Protein AF-A0A349D4K0-F1 (afdb_monomer)

Nearest PDB structures (foldseek):
  7r7a-assembly1_p  TM=6.534E-01  e=2.545E-08  Saccharomyces cerevisiae BY4741
  7r72-assembly1_p  TM=6.768E-01  e=1.324E-07  Saccharomyces cerevisiae BY4741
  3jrp-assembly1_A  TM=6.680E-01  e=1.138E-05  Saccharomyces cerevisiae
  5y2z-assembly3_F  TM=4.512E-01  e=1.130E-06  Homo sapiens
  8qca-assembly1_D  TM=4.141E-01  e=6.983E-05  Saccharomyces cerevisiae

Solvent-accessible surface area (backbone atoms only — not comparable to full-atom values): 30796 Å² total; per-residue (Å²): 120,60,59,79,44,68,47,72,40,81,90,73,75,42,75,44,82,41,55,61,94,81,59,72,88,12,74,48,69,45,69,28,57,12,75,80,37,69,39,32,33,37,38,40,33,32,38,84,79,15,35,38,40,38,36,34,14,74,57,65,36,77,50,69,82,48,72,43,77,44,83,34,91,74,36,28,79,85,56,60,35,53,40,40,37,59,89,38,75,44,37,36,39,38,25,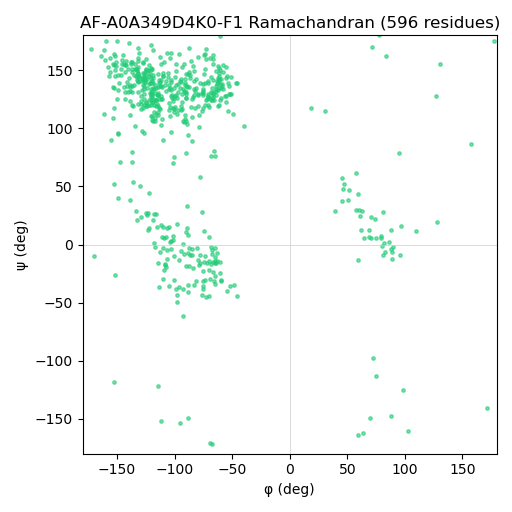10,47,60,38,32,38,32,54,42,87,83,46,89,60,73,42,78,36,63,52,83,58,61,50,39,29,64,38,72,46,77,51,72,54,96,93,39,42,26,43,38,36,34,26,71,62,43,43,31,35,38,74,47,68,55,75,44,49,61,45,64,40,48,51,47,70,101,80,30,47,55,51,49,35,31,56,25,54,32,65,19,70,42,37,76,51,31,38,40,32,4,14,60,69,54,3,26,30,38,33,43,76,95,53,63,67,39,78,73,50,66,43,24,10,9,30,39,43,57,41,79,65,24,72,40,40,30,40,34,31,27,22,56,58,96,40,55,10,35,34,31,43,34,31,64,86,75,73,40,77,43,81,77,46,74,22,21,47,72,42,74,60,37,38,63,41,79,38,72,74,41,88,48,32,36,35,33,28,31,28,47,86,57,93,73,40,38,20,30,39,31,38,36,31,71,83,77,74,45,76,43,81,36,46,69,69,46,57,23,41,54,53,27,64,41,68,25,61,82,42,71,33,29,38,37,39,30,43,44,40,80,86,58,56,39,64,36,69,68,36,28,38,39,18,77,53,64,36,78,52,76,40,74,35,18,62,76,53,82,41,27,64,69,26,42,67,34,26,53,34,58,36,66,88,37,66,28,33,34,36,39,27,15,55,19,74,50,67,77,62,36,29,36,36,16,76,66,59,30,74,49,52,42,82,60,18,56,64,58,70,68,48,25,23,38,29,57,45,63,49,68,37,29,70,57,36,41,37,36,22,13,53,66,27,34,31,35,28,43,84,88,52,57,37,40,83,58,46,89,86,56,66,83,35,36,21,34,23,73,45,74,39,82,68,72,43,28,38,36,36,29,14,61,44,59,23,73,49,78,43,80,52,94,67,81,67,45,50,49,81,50,71,51,73,35,74,46,72,46,70,48,58,60,69,47,58,39,70,43,21,39,36,31,30,55,71,6,40,39,33,39,19,51,95,56,82,16,48,35,39,28,40,47,63,28,38,38,36,26,30,49,25,5,33,40,32,39,19,22,22,38,38,34,28,32,68,81,35,37,28,38,52,44,50,69,65,90,78,89,85,82,90,85,92,76,59,59,34,44,80,44,83,54,56,72,62,43,76,43,49,68,46,77,87,49,98,66,90,83,81,88,82,130

pLDDT: mean 85.85, std 12.2, range [30.78, 98.0]

Mean predicted aligned error: 8.83 Å

Sequence (598 aa):
MPSEVYRLDVNLESSKKITPPKAPKSFNADVAVCPEKPDRVYMIFNKPGSTFYFHVSEDRGETFAMNRSINAFGMGMAGFEIEVSPIQADRIYFGGISLHRMEGLTSKKLEKIQGTQHDDIRDIRIISRAGVDQLICGNDGGVSVNGQSGDGSWTHLVGVGLKGLNISQYYDIDVSDWDPTVFVGGLQDNGTIAWKKGTRPQHLFGGDGGSCNFEPGSSSELIASYNSGASPGALVKIDLLKNKTSSIWNTSYGSSIAPIEQAEYDDNKVLYAYAKQGNPAKYGLYEYDLSTNENRMLGSDGNKEVLAIANAPNNPSTIYYAIYDVTYGPDPEGILRRSDNMGKSWRDISSGLNGSKDNKISHIAISPTNDYDVWVSYQGFRDGQKVYRSTDGGSNWVNASNGLPNFPVNRLMIIPGSPERIFAATDYGIYTRTKESNWTCFSNGLPPTMVTDLEYSRCSNKLYAATFGRGIWESEYPFDVKPSQKIVQYSSNDTLSGNQFWDYNILVRKGAHLIIGGTSKSEIKVMPGQKITVENGGQVTFTNVDVAASCGGSWEIELLSSGFWGKSRSNKSVAVLGNQVKLLNLENKGQFPLLKKL

Secondary structure (DSSP, 8-state):
-----EEEETTTTEEEE---TT--S-SEEEEEEETTEEEEEEEEEEETTTEEEEEEESSTTS---EEEEEE-TTTTSS--EEEE-TT-TTEEEEESSS-EEEETTT-S-EEE---SS-S-EEEEEEEEETTEEEEEEEETTEEEEESSTTSS-EEE-BT-GGGSB---BEEEEEE-SS-TTEEEEEESSS-EEEEETTS--EEEE-SEEEEEEEPTT-SSEEEEEEE-SSSEEEEEEEETTTTEEEEEEEEEES-SS--EEE-TT-TTEEEEEEEE-SSS-EEEEEEEETTTTEEEEEE--SSEEEEEEEE-SS-TT-EEEEEEESSSPPPSTTSEEEESSTTSS-EE--TT---BTTB-EEEEEEETTEEEEEEEEE-S--TT-SEEEESSSSSS-EE--TT--SS-EEEEEE-TT-TTEEEEEETTEEEEEETTSPPEE--SS--S--EEEEEEETTTTEEEEEEBSS-EEEEE--S--PPP--EEEE-S-EEE-SSEEE-SEEEE-TT-EEEEEEEEEEEEEE-TT-EEEE-TT-EEEEEEEEEEEGGG--EEEEES----S----SS--EEEE-SSEEEESEEE-S--S--S--

Foldseek 3Di:
DADWDWDADPVVRDIDTLPAPPAPSANDKAKEAAQVQRQKIWMWGADPQQKIKIWIGSGNSPHTPDIDIDRGVVQHDDAKYKYAANLQRQWIWMAAQFIWIDRHRPDPDIDGLDAPDGGGFHDWDWDDDPNWTKIWTQGPQGIWIAPTNSPRRIDQQDQDFPRGAQFWAFQEKDAALFQNQKIWTWGAQQAIWIDGNRDGIDHLDERTWAYKDAQFNDRFWIWTWACPAQDFIFIWITGRVVSDIGTLGTAAGRDSHWDKDQQLVDSQKIWTKHWDDDVLIWIFIWIAGNVVSDIGTLGTDGSWGWQEKDAFNQQRQWIKTATARPPAKDDQWPGMWIGNGRSPDIDTLSPAADGTNQWHWQYKDAQNVARQFIKIATQHQDPLRGMWTGNGNRNDIDRQAAQPGSWGFRDKDQDAQRSQKIWTFTQQAIWMDGPPDHIDHPCPVPGGFGFNYWDAHPLQCWIWTRTRTRHIDIDHNPDDGAQHAAEDEFPAEDEAEAEEEASEEYEFEAQYEYEYYDPEAYEYEYEAAHEYEFFFNGEYEYENYEYEYRNQHAYEYHWPDDDDDDDDDRTGYYYYYYYNYHYYRYDYPDPDPDDPDD

Structure (mmCIF, N/CA/C/O backbone):
data_AF-A0A349D4K0-F1
#
_entry.id   AF-A0A349D4K0-F1
#
loop_
_atom_site.group_PDB
_atom_site.id
_atom_site.type_symbol
_atom_site.label_atom_id
_atom_site.label_alt_id
_atom_site.label_comp_id
_atom_site.label_asym_id
_atom_site.label_entity_id
_atom_site.label_seq_id
_atom_site.pdbx_PDB_ins_code
_atom_site.Cartn_x
_atom_site.Cartn_y
_atom_site.Cartn_z
_atom_site.occupancy
_atom_site.B_iso_or_equiv
_atom_site.auth_seq_id
_atom_site.auth_comp_id
_atom_site.auth_asym_id
_atom_site.auth_atom_id
_atom_site.pdbx_PDB_model_num
ATOM 1 N N . MET A 1 1 ? -28.292 19.113 19.865 1.00 56.28 1 MET A N 1
ATOM 2 C CA . MET A 1 1 ? -29.070 19.141 21.125 1.00 56.28 1 MET A CA 1
ATOM 3 C C . MET A 1 1 ? -28.304 18.325 22.154 1.00 56.28 1 MET A C 1
ATOM 5 O O . MET A 1 1 ? -27.541 17.469 21.717 1.00 56.28 1 MET A O 1
ATOM 9 N N . PRO A 1 2 ? -28.409 18.608 23.462 1.00 73.44 2 PRO A N 1
ATOM 10 C CA . PRO A 1 2 ? -27.810 17.732 24.463 1.00 73.44 2 PRO A CA 1
ATOM 11 C C . PRO A 1 2 ? -28.431 16.330 24.389 1.00 73.44 2 PRO A C 1
ATOM 13 O O . PRO A 1 2 ? -29.609 16.214 24.051 1.00 73.44 2 PRO A O 1
ATOM 16 N N . SER A 1 3 ? -27.651 15.289 24.683 1.00 79.69 3 SER A N 1
ATOM 17 C CA . SER A 1 3 ? -28.159 13.915 24.738 1.00 79.69 3 SER A CA 1
ATOM 18 C C . SER A 1 3 ? -29.245 13.787 25.801 1.00 79.69 3 SER A C 1
ATOM 20 O O . SER A 1 3 ? -29.111 14.311 26.910 1.00 79.69 3 SER A O 1
ATOM 22 N N . GLU A 1 4 ? -30.301 13.052 25.471 1.00 88.50 4 GLU A N 1
ATOM 23 C CA . GLU A 1 4 ? -31.381 12.727 26.394 1.00 88.50 4 GLU A CA 1
ATOM 24 C C . GLU A 1 4 ? -31.485 11.210 26.523 1.00 88.50 4 GLU A C 1
ATOM 26 O O . GLU A 1 4 ? -31.508 10.491 25.528 1.00 88.50 4 GLU A O 1
ATOM 31 N N . VAL A 1 5 ? -31.530 10.730 27.762 1.00 89.94 5 VAL A N 1
ATOM 32 C CA . VAL A 1 5 ? -31.664 9.309 28.089 1.00 89.94 5 VAL A CA 1
ATOM 33 C C . VAL A 1 5 ? -33.096 9.026 28.525 1.00 89.94 5 VAL A C 1
ATOM 35 O O . VAL A 1 5 ? -33.648 9.746 29.367 1.00 89.94 5 VAL A O 1
ATOM 38 N N . TYR A 1 6 ? -33.676 7.962 27.973 1.00 93.00 6 TYR A N 1
ATOM 39 C CA . TYR A 1 6 ? -35.034 7.511 28.251 1.00 93.00 6 TYR A CA 1
ATOM 40 C C . TYR A 1 6 ? -35.036 6.057 28.715 1.00 93.00 6 TYR A C 1
ATOM 42 O O . TYR A 1 6 ? -34.303 5.226 28.187 1.00 93.00 6 TYR A O 1
ATOM 50 N N . ARG A 1 7 ? -35.911 5.747 29.671 1.00 93.50 7 ARG A N 1
ATOM 51 C CA . ARG A 1 7 ? -36.293 4.382 30.028 1.00 93.50 7 ARG A CA 1
ATOM 52 C C . ARG A 1 7 ? -37.604 4.057 29.334 1.00 93.50 7 ARG A C 1
ATOM 54 O O . ARG A 1 7 ? -38.574 4.796 29.507 1.00 93.50 7 ARG A O 1
ATOM 61 N N . LEU A 1 8 ? -37.636 2.962 28.587 1.00 93.50 8 LEU A N 1
ATOM 62 C CA . LEU A 1 8 ? -38.867 2.415 28.031 1.00 93.50 8 LEU A CA 1
ATOM 63 C C . LEU A 1 8 ? -39.468 1.419 29.025 1.00 93.50 8 LEU A C 1
ATOM 65 O O . LEU A 1 8 ? -38.795 0.484 29.454 1.00 93.50 8 LEU A O 1
ATOM 69 N N . ASP A 1 9 ? -40.730 1.619 29.380 1.00 89.25 9 ASP A N 1
ATOM 70 C CA . ASP A 1 9 ? -41.552 0.576 29.971 1.00 89.25 9 ASP A CA 1
ATOM 71 C C . ASP A 1 9 ? -42.254 -0.166 28.834 1.00 89.25 9 ASP A C 1
ATOM 73 O O . ASP A 1 9 ? -43.162 0.361 28.188 1.00 89.25 9 ASP A O 1
ATOM 77 N N . VAL A 1 10 ? -41.780 -1.379 28.564 1.00 90.56 10 VAL A N 1
ATOM 78 C CA . VAL A 1 10 ? -42.237 -2.189 27.430 1.00 90.56 10 VAL A CA 1
ATOM 79 C C . VAL A 1 10 ? -43.679 -2.665 27.629 1.00 90.56 10 VAL A C 1
ATOM 81 O O . VAL A 1 10 ? -44.407 -2.807 26.656 1.00 90.56 10 VAL A O 1
ATOM 84 N N . ASN A 1 11 ? -44.116 -2.868 28.876 1.00 91.38 11 ASN A N 1
ATOM 85 C CA . ASN A 1 11 ? -45.470 -3.345 29.172 1.00 91.38 11 ASN A CA 1
ATOM 86 C C . ASN A 1 11 ? -46.499 -2.214 29.129 1.00 91.38 11 ASN A C 1
ATOM 88 O O . ASN A 1 11 ? -47.663 -2.449 28.817 1.00 91.38 11 ASN A O 1
ATOM 92 N N . LEU A 1 12 ? -46.078 -0.998 29.479 1.00 89.50 12 LEU A N 1
ATOM 93 C CA . LEU A 1 12 ? -46.926 0.193 29.449 1.00 89.50 12 LEU A CA 1
ATOM 94 C C . LEU A 1 12 ? -46.834 0.964 28.125 1.00 89.50 12 LEU A C 1
ATOM 96 O O . LEU A 1 12 ? -47.452 2.020 28.017 1.00 89.50 12 LEU A O 1
ATOM 100 N N . GLU A 1 13 ? -46.026 0.489 27.170 1.00 90.19 13 GLU A N 1
ATOM 101 C CA . GLU A 1 13 ? -45.724 1.160 25.894 1.00 90.19 13 GLU A CA 1
ATOM 102 C C . GLU A 1 13 ? -45.402 2.655 26.072 1.00 90.19 13 GLU A C 1
ATOM 104 O O . GLU A 1 13 ? -45.791 3.516 25.283 1.00 90.19 13 GLU A O 1
ATOM 109 N N . SER A 1 14 ? -44.695 2.984 27.155 1.00 92.25 14 SER A N 1
ATOM 110 C CA . SER A 1 14 ? -44.445 4.368 27.552 1.00 92.25 14 SER A CA 1
ATOM 111 C C . SER A 1 14 ? -42.972 4.597 27.840 1.00 92.25 14 SER A C 1
ATOM 113 O O . SER A 1 14 ? -42.268 3.730 28.353 1.00 92.25 14 SER A O 1
ATOM 115 N N . SER A 1 15 ? -42.485 5.789 27.509 1.00 93.44 15 SER A N 1
ATOM 116 C CA . SER A 1 15 ? -41.108 6.187 27.787 1.00 93.44 15 SER A CA 1
ATOM 117 C C . SER A 1 15 ? -41.063 7.276 28.843 1.00 93.44 15 SER A C 1
ATOM 119 O O . SER A 1 15 ? -41.848 8.225 28.800 1.00 93.44 15 SER A O 1
ATOM 121 N N . LYS A 1 16 ? -40.078 7.200 29.732 1.00 93.31 16 LYS A N 1
ATOM 122 C CA . LYS A 1 16 ? -39.789 8.238 30.714 1.00 93.31 16 LYS A CA 1
ATOM 123 C C . LYS A 1 16 ? -38.382 8.773 30.516 1.00 93.31 16 LYS A C 1
ATOM 125 O O . LYS A 1 16 ? -37.426 8.003 30.466 1.00 93.31 16 LYS A O 1
ATOM 130 N N . LYS A 1 17 ? -38.246 10.096 30.446 1.00 93.25 17 LYS A N 1
ATOM 131 C CA . LYS A 1 17 ? -36.936 10.751 30.444 1.00 93.25 17 LYS A CA 1
ATOM 132 C C . LYS A 1 17 ? -36.279 10.576 31.812 1.00 93.25 17 LYS A C 1
ATOM 134 O O . LYS A 1 17 ? -36.852 10.979 32.820 1.00 93.25 17 LYS A O 1
ATOM 139 N N . ILE A 1 18 ? -35.075 10.017 31.821 1.00 93.44 18 ILE A N 1
ATOM 140 C CA . ILE A 1 18 ? -34.266 9.747 33.020 1.00 93.44 18 ILE A CA 1
ATOM 141 C C . ILE A 1 18 ? -32.884 10.408 32.927 1.00 93.44 18 ILE A C 1
ATOM 143 O O . ILE A 1 18 ? -31.910 9.948 33.508 1.00 93.44 18 ILE A O 1
ATOM 147 N N . THR A 1 19 ? -32.766 11.486 32.151 1.00 87.69 19 THR A N 1
ATOM 148 C CA . THR A 1 19 ? -31.496 12.216 32.021 1.00 87.69 19 THR A CA 1
ATOM 149 C C . THR A 1 19 ? -31.137 12.881 33.358 1.00 87.69 19 THR A C 1
ATOM 151 O O . THR A 1 19 ? -31.983 13.600 33.900 1.00 87.69 19 THR A O 1
ATOM 154 N N . PRO A 1 20 ? -29.910 12.712 33.890 1.00 86.25 20 PRO A N 1
ATOM 155 C CA . PRO A 1 20 ? -29.529 13.309 35.164 1.00 86.25 20 PRO A CA 1
ATOM 156 C C . PRO A 1 20 ? -29.655 14.844 35.147 1.00 86.25 20 PRO A C 1
ATOM 158 O O . PRO A 1 20 ? -29.180 15.480 34.202 1.00 86.25 20 PRO A O 1
ATOM 161 N N . PRO A 1 21 ? -30.177 15.487 36.212 1.00 76.62 21 PRO A N 1
ATOM 162 C CA . PRO A 1 21 ? -30.381 16.943 36.245 1.00 76.62 21 PRO A CA 1
ATOM 163 C C . PRO A 1 21 ? -29.100 17.777 36.083 1.00 76.62 21 PRO A C 1
ATOM 165 O O . PRO A 1 21 ? -29.157 18.938 35.687 1.00 76.62 21 PRO A O 1
ATOM 168 N N . LYS A 1 22 ? -27.941 17.198 36.425 1.00 72.44 22 LYS A N 1
ATOM 169 C CA . LYS A 1 22 ? -26.612 17.830 36.342 1.00 72.44 22 LYS A CA 1
ATOM 170 C C . LYS A 1 22 ? -25.759 17.289 35.190 1.00 72.44 22 LYS A C 1
ATOM 172 O O . LYS A 1 22 ? -24.550 17.515 35.193 1.00 72.44 22 LYS A O 1
ATOM 177 N N . ALA A 1 23 ? -26.352 16.560 34.244 1.00 73.44 23 ALA A N 1
ATOM 178 C CA . ALA A 1 23 ? -25.612 16.091 33.082 1.00 73.44 23 ALA A CA 1
ATOM 179 C C . ALA A 1 23 ? -25.024 17.301 32.327 1.00 73.44 23 ALA A C 1
ATOM 181 O O . ALA A 1 23 ? -25.705 18.324 32.165 1.00 73.44 23 ALA A O 1
ATOM 182 N N . PRO A 1 24 ? -23.757 17.236 31.884 1.00 73.94 24 PRO A N 1
ATOM 183 C CA . PRO A 1 24 ? -23.203 18.280 31.035 1.00 73.94 24 PRO A CA 1
ATOM 184 C C . PRO A 1 24 ? -24.057 18.415 29.768 1.00 73.94 24 PRO A C 1
ATOM 186 O O . PRO A 1 24 ? -24.674 17.451 29.317 1.00 73.94 24 PRO A O 1
ATOM 189 N N . LYS A 1 25 ? -24.044 19.599 29.142 1.00 72.44 25 LYS A N 1
ATOM 190 C CA . LYS A 1 25 ? -24.532 19.762 27.763 1.00 72.44 25 LYS A CA 1
ATOM 191 C C . LYS A 1 25 ? -23.572 19.026 26.818 1.00 72.44 25 LYS A C 1
ATOM 193 O O . LYS A 1 25 ? -22.691 19.636 26.220 1.00 72.44 25 LYS A O 1
ATOM 198 N N . SER A 1 26 ? -23.701 17.707 26.806 1.00 66.50 26 SER A N 1
ATOM 199 C CA . SER A 1 26 ? -22.931 16.734 26.041 1.00 66.50 26 SER A CA 1
ATOM 200 C C . SER A 1 26 ? -23.707 16.337 24.790 1.00 66.50 26 SER A C 1
ATOM 202 O O . SER A 1 26 ? -24.935 16.315 24.821 1.00 66.50 26 SER A O 1
ATOM 204 N N . PHE A 1 27 ? -22.994 16.008 23.714 1.00 65.31 27 PHE A N 1
ATOM 205 C CA . PHE A 1 27 ? -23.592 15.416 22.516 1.00 65.31 27 PHE A CA 1
ATOM 206 C C . PHE A 1 27 ? -23.677 13.885 22.580 1.00 65.31 27 PHE A C 1
ATOM 208 O O . PHE A 1 27 ? -24.503 13.317 21.870 1.00 65.31 27 PHE A O 1
ATOM 215 N N . ASN A 1 28 ? -22.910 13.240 23.469 1.00 78.50 28 ASN A N 1
ATOM 216 C CA . ASN A 1 28 ? -22.837 11.784 23.597 1.00 78.50 28 ASN A CA 1
ATOM 217 C C . ASN A 1 28 ? -23.122 11.327 25.041 1.00 78.50 28 ASN A C 1
ATOM 219 O O . ASN A 1 28 ? -22.656 11.939 26.013 1.00 78.50 28 ASN A O 1
ATOM 223 N N . ALA A 1 29 ? -23.860 10.231 25.182 1.00 86.62 29 ALA A N 1
ATOM 224 C CA . ALA A 1 29 ? -24.135 9.562 26.446 1.00 86.62 29 ALA A CA 1
ATOM 225 C C . ALA A 1 29 ? -24.153 8.052 26.218 1.00 86.62 29 ALA A C 1
ATOM 227 O O . ALA A 1 29 ? -24.572 7.618 25.147 1.00 86.62 29 ALA A O 1
ATOM 228 N N . ASP A 1 30 ? -23.748 7.293 27.227 1.00 90.25 30 ASP A N 1
ATOM 229 C CA . ASP A 1 30 ? -23.833 5.834 27.224 1.00 90.25 30 ASP A CA 1
ATOM 230 C C . ASP A 1 30 ? -24.303 5.321 28.595 1.00 90.25 30 ASP A C 1
ATOM 232 O O . ASP A 1 30 ? -24.205 6.035 29.605 1.00 90.25 30 ASP A O 1
ATOM 236 N N . VAL A 1 31 ? -24.899 4.130 28.620 1.00 93.12 31 VAL A N 1
ATOM 237 C CA . VAL A 1 31 ? -25.662 3.590 29.750 1.00 93.12 31 VAL A CA 1
ATOM 238 C C . VAL A 1 31 ? -25.339 2.115 29.948 1.00 93.12 31 VAL A C 1
ATOM 240 O O . VAL A 1 31 ? -25.460 1.329 29.020 1.00 93.12 31 VAL A O 1
ATOM 243 N N . ALA A 1 32 ? -25.056 1.722 31.189 1.00 94.81 32 ALA A N 1
ATOM 244 C CA . ALA A 1 32 ? -24.816 0.328 31.546 1.00 94.81 32 ALA A CA 1
ATOM 245 C C . ALA A 1 32 ? -25.612 -0.094 32.787 1.00 94.81 32 ALA A C 1
ATOM 247 O O . ALA A 1 32 ? -25.849 0.697 33.709 1.00 94.81 32 ALA A O 1
ATOM 248 N N . VAL A 1 33 ? -26.010 -1.366 32.817 1.00 94.06 33 VAL A N 1
ATOM 249 C CA . VAL A 1 33 ? -26.797 -1.982 33.894 1.00 94.06 33 VAL A CA 1
ATOM 250 C C . VAL A 1 33 ? -26.217 -3.342 34.271 1.00 94.06 33 VAL A C 1
ATOM 252 O O . VAL A 1 33 ? -25.720 -4.074 33.422 1.00 94.06 33 VAL A O 1
ATOM 255 N N . CYS A 1 34 ? -26.307 -3.697 35.552 1.00 91.19 34 CYS A N 1
ATOM 256 C CA . CYS A 1 34 ? -25.891 -5.007 36.051 1.00 91.19 34 CYS A CA 1
ATOM 257 C C . CYS A 1 34 ? -27.121 -5.910 36.246 1.00 91.19 34 CYS A C 1
ATOM 259 O O . CYS A 1 34 ? -28.017 -5.522 36.999 1.00 91.19 34 CYS A O 1
ATOM 261 N N . PRO A 1 35 ? -27.180 -7.125 35.668 1.00 90.12 35 PRO A N 1
ATOM 262 C CA . PRO A 1 35 ? -28.278 -8.062 35.899 1.00 90.12 35 PRO A CA 1
ATOM 263 C C . PRO A 1 35 ? -28.461 -8.482 37.365 1.00 90.12 35 PRO A C 1
ATOM 265 O O . PRO A 1 35 ? -29.594 -8.713 37.778 1.00 90.12 35 PRO A O 1
ATOM 268 N N . GLU A 1 36 ? -27.396 -8.546 38.173 1.00 89.94 36 GLU A N 1
ATOM 269 C CA . GLU A 1 36 ? -27.515 -8.830 39.616 1.00 89.94 36 GLU A CA 1
ATOM 270 C C . GLU A 1 36 ? -28.157 -7.686 40.411 1.00 89.94 36 GLU A C 1
ATOM 272 O O . GLU A 1 36 ? -28.698 -7.906 41.496 1.00 89.94 36 GLU A O 1
ATOM 277 N N . LYS A 1 37 ? -28.117 -6.460 39.879 1.00 93.94 37 LYS A N 1
ATOM 278 C CA . LYS A 1 37 ? -28.733 -5.283 40.493 1.00 93.94 37 LYS A CA 1
ATOM 279 C C . LYS A 1 37 ? -29.446 -4.438 39.430 1.00 93.94 37 LYS A C 1
ATOM 281 O O . LYS A 1 37 ? -28.987 -3.340 39.116 1.00 93.94 37 LYS A O 1
ATOM 286 N N . PRO A 1 38 ? -30.582 -4.919 38.891 1.00 92.62 38 PRO A N 1
ATOM 287 C CA . PRO A 1 38 ? -31.218 -4.349 37.699 1.00 92.62 38 PRO A CA 1
ATOM 288 C C . PRO A 1 38 ? -31.809 -2.951 37.923 1.00 92.62 38 PRO A C 1
ATOM 290 O O . PRO A 1 38 ? -32.080 -2.229 36.967 1.00 92.62 38 PRO A O 1
ATOM 293 N N . ASP A 1 39 ? -32.003 -2.554 39.183 1.00 94.12 39 ASP A N 1
ATOM 294 C CA . ASP A 1 39 ? -32.454 -1.206 39.532 1.00 94.12 39 ASP A CA 1
ATOM 295 C C . ASP A 1 39 ? -31.318 -0.178 39.467 1.00 94.12 39 ASP A C 1
ATOM 297 O O . ASP A 1 39 ? -31.573 1.025 39.380 1.00 94.12 39 ASP A O 1
ATOM 301 N N . ARG A 1 40 ? -30.061 -0.634 39.475 1.00 94.00 40 ARG A N 1
ATOM 302 C CA . ARG A 1 40 ? -28.904 0.239 39.365 1.00 94.00 40 ARG A CA 1
ATOM 303 C C . ARG A 1 40 ? -28.597 0.545 37.905 1.00 94.00 40 ARG A C 1
ATOM 305 O O . ARG A 1 40 ? -28.375 -0.357 37.102 1.00 94.00 40 ARG A O 1
ATOM 312 N N . VAL A 1 41 ? -28.499 1.832 37.595 1.00 94.19 41 VAL A N 1
ATOM 313 C CA . VAL A 1 41 ? -28.177 2.327 36.253 1.00 94.19 41 VAL A CA 1
ATOM 314 C C . VAL A 1 41 ? -26.967 3.240 36.338 1.00 94.19 41 VAL A C 1
ATOM 316 O O . VAL A 1 41 ? -27.000 4.247 37.051 1.00 94.19 41 VAL A O 1
ATOM 319 N N . TYR A 1 42 ? -25.916 2.908 35.594 1.00 93.69 42 TYR A N 1
ATOM 320 C CA . TYR A 1 42 ? -24.786 3.799 35.369 1.00 93.69 42 TYR A CA 1
ATOM 321 C C . TYR A 1 42 ? -24.976 4.557 34.068 1.00 93.69 42 TYR A C 1
ATOM 323 O O . TYR A 1 42 ? -25.432 4.004 33.072 1.00 93.69 42 TYR A O 1
ATOM 331 N N . MET A 1 43 ? -24.600 5.829 34.078 1.00 91.88 43 MET A N 1
ATOM 332 C CA . MET A 1 43 ? -24.554 6.655 32.881 1.00 91.88 43 MET A CA 1
ATOM 333 C C . MET A 1 43 ? -23.235 7.396 32.828 1.00 91.88 43 MET A C 1
ATOM 335 O O . MET A 1 43 ? -22.753 7.889 33.851 1.00 91.88 43 MET A O 1
ATOM 339 N N . ILE A 1 44 ? -22.690 7.523 31.631 1.00 88.62 44 ILE A N 1
ATOM 340 C CA . ILE A 1 44 ? -21.490 8.299 31.360 1.00 88.62 44 ILE A CA 1
ATOM 341 C C . ILE A 1 44 ? -21.805 9.330 30.276 1.00 88.62 44 ILE A C 1
ATOM 343 O O . ILE A 1 44 ? -22.449 9.043 29.270 1.00 88.62 44 ILE A O 1
ATOM 347 N N . PHE A 1 45 ? -21.364 10.562 30.502 1.00 86.56 45 PHE A N 1
ATOM 348 C CA . PHE A 1 45 ? -21.471 11.659 29.545 1.00 86.56 45 PHE A CA 1
ATOM 349 C C . PHE A 1 45 ? -20.085 12.221 29.274 1.00 86.56 45 PHE A C 1
ATOM 351 O O . PHE A 1 45 ? -19.245 12.265 30.176 1.00 86.56 45 PHE A O 1
ATOM 358 N N . ASN A 1 46 ? -19.862 12.733 28.068 1.00 80.25 46 ASN A N 1
ATOM 359 C CA . ASN A 1 46 ? -18.596 13.360 27.714 1.00 80.25 46 ASN A CA 1
ATOM 360 C C . ASN A 1 46 ? -18.789 14.747 27.098 1.00 80.25 46 ASN A C 1
ATOM 362 O O . ASN A 1 46 ? -19.502 14.919 26.117 1.00 80.25 46 ASN A O 1
ATOM 366 N N . LYS A 1 47 ? -18.099 15.753 27.634 1.00 71.19 47 LYS A N 1
ATOM 367 C CA . LYS A 1 47 ? -18.012 17.056 26.966 1.00 71.19 47 LYS A CA 1
ATOM 368 C C . LYS A 1 47 ? -16.783 17.076 26.041 1.00 71.19 47 LYS A C 1
ATOM 370 O O . LYS A 1 47 ? -15.725 16.635 26.496 1.00 71.19 47 LYS A O 1
ATOM 375 N N . PRO A 1 48 ? -16.855 17.704 24.846 1.00 57.34 48 PRO A N 1
ATOM 376 C CA . PRO A 1 48 ? -15.666 18.014 24.051 1.00 57.34 48 PRO A CA 1
ATOM 377 C C . PRO A 1 48 ? -14.619 18.695 24.945 1.00 57.34 48 PRO A C 1
ATOM 379 O O . PRO A 1 48 ? -14.876 19.774 25.485 1.00 57.34 48 PRO A O 1
ATOM 382 N N . GLY A 1 49 ? -13.497 18.015 25.195 1.00 59.94 49 GLY A N 1
ATOM 383 C CA . GLY A 1 49 ? -12.534 18.406 26.234 1.00 59.94 49 GLY A CA 1
ATOM 384 C C . GLY A 1 49 ? -12.140 17.312 27.232 1.00 59.94 49 GLY A C 1
ATOM 385 O O . GLY A 1 49 ? -11.610 17.642 28.291 1.00 59.94 49 GLY A O 1
ATOM 386 N N . SER A 1 50 ? -12.351 16.029 26.908 1.00 69.94 50 SER A N 1
ATOM 387 C CA . SER A 1 50 ? -11.650 14.912 27.571 1.00 69.94 50 SER A CA 1
ATOM 388 C C . SER A 1 50 ? -12.067 14.641 29.023 1.00 69.94 50 SER A C 1
ATOM 390 O O . SER A 1 50 ? -11.298 14.081 29.790 1.00 69.94 50 SER A O 1
ATOM 392 N N . THR A 1 51 ? -13.273 15.034 29.444 1.00 79.88 51 THR A N 1
ATOM 393 C CA . THR A 1 51 ? -13.779 14.725 30.796 1.00 79.88 51 THR A CA 1
ATOM 394 C C . THR A 1 51 ? -15.040 13.880 30.719 1.00 79.88 51 THR A C 1
ATOM 396 O O . THR A 1 51 ? -16.026 14.287 30.098 1.00 79.88 51 THR A O 1
ATOM 399 N N . PHE A 1 52 ? -15.015 12.738 31.404 1.00 83.69 52 PHE A N 1
ATOM 400 C CA . PHE A 1 52 ? -16.177 11.886 31.609 1.00 83.69 52 PHE A CA 1
ATOM 401 C C . PHE A 1 52 ? -16.912 12.251 32.889 1.00 83.69 52 PHE A C 1
ATOM 403 O O . PHE A 1 52 ? -16.297 12.472 33.933 1.00 83.69 52 PHE A O 1
ATOM 410 N N . TYR A 1 53 ? -18.235 12.278 32.805 1.00 87.06 53 TYR A N 1
ATOM 411 C CA . TYR A 1 53 ? -19.143 12.545 33.908 1.00 87.06 53 TYR A CA 1
ATOM 412 C C . TYR A 1 53 ? -19.988 11.302 34.140 1.00 87.06 53 TYR A C 1
ATOM 414 O O . TYR A 1 53 ? -20.874 10.990 33.349 1.00 87.06 53 TYR A O 1
ATOM 422 N N . PHE A 1 54 ? -19.687 10.595 35.220 1.00 89.81 54 PHE A N 1
ATOM 423 C CA . PHE A 1 54 ? -20.395 9.396 35.630 1.00 89.81 54 PHE A CA 1
ATOM 424 C C . PHE A 1 54 ? -21.532 9.757 36.568 1.00 89.81 54 PHE A C 1
ATOM 426 O O . PHE A 1 54 ? -21.358 10.577 37.472 1.00 89.81 54 PHE A O 1
ATOM 433 N N . HIS A 1 55 ? -22.665 9.097 36.387 1.00 91.50 55 HIS A N 1
ATOM 434 C CA . HIS A 1 55 ? -23.834 9.169 37.245 1.00 91.50 55 HIS A CA 1
ATOM 435 C C . HIS A 1 55 ? -24.292 7.752 37.580 1.00 91.50 55 HIS A C 1
ATOM 437 O O . HIS A 1 55 ? -24.211 6.863 36.736 1.00 91.50 55 HIS A O 1
ATOM 443 N N . VAL A 1 56 ? -24.782 7.549 38.801 1.00 93.00 56 VAL A N 1
ATOM 444 C CA . VAL A 1 56 ? -25.419 6.290 39.204 1.00 93.00 56 VAL A CA 1
ATOM 445 C C . VAL A 1 56 ? -26.782 6.572 39.816 1.00 93.00 56 VAL A C 1
ATOM 447 O O . VAL A 1 56 ? -26.935 7.474 40.647 1.00 93.00 56 VAL A O 1
ATOM 450 N N . SER A 1 57 ? -27.767 5.806 39.377 1.00 93.75 57 SER A N 1
ATOM 451 C CA . SER A 1 57 ? -29.087 5.693 39.982 1.00 93.75 57 SER A CA 1
ATOM 452 C C . SER A 1 57 ? -29.215 4.312 40.614 1.00 93.75 57 SER A C 1
ATOM 454 O O . SER A 1 57 ? -28.634 3.357 40.108 1.00 93.75 57 SER A O 1
ATOM 456 N N . GLU A 1 58 ? -29.958 4.217 41.713 1.00 93.81 58 GLU A N 1
ATOM 457 C CA . GLU A 1 58 ? -30.276 2.958 42.406 1.00 93.81 58 GLU A CA 1
ATOM 458 C C . GLU A 1 58 ? -31.769 2.597 42.279 1.00 93.81 58 GLU A C 1
ATOM 460 O O . GLU A 1 58 ? -32.248 1.675 42.930 1.00 93.81 58 GLU A O 1
ATOM 465 N N . ASP A 1 59 ? -32.514 3.356 41.474 1.00 94.00 59 ASP A N 1
ATOM 466 C CA . ASP A 1 59 ? -33.971 3.311 41.356 1.00 94.00 59 ASP A CA 1
ATOM 467 C C . ASP A 1 59 ? -34.425 3.436 39.890 1.00 94.00 59 ASP A C 1
ATOM 469 O O . ASP A 1 59 ? -35.431 4.065 39.574 1.00 94.00 59 ASP A O 1
ATOM 473 N N . ARG A 1 60 ? -33.682 2.816 38.965 1.00 92.75 60 ARG A N 1
ATOM 474 C CA . ARG A 1 60 ? -33.974 2.761 37.518 1.00 92.75 60 ARG A CA 1
ATOM 475 C C . ARG A 1 60 ? -33.983 4.126 36.819 1.00 92.75 60 ARG A C 1
ATOM 477 O O . ARG A 1 60 ? -34.697 4.309 35.831 1.00 92.75 60 ARG A O 1
ATOM 484 N N . GLY A 1 61 ? -33.212 5.087 37.312 1.00 92.94 61 GLY A N 1
ATOM 485 C CA . GLY A 1 61 ? -33.090 6.437 36.758 1.00 92.94 61 GLY A CA 1
ATOM 486 C C . GLY A 1 61 ? -34.119 7.441 37.285 1.00 92.94 61 GLY A C 1
ATOM 487 O O . GLY A 1 61 ? -34.247 8.518 36.706 1.00 92.94 61 GLY A O 1
ATOM 488 N N . GLU A 1 62 ? -34.858 7.113 38.350 1.00 92.19 62 GLU A N 1
ATOM 489 C CA . GLU A 1 62 ? -35.789 8.050 38.994 1.00 92.19 62 GLU A CA 1
ATOM 490 C C . GLU A 1 62 ? -35.026 9.158 39.733 1.00 92.19 62 GLU A C 1
ATOM 492 O O . GLU A 1 62 ? -35.327 10.346 39.585 1.00 92.19 62 GLU A O 1
ATOM 497 N N . THR A 1 63 ? -33.980 8.780 40.467 1.00 92.00 63 THR A N 1
ATOM 498 C CA . THR A 1 63 ? -33.039 9.686 41.118 1.00 92.00 63 THR A CA 1
ATOM 499 C C . THR A 1 63 ? -31.595 9.249 40.880 1.00 92.00 63 THR A C 1
ATOM 501 O O . THR A 1 63 ? -31.280 8.073 40.709 1.00 92.00 63 THR A O 1
ATOM 504 N N . PHE A 1 64 ? -30.677 10.217 40.864 1.00 88.75 64 PHE A N 1
ATOM 505 C CA . PHE A 1 64 ? -29.246 9.951 40.719 1.00 88.75 64 PHE A CA 1
ATOM 506 C C . PHE A 1 64 ? -28.541 10.268 42.029 1.00 88.75 64 PHE A C 1
ATOM 508 O O . PHE A 1 64 ? -28.389 11.434 42.399 1.00 88.75 64 PHE A O 1
ATOM 515 N N . ALA A 1 65 ? -28.121 9.210 42.721 1.00 78.50 65 ALA A N 1
ATOM 516 C CA . ALA A 1 65 ? -27.564 9.273 44.065 1.00 78.50 65 ALA A CA 1
ATOM 517 C C . ALA A 1 65 ? -26.143 9.855 44.088 1.00 78.50 65 ALA A C 1
ATOM 519 O O . ALA A 1 65 ? -25.750 10.500 45.059 1.00 78.50 65 ALA A O 1
ATOM 520 N N . MET A 1 66 ? -25.361 9.651 43.021 1.00 76.88 66 MET A N 1
ATOM 521 C CA . MET A 1 66 ? -23.969 10.095 42.971 1.00 76.88 66 MET A CA 1
ATOM 522 C C . MET A 1 66 ? -23.543 10.515 41.564 1.00 76.88 66 MET A C 1
ATOM 524 O O . MET A 1 66 ? -24.056 10.016 40.561 1.00 76.88 66 MET A O 1
ATOM 528 N N . ASN A 1 67 ? -22.583 11.441 41.505 1.00 83.12 67 ASN A N 1
ATOM 529 C CA . ASN A 1 67 ? -21.856 11.788 40.293 1.00 83.12 67 ASN A CA 1
ATOM 530 C C . ASN A 1 67 ? -20.349 11.880 40.565 1.00 83.12 67 ASN A C 1
ATOM 532 O O . ASN A 1 67 ? -19.933 12.197 41.680 1.00 83.12 67 ASN A O 1
ATOM 536 N N . ARG A 1 68 ? -19.542 11.606 39.541 1.00 87.19 68 ARG A N 1
ATOM 537 C CA . ARG A 1 68 ? -18.083 11.749 39.570 1.00 87.19 68 ARG A CA 1
ATOM 538 C C . ARG A 1 68 ? -17.596 12.225 38.212 1.00 87.19 68 ARG A C 1
ATOM 540 O O . ARG A 1 68 ? -18.005 11.678 37.194 1.00 87.19 68 ARG A O 1
ATOM 547 N N . SER A 1 69 ? -16.687 13.192 38.195 1.00 85.88 69 SER A N 1
ATOM 548 C CA . SER A 1 69 ? -15.934 13.530 36.991 1.00 85.88 69 SER A CA 1
ATOM 549 C C . SER A 1 69 ? -14.571 12.841 36.995 1.00 85.88 69 SER A C 1
ATOM 551 O O . SER A 1 69 ? -13.890 12.775 38.021 1.00 85.88 69 SER A O 1
ATOM 553 N N . ILE A 1 70 ? -14.174 12.318 35.840 1.00 81.94 70 ILE A N 1
ATOM 554 C CA . ILE A 1 70 ? -12.856 11.729 35.608 1.00 81.94 70 ILE A CA 1
ATOM 555 C C . ILE A 1 70 ? -12.266 12.418 34.382 1.00 81.94 70 ILE A C 1
ATOM 557 O O . ILE A 1 70 ? -12.857 12.387 33.302 1.00 81.94 70 ILE A O 1
ATOM 561 N N . ASN A 1 71 ? -11.115 13.071 34.564 1.00 76.88 71 ASN A N 1
ATOM 562 C CA . ASN A 1 71 ? -10.349 13.595 33.440 1.00 76.88 71 ASN A CA 1
ATOM 563 C C . ASN A 1 71 ? -9.645 12.428 32.753 1.00 76.88 71 ASN A C 1
ATOM 565 O O . ASN A 1 71 ? -9.025 11.578 33.389 1.00 76.88 71 ASN A O 1
ATOM 569 N N . ALA A 1 72 ? -9.802 12.396 31.453 1.00 62.91 72 ALA A N 1
ATOM 570 C CA . ALA A 1 72 ? -9.662 11.243 30.620 1.00 62.91 72 ALA A CA 1
ATOM 571 C C . ALA A 1 72 ? -8.886 11.725 29.392 1.00 62.91 72 ALA A C 1
ATOM 573 O O . ALA A 1 72 ? -9.481 12.100 28.391 1.00 62.91 72 ALA A O 1
ATOM 574 N N . PHE A 1 73 ? -7.560 11.844 29.531 1.00 56.53 73 PHE A N 1
ATOM 575 C CA . PHE A 1 73 ? -6.626 12.469 28.583 1.00 56.53 73 PHE A CA 1
ATOM 576 C C . PHE A 1 73 ? -6.947 12.150 27.107 1.00 56.53 73 PHE A C 1
ATOM 578 O O . PHE A 1 73 ? -6.643 11.069 26.622 1.00 56.53 73 PHE A O 1
ATOM 585 N N . GLY A 1 74 ? -7.573 13.093 26.393 1.00 54.81 74 GLY A N 1
ATOM 586 C CA . GLY A 1 74 ? -7.934 12.966 24.970 1.00 54.81 74 GLY A CA 1
ATOM 587 C C . GLY A 1 74 ? -9.221 12.179 24.662 1.00 54.81 74 GLY A C 1
ATOM 588 O O . GLY A 1 74 ? -9.711 12.228 23.539 1.00 54.81 74 GLY A O 1
ATOM 589 N N . MET A 1 75 ? -9.829 11.515 25.649 1.00 53.41 75 MET A N 1
ATOM 590 C CA . MET A 1 75 ? -10.882 10.491 25.503 1.00 53.41 75 MET A CA 1
ATOM 591 C C . MET A 1 75 ? -12.278 11.033 25.127 1.00 53.41 75 MET A C 1
ATOM 593 O O . MET A 1 75 ? -13.264 10.314 25.242 1.00 53.41 75 MET A O 1
ATOM 597 N N . GLY A 1 76 ? -12.412 12.305 24.736 1.00 49.94 76 GLY A N 1
ATOM 598 C CA . GLY A 1 76 ? -13.725 12.948 24.578 1.00 49.94 76 GLY A CA 1
ATOM 599 C C . GLY A 1 76 ? -14.195 13.271 23.166 1.00 49.94 76 GLY A C 1
ATOM 600 O O . GLY A 1 76 ? -15.293 13.796 23.008 1.00 49.94 76 GLY A O 1
ATOM 601 N N . MET A 1 77 ? -13.380 13.020 22.142 1.00 53.03 77 MET A N 1
ATOM 602 C CA . MET A 1 77 ? -13.681 13.521 20.794 1.00 53.03 77 MET A CA 1
ATOM 603 C C . MET A 1 77 ? -14.139 12.451 19.798 1.00 53.03 77 MET A C 1
ATOM 605 O O . MET A 1 77 ? -14.784 12.817 18.822 1.00 53.03 77 MET A O 1
ATOM 609 N N . ALA A 1 78 ? -13.866 11.164 20.044 1.00 55.84 78 ALA A N 1
ATOM 610 C CA . ALA A 1 78 ? -14.017 10.127 19.019 1.00 55.84 78 ALA A CA 1
ATOM 611 C C . ALA A 1 78 ? -15.106 9.069 19.298 1.00 55.84 78 ALA A C 1
ATOM 613 O O . ALA A 1 78 ? -15.494 8.373 18.368 1.00 55.84 78 ALA A O 1
ATOM 614 N N . GLY A 1 79 ? -15.613 8.939 20.528 1.00 74.38 79 GLY A N 1
ATOM 615 C CA . GLY A 1 79 ? -16.505 7.845 20.954 1.00 74.38 79 GLY A CA 1
ATOM 616 C C . GLY A 1 79 ? -16.012 7.216 22.262 1.00 74.38 79 GLY A C 1
ATOM 617 O O . GLY A 1 79 ? -14.840 7.370 22.604 1.00 74.38 79 GLY A O 1
ATOM 618 N N . PHE A 1 80 ? -16.904 6.592 23.029 1.00 83.38 80 PHE A N 1
ATOM 619 C CA . PHE A 1 80 ? -16.590 5.930 24.299 1.00 83.38 80 PHE A CA 1
ATOM 620 C C . PHE A 1 80 ? -17.636 4.861 24.605 1.00 83.38 80 PHE A C 1
ATOM 622 O O . PHE A 1 80 ? -18.749 4.957 24.097 1.00 83.38 80 PHE A O 1
ATOM 629 N N . GLU A 1 81 ? -17.280 3.926 25.480 1.00 89.56 81 GLU A N 1
ATOM 630 C CA . GLU A 1 81 ? -18.147 2.834 25.933 1.00 89.56 81 GLU A CA 1
ATOM 631 C C . GLU A 1 81 ? -18.083 2.715 27.461 1.00 89.56 81 GLU A C 1
ATOM 633 O O . GLU A 1 81 ? -17.011 2.892 28.059 1.00 89.56 81 GLU A O 1
ATOM 638 N N . ILE A 1 82 ? -19.206 2.379 28.094 1.00 92.38 82 ILE A N 1
ATOM 639 C CA . ILE A 1 82 ? -19.270 1.872 29.467 1.00 92.38 82 ILE A CA 1
ATOM 640 C C . ILE A 1 82 ? -19.941 0.500 29.494 1.00 92.38 82 ILE A C 1
ATOM 642 O O . ILE A 1 82 ? -20.990 0.292 28.909 1.00 92.38 82 ILE A O 1
ATOM 646 N N . GLU A 1 83 ? -19.387 -0.413 30.280 1.00 95.50 83 GLU A N 1
ATOM 647 C CA . GLU A 1 83 ? -20.036 -1.673 30.619 1.00 95.50 83 GLU A CA 1
ATOM 648 C C . GLU A 1 83 ? -19.857 -1.986 32.101 1.00 95.50 83 GLU A C 1
ATOM 650 O O . GLU A 1 83 ? -18.879 -1.592 32.741 1.00 95.50 83 GLU A O 1
ATOM 655 N N . VAL A 1 84 ? -20.809 -2.711 32.676 1.00 95.62 84 VAL A N 1
ATOM 656 C CA . VAL A 1 84 ? -20.791 -3.092 34.095 1.00 95.62 84 VAL A CA 1
ATOM 657 C C . VAL A 1 84 ? -20.720 -4.604 34.182 1.00 95.62 84 VAL A C 1
ATOM 659 O O . VAL A 1 84 ? -21.412 -5.303 33.444 1.00 95.62 84 VAL A O 1
ATOM 662 N N . SER A 1 85 ? -19.889 -5.123 35.088 1.00 95.00 85 SER A N 1
ATOM 663 C CA . SER A 1 85 ? -19.800 -6.565 35.310 1.00 95.00 85 SER A CA 1
ATOM 664 C C . SER A 1 85 ? -21.190 -7.137 35.580 1.00 95.00 85 SER A C 1
ATOM 666 O O . SER A 1 85 ? -21.896 -6.637 36.464 1.00 95.00 85 SER A O 1
ATOM 668 N N . PRO A 1 86 ? -21.601 -8.208 34.884 1.00 94.06 86 PRO A N 1
ATOM 669 C CA . PRO A 1 86 ? -22.914 -8.774 35.101 1.00 94.06 86 PRO A CA 1
ATOM 670 C C . PRO A 1 86 ? -23.018 -9.547 36.422 1.00 94.06 86 PRO A C 1
ATOM 672 O O . PRO A 1 86 ? -24.129 -9.899 36.805 1.00 94.06 86 PRO A O 1
ATOM 675 N N . ILE A 1 87 ? -21.888 -9.792 37.100 1.00 92.50 87 ILE A N 1
ATOM 676 C CA . ILE A 1 87 ? -21.791 -10.535 38.367 1.00 92.50 87 ILE A CA 1
ATOM 677 C C . ILE A 1 87 ? -21.242 -9.699 39.539 1.00 92.50 87 ILE A C 1
ATOM 679 O O . ILE A 1 87 ? -20.974 -10.233 40.612 1.00 92.50 87 ILE A O 1
ATOM 683 N N . GLN A 1 88 ? -20.948 -8.411 39.316 1.00 92.69 88 GLN A N 1
ATOM 684 C CA . GLN A 1 88 ? -20.465 -7.483 40.344 1.00 92.69 88 GLN A CA 1
ATOM 685 C C . GLN A 1 88 ? -20.946 -6.066 40.028 1.00 92.69 88 GLN A C 1
ATOM 687 O O . GLN A 1 88 ? -20.298 -5.325 39.295 1.00 92.69 88 GLN A O 1
ATOM 692 N N . ALA A 1 89 ? -22.067 -5.653 40.620 1.00 92.38 89 ALA A N 1
ATOM 693 C CA . ALA A 1 89 ? -22.730 -4.391 40.279 1.00 92.38 89 ALA A CA 1
ATOM 694 C C . ALA A 1 89 ? -21.918 -3.112 40.557 1.00 92.38 89 ALA A C 1
ATOM 696 O O . ALA A 1 89 ? -22.329 -2.043 40.110 1.00 92.38 89 ALA A O 1
ATOM 697 N N . ASP A 1 90 ? -20.829 -3.181 41.330 1.00 91.88 90 ASP A N 1
ATOM 698 C CA . ASP A 1 90 ? -19.906 -2.057 41.522 1.00 91.88 90 ASP A CA 1
ATOM 699 C C . ASP A 1 90 ? -18.767 -2.052 40.492 1.00 91.88 90 ASP A C 1
ATOM 701 O O . ASP A 1 90 ? -18.167 -1.006 40.268 1.00 91.88 90 ASP A O 1
ATOM 705 N N . ARG A 1 91 ? -18.480 -3.158 39.802 1.00 93.12 91 ARG A N 1
ATOM 706 C CA . ARG A 1 91 ? -17.367 -3.208 38.857 1.00 93.12 91 ARG A CA 1
ATOM 707 C C . ARG A 1 91 ? -17.759 -2.627 37.507 1.00 93.12 91 ARG A C 1
ATOM 709 O O . ARG A 1 91 ? -18.607 -3.168 36.802 1.00 93.12 91 ARG A O 1
ATOM 716 N N . ILE A 1 92 ? -17.079 -1.554 37.126 1.00 93.50 92 ILE A N 1
ATOM 717 C CA . ILE A 1 92 ? -17.366 -0.765 35.931 1.00 93.50 92 ILE A CA 1
ATOM 718 C C . ILE A 1 92 ? -16.132 -0.767 35.035 1.00 93.50 92 ILE A C 1
ATOM 720 O O . ILE A 1 92 ? -15.028 -0.435 35.478 1.00 93.50 92 ILE A O 1
ATOM 724 N N . TYR A 1 93 ? -16.341 -1.099 33.771 1.00 93.44 93 TYR A N 1
ATOM 725 C CA . TYR A 1 93 ? -15.371 -1.013 32.693 1.00 93.44 93 TYR A CA 1
ATOM 726 C C . TYR A 1 93 ? -15.763 0.136 31.778 1.00 93.44 93 TYR A C 1
ATOM 728 O O . TYR A 1 93 ? -16.937 0.320 31.478 1.00 93.44 93 TYR A O 1
ATOM 736 N N . PHE A 1 94 ? -14.799 0.934 31.344 1.00 91.19 94 PHE A N 1
ATOM 737 C CA . PHE A 1 94 ? -15.086 1.991 30.384 1.00 91.19 94 PHE A CA 1
ATOM 738 C C . PHE A 1 94 ? -13.869 2.315 29.535 1.00 91.19 94 PHE A C 1
ATOM 740 O O . PHE A 1 94 ? -12.722 2.175 29.974 1.00 91.19 94 PHE A O 1
ATOM 747 N N . GLY A 1 95 ? -14.131 2.746 28.309 1.00 86.56 95 GLY A N 1
ATOM 748 C CA . GLY A 1 95 ? -13.119 2.954 27.290 1.00 86.56 95 GLY A CA 1
ATOM 749 C C . GLY A 1 95 ? -13.408 4.168 26.420 1.00 86.56 95 GLY A C 1
ATOM 750 O O . GLY A 1 95 ? -14.538 4.614 26.282 1.00 86.56 95 GLY A O 1
ATOM 751 N N . GLY A 1 96 ? -12.332 4.705 25.869 1.00 83.31 96 GLY A N 1
ATOM 752 C CA . GLY A 1 96 ? -12.266 5.652 24.758 1.00 83.31 96 GLY A CA 1
ATOM 753 C C . GLY A 1 96 ? -10.904 5.359 24.142 1.00 83.31 96 GLY A C 1
ATOM 754 O O . GLY A 1 96 ? -10.616 4.197 23.905 1.00 83.31 96 GLY A O 1
ATOM 755 N N . ILE A 1 97 ? -9.973 6.313 24.112 1.00 81.38 97 ILE A N 1
ATOM 756 C CA . ILE A 1 97 ? -8.570 6.006 23.750 1.00 81.38 97 ILE A CA 1
ATOM 757 C C . ILE A 1 97 ? -7.963 4.883 24.624 1.00 81.38 97 ILE A C 1
ATOM 759 O O . ILE A 1 97 ? -7.259 4.022 24.124 1.00 81.38 97 ILE A O 1
ATOM 763 N N . SER A 1 98 ? -8.228 4.844 25.936 1.00 85.12 98 SER A N 1
ATOM 764 C CA . SER A 1 98 ? -7.674 3.813 26.836 1.00 85.12 98 SER A CA 1
ATOM 765 C C . SER A 1 98 ? -8.756 3.109 27.656 1.00 85.12 98 SER A C 1
ATOM 767 O O . SER A 1 98 ? -9.680 3.760 28.152 1.00 85.12 98 SER A O 1
ATOM 769 N N . LEU A 1 99 ? -8.590 1.799 27.875 1.00 89.50 99 LEU A N 1
ATOM 770 C CA . LEU A 1 99 ? -9.476 0.973 28.698 1.00 89.50 99 LEU A CA 1
ATOM 771 C C . LEU A 1 99 ? -9.168 1.071 30.200 1.00 89.50 99 LEU A C 1
ATOM 773 O O . LEU A 1 99 ? -8.023 0.900 30.641 1.00 89.50 99 LEU A O 1
ATOM 777 N N . HIS A 1 100 ? -10.216 1.273 30.997 1.00 89.88 100 HIS A N 1
ATOM 778 C CA . HIS A 1 100 ? -10.133 1.426 32.444 1.00 89.88 100 HIS A CA 1
ATOM 779 C C . HIS A 1 100 ? -11.149 0.564 33.198 1.00 89.88 100 HIS A C 1
ATOM 781 O O . HIS A 1 100 ? -12.195 0.190 32.668 1.00 89.88 100 HIS A O 1
ATOM 787 N N . ARG A 1 101 ? -10.837 0.300 34.472 1.00 92.25 101 ARG A N 1
ATOM 788 C CA . ARG A 1 101 ? -11.705 -0.352 35.457 1.00 92.25 101 ARG A CA 1
ATOM 789 C C . ARG A 1 101 ? -11.822 0.495 36.725 1.00 92.25 101 ARG A C 1
ATOM 791 O O . ARG A 1 101 ? -10.836 1.082 37.182 1.00 92.25 101 ARG A O 1
ATOM 798 N N . MET A 1 102 ? -13.008 0.513 37.328 1.00 90.88 102 MET A N 1
ATOM 799 C CA . MET A 1 102 ? -13.242 1.048 38.673 1.00 90.88 102 MET A CA 1
ATOM 800 C C . MET A 1 102 ? -14.271 0.218 39.452 1.00 90.88 102 MET A C 1
ATOM 802 O O . MET A 1 102 ? -15.101 -0.457 38.857 1.00 90.88 102 MET A O 1
ATOM 806 N N . GLU A 1 103 ? -14.224 0.309 40.783 1.00 91.31 103 GLU A N 1
ATOM 807 C CA . GLU A 1 103 ? -15.147 -0.369 41.708 1.00 91.31 103 GLU A CA 1
ATOM 808 C C . GLU A 1 103 ? -16.057 0.675 42.379 1.00 91.31 103 GLU A C 1
ATOM 810 O O . GLU A 1 103 ? -15.717 1.280 43.397 1.00 91.31 103 GLU A O 1
ATOM 815 N N . GLY A 1 104 ? -17.194 0.960 41.755 1.00 87.19 104 GLY A N 1
ATOM 816 C CA . GLY A 1 104 ? -18.157 1.973 42.152 1.00 87.19 104 GLY A CA 1
ATOM 817 C C . GLY A 1 104 ? -17.649 3.396 41.910 1.00 87.19 104 GLY A C 1
ATOM 818 O O . GLY A 1 104 ? -16.474 3.651 41.634 1.00 87.19 104 GLY A O 1
ATOM 819 N N . LEU A 1 105 ? -18.541 4.381 42.046 1.00 87.06 105 LEU A N 1
ATOM 820 C CA . LEU A 1 105 ? -18.167 5.788 41.841 1.00 87.06 105 LEU A CA 1
ATOM 821 C C . LEU A 1 105 ? -17.404 6.391 43.034 1.00 87.06 105 LEU A C 1
ATOM 823 O O . LEU A 1 105 ? -16.760 7.425 42.877 1.00 87.06 105 LEU A O 1
ATOM 827 N N . THR A 1 106 ? -17.436 5.764 44.213 1.00 80.81 106 THR A N 1
ATOM 828 C CA . THR A 1 106 ? -16.739 6.232 45.429 1.00 80.81 106 THR A CA 1
ATOM 829 C C . THR A 1 106 ? -15.278 5.800 45.500 1.00 80.81 106 THR A C 1
ATOM 831 O O . THR A 1 106 ? -14.497 6.422 46.226 1.00 80.81 106 THR A O 1
ATOM 834 N N . SER A 1 107 ? -14.880 4.762 44.757 1.00 78.19 107 SER A N 1
ATOM 835 C CA . SER A 1 107 ? -13.510 4.258 44.805 1.00 78.19 107 SER A CA 1
ATOM 836 C C . SER A 1 107 ? -12.518 5.297 44.300 1.00 78.19 107 SER A C 1
ATOM 838 O O . SER A 1 107 ? -12.618 5.812 43.188 1.00 78.19 107 SER A O 1
ATOM 840 N N . LYS A 1 108 ? -11.478 5.568 45.091 1.00 70.94 108 LYS A N 1
ATOM 841 C CA . LYS A 1 108 ? -10.356 6.403 44.642 1.00 70.94 108 LYS A CA 1
ATOM 842 C C . LYS A 1 108 ? -9.465 5.690 43.621 1.00 70.94 108 LYS A C 1
ATOM 844 O O . LYS A 1 108 ? -8.688 6.357 42.945 1.00 70.94 108 LYS A O 1
ATOM 849 N N . LYS A 1 109 ? -9.577 4.364 43.498 1.00 80.38 109 LYS A N 1
ATOM 850 C CA . LYS A 1 109 ? -8.740 3.547 42.624 1.00 80.38 109 LYS A CA 1
ATOM 851 C C . LYS A 1 109 ? -9.383 3.450 41.239 1.00 80.38 109 LYS A C 1
ATOM 853 O O . LYS A 1 109 ? -10.374 2.749 41.057 1.00 80.38 109 LYS A O 1
ATOM 858 N N . LEU A 1 110 ? -8.821 4.200 40.297 1.00 87.06 110 LEU A N 1
ATOM 859 C CA . LEU A 1 110 ? -9.062 4.058 38.865 1.00 87.06 110 LEU A CA 1
ATOM 860 C C . LEU A 1 110 ? -7.874 3.297 38.277 1.00 87.06 110 LEU A C 1
ATOM 862 O O . LEU A 1 110 ? -6.735 3.733 38.441 1.00 87.06 110 LEU A O 1
ATOM 866 N N . GLU A 1 111 ? -8.129 2.175 37.619 1.00 89.56 111 GLU A N 1
ATOM 867 C CA . GLU A 1 111 ? -7.077 1.323 37.069 1.00 89.56 111 GLU A CA 1
ATOM 868 C C . GLU A 1 111 ? -7.115 1.359 35.544 1.00 89.56 111 GLU A C 1
ATOM 870 O O . GLU A 1 111 ? -8.145 1.064 34.942 1.00 89.56 111 GLU A O 1
ATOM 875 N N . LYS A 1 112 ? -5.989 1.704 34.910 1.00 89.25 112 LYS A N 1
ATOM 876 C CA . LYS A 1 112 ? -5.800 1.480 33.473 1.00 89.25 112 LYS A CA 1
ATOM 877 C C . LYS A 1 112 ? -5.503 -0.007 33.276 1.00 89.25 112 LYS A C 1
ATOM 879 O O . LYS A 1 112 ? -4.479 -0.485 33.755 1.00 89.25 112 LYS A O 1
ATOM 884 N N . ILE A 1 113 ? -6.406 -0.714 32.599 1.00 90.50 113 ILE A N 1
ATOM 885 C CA . ILE A 1 113 ? -6.308 -2.163 32.327 1.00 90.50 113 ILE A CA 1
ATOM 886 C C . ILE A 1 113 ? -5.972 -2.460 30.855 1.00 90.50 113 ILE A C 1
ATOM 888 O O . ILE A 1 113 ? -5.988 -3.612 30.411 1.00 90.50 113 ILE A O 1
ATOM 892 N N . GLN A 1 114 ? -5.684 -1.407 30.086 1.00 88.38 114 GLN A N 1
ATOM 893 C CA . GLN A 1 114 ? -5.123 -1.508 28.746 1.00 88.38 114 GLN A CA 1
ATOM 894 C C . GLN A 1 114 ? -3.812 -2.308 28.790 1.00 88.38 114 GLN A C 1
ATOM 896 O O . GLN A 1 114 ? -2.927 -1.991 29.586 1.00 88.38 114 GLN A O 1
ATOM 901 N N . GLY A 1 115 ? -3.695 -3.334 27.952 1.00 87.75 115 GLY A N 1
ATOM 902 C CA . GLY A 1 115 ? -2.487 -4.133 27.790 1.00 87.75 115 GLY A CA 1
ATOM 903 C C . GLY A 1 115 ? -1.903 -3.951 26.394 1.00 87.75 115 GLY A C 1
ATOM 904 O O . GLY A 1 115 ? -1.551 -2.843 26.009 1.00 87.75 115 GLY A O 1
ATOM 905 N N . THR A 1 116 ? -1.772 -5.051 25.650 1.00 84.56 116 THR A N 1
ATOM 906 C CA . THR A 1 116 ? -1.175 -5.060 24.303 1.00 84.56 116 THR A CA 1
ATOM 907 C C . THR A 1 116 ? -2.175 -4.807 23.180 1.00 84.56 116 THR A C 1
ATOM 909 O O . THR A 1 116 ? -1.763 -4.741 22.025 1.00 84.56 116 THR A O 1
ATOM 912 N N . GLN A 1 117 ? -3.473 -4.754 23.477 1.00 86.94 117 GLN A N 1
ATOM 913 C CA . GLN A 1 117 ? -4.511 -4.420 22.509 1.00 86.94 117 GLN A CA 1
ATOM 914 C C . GLN A 1 117 ? -4.400 -2.969 22.046 1.00 86.94 117 GLN A C 1
ATOM 916 O O . GLN A 1 117 ? -3.865 -2.127 22.770 1.00 86.94 117 GLN A O 1
ATOM 921 N N . HIS A 1 118 ? -4.914 -2.697 20.848 1.00 87.38 118 HIS A N 1
ATOM 922 C CA . HIS A 1 118 ? -4.966 -1.345 20.309 1.00 87.38 118 HIS A CA 1
ATOM 923 C C . HIS A 1 118 ? -5.751 -0.415 21.249 1.00 87.38 118 HIS A C 1
ATOM 925 O O . HIS A 1 118 ? -6.673 -0.848 21.956 1.00 87.38 118 HIS A O 1
ATOM 931 N N . ASP A 1 119 ? -5.354 0.853 21.262 1.00 86.44 119 ASP A N 1
ATOM 932 C CA . ASP A 1 119 ? -6.084 1.938 21.916 1.00 86.44 119 ASP A CA 1
ATOM 933 C C . ASP A 1 119 ? -7.423 2.194 21.171 1.00 86.44 119 ASP A C 1
ATOM 935 O O . ASP A 1 119 ? -7.829 1.406 20.320 1.00 86.44 119 ASP A O 1
ATOM 939 N N . ASP A 1 120 ? -8.167 3.244 21.502 1.00 85.75 120 ASP A N 1
ATOM 940 C CA . ASP A 1 120 ? -9.456 3.574 20.860 1.00 85.75 120 ASP A CA 1
ATOM 941 C C . ASP A 1 120 ? -10.508 2.459 20.948 1.00 85.75 120 ASP A C 1
ATOM 943 O O . ASP A 1 120 ? -11.011 1.916 19.969 1.00 85.75 120 ASP A O 1
ATOM 947 N N . ILE A 1 121 ? -10.876 2.134 22.182 1.00 88.88 121 ILE A N 1
ATOM 948 C CA . ILE A 1 121 ? -11.981 1.249 22.528 1.00 88.88 121 ILE A CA 1
ATOM 949 C C . ILE A 1 121 ? -13.306 1.841 22.038 1.00 88.88 121 ILE A C 1
ATOM 951 O O . ILE A 1 121 ? -13.725 2.920 22.469 1.00 88.88 121 ILE A O 1
ATOM 955 N N . ARG A 1 122 ? -13.973 1.092 21.160 1.00 88.38 122 ARG A N 1
ATOM 956 C CA . ARG A 1 122 ? -15.265 1.433 20.546 1.00 88.38 122 ARG A CA 1
ATOM 957 C C . ARG A 1 122 ? -16.417 0.581 21.042 1.00 88.38 122 ARG A C 1
ATOM 959 O O . ARG A 1 122 ? -17.559 0.983 20.884 1.00 88.38 122 ARG A O 1
ATOM 966 N N . ASP A 1 123 ? -16.106 -0.596 21.571 1.00 92.25 123 ASP A N 1
ATOM 967 C CA . ASP A 1 123 ? -17.097 -1.520 22.103 1.00 92.25 123 ASP A CA 1
ATOM 968 C C . ASP A 1 123 ? -16.466 -2.375 23.206 1.00 92.25 123 ASP A C 1
ATOM 970 O O . ASP A 1 123 ? -15.286 -2.743 23.135 1.00 92.25 123 ASP A O 1
ATOM 974 N N . ILE A 1 124 ? -17.251 -2.710 24.222 1.00 93.69 124 ILE A N 1
ATOM 975 C CA . ILE A 1 124 ? -16.877 -3.595 25.318 1.00 93.69 124 ILE A CA 1
ATOM 976 C C . ILE A 1 124 ? -18.020 -4.589 25.475 1.00 93.69 124 ILE A C 1
ATOM 978 O O . ILE A 1 124 ? -19.181 -4.223 25.561 1.00 93.69 124 ILE A O 1
ATOM 982 N N . ARG A 1 125 ? -17.701 -5.877 25.549 1.00 94.00 125 ARG A N 1
ATOM 983 C CA . ARG A 1 125 ? -18.650 -6.913 25.958 1.00 94.00 125 ARG A CA 1
ATOM 984 C C . ARG A 1 125 ? -18.050 -7.740 27.068 1.00 94.00 125 ARG A C 1
ATOM 986 O O . ARG A 1 125 ? -16.860 -8.062 27.047 1.00 94.00 125 ARG A O 1
ATOM 993 N N . ILE A 1 126 ? -18.892 -8.098 28.028 1.00 94.38 126 ILE A N 1
ATOM 994 C CA . ILE A 1 126 ? -18.484 -8.847 29.210 1.00 94.38 126 ILE A CA 1
ATOM 995 C C . ILE A 1 126 ? -19.173 -10.203 29.198 1.00 94.38 126 ILE A C 1
ATOM 997 O O . ILE A 1 126 ? -20.397 -10.301 29.142 1.00 94.38 126 ILE A O 1
ATOM 1001 N N . ILE A 1 127 ? -18.371 -11.261 29.276 1.00 92.25 127 ILE A N 1
ATOM 1002 C CA . ILE A 1 127 ? -18.854 -12.624 29.478 1.00 92.25 127 ILE A CA 1
ATOM 1003 C C . ILE A 1 127 ? -18.324 -13.101 30.819 1.00 92.25 127 ILE A C 1
ATOM 1005 O O . ILE A 1 127 ? -17.127 -13.335 30.966 1.00 92.25 127 ILE A O 1
ATOM 1009 N N . SER A 1 128 ? -19.210 -13.295 31.789 1.00 91.56 128 SER A N 1
ATOM 1010 C CA . SER A 1 128 ? -18.796 -13.751 33.116 1.00 91.56 128 SER A CA 1
ATOM 1011 C C . SER A 1 128 ? -18.998 -15.249 33.277 1.00 91.56 128 SER A C 1
ATOM 1013 O O . SER A 1 128 ? -20.071 -15.787 32.997 1.00 91.56 128 SER A O 1
ATOM 1015 N N . ARG A 1 129 ? -17.949 -15.949 33.718 1.00 84.88 129 ARG A N 1
ATOM 1016 C CA . ARG A 1 129 ? -17.964 -17.396 33.978 1.00 84.88 129 ARG A CA 1
ATOM 1017 C C . ARG A 1 129 ? -17.145 -17.701 35.222 1.00 84.88 129 ARG A C 1
ATOM 1019 O O . ARG A 1 129 ? -16.054 -17.171 35.389 1.00 84.88 129 ARG A O 1
ATOM 1026 N N . ALA A 1 130 ? -17.673 -18.571 36.085 1.00 85.75 130 ALA A N 1
ATOM 1027 C CA . ALA A 1 130 ? -16.996 -19.015 37.308 1.00 85.75 130 ALA A CA 1
ATOM 1028 C C . ALA A 1 130 ? -16.464 -17.859 38.189 1.00 85.75 130 ALA A C 1
ATOM 1030 O O . ALA A 1 130 ? -15.377 -17.949 38.751 1.00 85.75 130 ALA A O 1
ATOM 1031 N N . GLY A 1 131 ? -17.226 -16.763 38.294 1.00 85.94 131 GLY A N 1
ATOM 1032 C CA . GLY A 1 131 ? -16.865 -15.604 39.118 1.00 85.94 131 GLY A CA 1
ATOM 1033 C C . GLY A 1 131 ? -15.837 -14.650 38.495 1.00 85.94 131 GLY A C 1
ATOM 1034 O O . GLY A 1 131 ? -15.380 -13.734 39.175 1.00 85.94 131 GLY A O 1
ATOM 1035 N N . VAL A 1 132 ? -15.475 -14.847 37.224 1.00 88.56 132 VAL A N 1
ATOM 1036 C CA . VAL A 1 132 ? -14.504 -14.019 36.498 1.00 88.56 132 VAL A CA 1
ATOM 1037 C C . VAL A 1 132 ? -15.179 -13.372 35.297 1.00 88.56 132 VAL A C 1
ATOM 1039 O O . VAL A 1 132 ? -15.884 -14.043 34.544 1.00 88.56 132 VAL A O 1
ATOM 1042 N N . ASP A 1 133 ? -14.925 -12.082 35.099 1.00 93.25 133 ASP A N 1
ATOM 1043 C CA . ASP A 1 133 ? -15.319 -11.353 33.894 1.00 93.25 133 ASP A CA 1
ATOM 1044 C C . ASP A 1 133 ? -14.293 -11.582 32.789 1.00 93.25 133 ASP A C 1
ATOM 1046 O O . ASP A 1 133 ? -13.102 -11.365 33.006 1.00 93.25 133 ASP A O 1
ATOM 1050 N N . GLN A 1 134 ? -14.735 -11.984 31.605 1.00 92.38 134 GLN A N 1
ATOM 1051 C CA . GLN A 1 134 ? -13.937 -11.965 30.387 1.00 92.38 134 GLN A CA 1
ATOM 1052 C C . GLN A 1 134 ? -14.358 -10.767 29.539 1.00 92.38 134 GLN A C 1
ATOM 1054 O O . GLN A 1 134 ? -15.538 -10.627 29.221 1.00 92.38 134 GLN A O 1
ATOM 1059 N N . LEU A 1 135 ? -13.397 -9.924 29.162 1.00 93.94 135 LEU A N 1
ATOM 1060 C CA . LEU A 1 135 ? -13.651 -8.755 28.320 1.00 93.94 135 LEU A CA 1
ATOM 1061 C C . LEU A 1 135 ? -13.383 -9.082 26.853 1.00 93.94 135 LEU A C 1
ATOM 1063 O O . LEU A 1 135 ? -12.344 -9.655 26.525 1.00 93.94 135 LEU A O 1
ATOM 1067 N N . ILE A 1 136 ? -14.297 -8.668 25.984 1.00 93.81 136 ILE A N 1
ATOM 1068 C CA . ILE A 1 136 ? -14.125 -8.617 24.534 1.00 93.81 136 ILE A CA 1
ATOM 1069 C C . ILE A 1 136 ? -14.214 -7.146 24.148 1.00 93.81 136 ILE A C 1
ATOM 1071 O O . ILE A 1 136 ? -15.230 -6.509 24.403 1.00 93.81 136 ILE A O 1
ATOM 1075 N N . CYS A 1 137 ? -13.156 -6.604 23.561 1.00 93.06 137 CYS A N 1
ATOM 1076 C CA . CYS A 1 137 ? -13.077 -5.195 23.208 1.00 93.06 137 CYS A CA 1
ATOM 1077 C C . CYS A 1 137 ? -12.948 -5.031 21.697 1.00 93.06 137 CYS A C 1
ATOM 1079 O O . CYS A 1 137 ? -12.020 -5.581 21.097 1.00 93.06 137 CYS A O 1
ATOM 1081 N N . GLY A 1 138 ? -13.862 -4.256 21.117 1.00 92.25 138 GLY A N 1
ATOM 1082 C CA . GLY A 1 138 ? -13.722 -3.685 19.783 1.00 92.25 138 GLY A CA 1
ATOM 1083 C C . GLY A 1 138 ? -12.899 -2.401 19.856 1.00 92.25 138 GLY A C 1
ATOM 1084 O O . GLY A 1 138 ? -13.115 -1.576 20.744 1.00 92.25 138 GLY A O 1
ATOM 1085 N N . ASN A 1 139 ? -11.939 -2.250 18.956 1.00 89.38 139 ASN A N 1
ATOM 1086 C CA . ASN A 1 139 ? -11.053 -1.095 18.837 1.00 89.38 139 ASN A CA 1
ATOM 1087 C C . ASN A 1 139 ? -10.633 -0.892 17.378 1.00 89.38 139 ASN A C 1
ATOM 1089 O O . ASN A 1 139 ? -10.949 -1.718 16.520 1.00 89.38 139 ASN A O 1
ATOM 1093 N N . ASP A 1 140 ? -9.896 0.182 17.104 1.00 86.44 140 ASP A N 1
ATOM 1094 C CA . ASP A 1 140 ? -9.435 0.505 15.746 1.00 86.44 140 ASP A CA 1
ATOM 1095 C C . ASP A 1 140 ? -8.418 -0.548 15.216 1.00 86.44 140 ASP A C 1
ATOM 1097 O O . ASP A 1 140 ? -8.234 -0.708 14.011 1.00 86.44 140 ASP A O 1
ATOM 1101 N N . GLY A 1 141 ? -7.859 -1.395 16.096 1.00 85.19 141 GLY A N 1
ATOM 1102 C CA . GLY A 1 141 ? -7.103 -2.610 15.742 1.00 85.19 141 GLY A CA 1
ATOM 1103 C C . GLY A 1 141 ? -7.927 -3.899 15.614 1.00 85.19 141 GLY A C 1
ATOM 1104 O O . GLY A 1 141 ? -7.369 -4.997 15.517 1.00 85.19 141 GLY A O 1
ATOM 1105 N N . GLY A 1 142 ? -9.258 -3.801 15.616 1.00 89.44 142 GLY A N 1
ATOM 1106 C CA . GLY A 1 142 ? -10.196 -4.911 15.481 1.00 89.44 142 GLY A CA 1
ATOM 1107 C C . GLY A 1 142 ? -10.746 -5.406 16.817 1.00 89.44 142 GLY A C 1
ATOM 1108 O O . GLY A 1 142 ? -11.363 -4.654 17.563 1.00 89.44 142 GLY A O 1
ATOM 1109 N N . VAL A 1 143 ? -10.604 -6.705 17.104 1.00 90.94 143 VAL A N 1
ATOM 1110 C CA . VAL A 1 143 ? -11.179 -7.324 18.314 1.00 90.94 143 VAL A CA 1
ATOM 1111 C C . VAL A 1 143 ? -10.086 -7.956 19.159 1.00 90.94 143 VAL A C 1
ATOM 1113 O O . VAL A 1 143 ? -9.285 -8.748 18.660 1.00 90.94 143 VAL A O 1
ATOM 1116 N N . SER A 1 144 ? -10.084 -7.645 20.452 1.00 90.25 144 SER A N 1
ATOM 1117 C CA . SER A 1 144 ? -9.186 -8.236 21.442 1.00 90.25 144 SER A CA 1
ATOM 1118 C C . SER A 1 144 ? -9.959 -8.832 22.612 1.00 90.25 144 SER A C 1
ATOM 1120 O O . SER A 1 144 ? -10.957 -8.275 23.057 1.00 90.25 144 SER A O 1
ATOM 1122 N N . VAL A 1 145 ? -9.489 -9.967 23.124 1.00 91.19 145 VAL A N 1
ATOM 1123 C CA . VAL A 1 145 ? -10.113 -10.698 24.233 1.00 91.19 145 VAL A CA 1
ATOM 1124 C C . VAL A 1 145 ? -9.140 -10.793 25.396 1.00 91.19 145 VAL A C 1
ATOM 1126 O O . VAL A 1 145 ? -7.982 -11.169 25.209 1.00 91.19 145 VAL A O 1
ATOM 1129 N N . ASN A 1 146 ? -9.606 -10.474 26.598 1.00 91.00 146 ASN A N 1
ATOM 1130 C CA . ASN A 1 146 ? -8.821 -10.614 27.816 1.00 91.00 146 ASN A CA 1
ATOM 1131 C C . ASN A 1 146 ? -8.949 -12.026 28.420 1.00 91.00 146 ASN A C 1
ATOM 1133 O O . ASN A 1 146 ? -9.987 -12.672 28.292 1.00 91.00 146 ASN A O 1
ATOM 1137 N N . GLY A 1 147 ? -7.905 -12.522 29.085 1.00 76.25 147 GLY A N 1
ATOM 1138 C CA . GLY A 1 147 ? -7.931 -13.817 29.767 1.00 76.25 147 GLY A CA 1
ATOM 1139 C C . GLY A 1 147 ? -8.703 -13.799 31.089 1.00 76.25 147 GLY A C 1
ATOM 1140 O O . GLY A 1 147 ? -9.474 -14.726 31.337 1.00 76.25 147 GLY A O 1
ATOM 1141 N N . GLN A 1 148 ? -8.528 -12.765 31.927 1.00 77.19 148 GLN A N 1
ATOM 1142 C CA . GLN A 1 148 ? -9.213 -12.620 33.222 1.00 77.19 148 GLN A CA 1
ATOM 1143 C C . GLN A 1 148 ? -9.381 -11.156 33.661 1.00 77.19 148 GLN A C 1
ATOM 1145 O O . GLN A 1 148 ? -8.404 -10.483 33.952 1.00 77.19 148 GLN A O 1
ATOM 1150 N N . SER A 1 149 ? -10.618 -10.679 33.805 1.00 78.38 149 SER A N 1
ATOM 1151 C CA . SER A 1 149 ? -11.062 -9.444 34.492 1.00 78.38 149 SER A CA 1
ATOM 1152 C C . SER A 1 149 ? -10.192 -8.180 34.335 1.00 78.38 149 SER A C 1
ATOM 1154 O O . SER A 1 149 ? -10.207 -7.314 35.216 1.00 78.38 149 SER A O 1
ATOM 1156 N N . GLY A 1 150 ? -9.477 -8.034 33.219 1.00 70.50 150 GLY A N 1
ATOM 1157 C CA . GLY A 1 150 ? -8.552 -6.929 32.961 1.00 7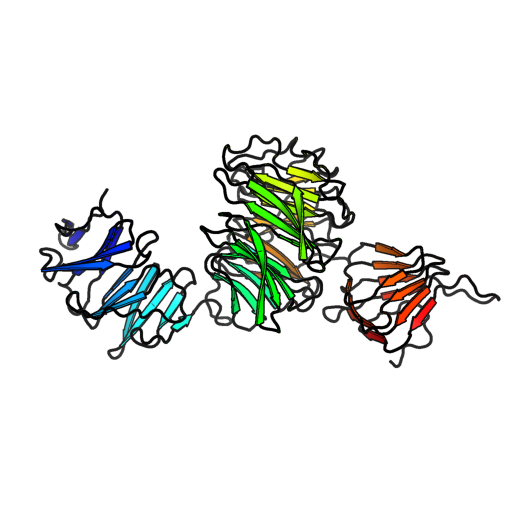0.50 150 GLY A CA 1
ATOM 1158 C C . GLY A 1 150 ? -7.164 -7.087 33.597 1.00 70.50 150 GLY A C 1
ATOM 1159 O O . GLY A 1 150 ? -6.526 -6.088 33.902 1.00 70.50 150 GLY A O 1
ATOM 1160 N N . ASP A 1 151 ? -6.684 -8.312 33.804 1.00 78.38 151 ASP A N 1
ATOM 1161 C CA . ASP A 1 151 ? -5.348 -8.641 34.333 1.00 78.38 151 ASP A CA 1
ATOM 1162 C C . ASP A 1 151 ? -4.178 -8.305 33.384 1.00 78.38 151 ASP A C 1
ATOM 1164 O O . ASP A 1 151 ? -3.016 -8.514 33.729 1.00 78.38 151 ASP A O 1
ATOM 1168 N N . GLY A 1 152 ? -4.472 -7.798 32.183 1.00 78.31 152 GLY A N 1
ATOM 1169 C CA . GLY A 1 152 ? -3.484 -7.458 31.159 1.00 78.31 152 GLY A CA 1
ATOM 1170 C C . GLY A 1 152 ? -3.148 -8.597 30.191 1.00 78.31 152 GLY A C 1
ATOM 1171 O O . GLY A 1 152 ? -2.397 -8.373 29.241 1.00 78.31 152 GLY A O 1
ATOM 1172 N N . SER A 1 153 ? -3.720 -9.795 30.358 1.00 85.31 153 SER A N 1
ATOM 1173 C CA . SER A 1 153 ? -3.563 -10.890 29.395 1.00 85.31 153 SER A CA 1
ATOM 1174 C C . SER A 1 153 ? -4.491 -10.677 28.193 1.00 85.31 153 SER A C 1
ATOM 1176 O O . SER A 1 153 ? -5.691 -10.908 28.284 1.00 85.31 153 SER A O 1
ATOM 1178 N N . TRP A 1 154 ? -3.972 -10.196 27.062 1.00 88.25 154 TRP A N 1
ATOM 1179 C CA . TRP A 1 154 ? -4.790 -9.884 25.881 1.00 88.25 154 TRP A CA 1
ATOM 1180 C C . TRP A 1 154 ? -4.414 -10.733 24.671 1.00 88.25 154 TRP A C 1
ATOM 1182 O O . TRP A 1 154 ? -3.243 -10.877 24.320 1.00 88.25 154 TRP A O 1
ATOM 1192 N N . THR A 1 155 ? -5.439 -11.271 24.015 1.00 86.94 155 THR A N 1
ATOM 1193 C CA . THR A 1 155 ? -5.343 -11.988 22.744 1.00 86.94 155 THR A CA 1
ATOM 1194 C C . THR A 1 155 ? -6.049 -11.182 21.666 1.00 86.94 155 THR A C 1
ATOM 1196 O O . THR A 1 155 ? -7.258 -10.980 21.724 1.00 86.94 155 THR A O 1
ATOM 1199 N N . HIS A 1 156 ? -5.294 -10.746 20.665 1.00 85.31 156 HIS A N 1
ATOM 1200 C CA . HIS A 1 156 ? -5.833 -10.107 19.466 1.00 85.31 156 HIS A CA 1
ATOM 1201 C C . HIS A 1 156 ? -6.457 -11.172 18.574 1.00 85.31 156 HIS A C 1
ATOM 1203 O O . HIS A 1 156 ? -5.863 -12.232 18.418 1.00 85.31 156 HIS A O 1
ATOM 1209 N N . LEU A 1 157 ? -7.616 -10.913 17.978 1.00 85.88 157 LEU A N 1
ATOM 1210 C CA . LEU A 1 157 ? -8.258 -11.855 17.053 1.00 85.88 157 LEU A CA 1
ATOM 1211 C C . LEU A 1 157 ? -7.954 -11.549 15.582 1.00 85.88 157 LEU A C 1
ATOM 1213 O O . LEU A 1 157 ? -8.187 -12.402 14.723 1.00 85.88 157 LEU A O 1
ATOM 1217 N N . VAL A 1 158 ? -7.412 -10.366 15.281 1.00 79.56 158 VAL A N 1
ATOM 1218 C CA . VAL A 1 158 ? -6.976 -9.995 13.929 1.00 79.56 158 VAL A CA 1
ATOM 1219 C C . VAL A 1 158 ? -5.666 -10.703 13.579 1.00 79.56 158 VAL A C 1
ATOM 1221 O O . VAL A 1 158 ? -4.729 -10.734 14.378 1.00 79.56 158 VAL A O 1
ATOM 1224 N N . GLY A 1 159 ? -5.605 -11.306 12.388 1.00 66.00 159 GLY A N 1
ATOM 1225 C CA . GLY A 1 159 ? -4.384 -11.930 11.856 1.00 66.00 159 GLY A CA 1
ATOM 1226 C C . GLY A 1 159 ? -3.903 -13.202 12.579 1.00 66.00 159 GLY A C 1
ATOM 1227 O O . GLY A 1 159 ? -2.774 -13.643 12.357 1.00 66.00 159 GLY A O 1
ATOM 1228 N N . VAL A 1 160 ? -4.719 -13.815 13.449 1.00 57.34 160 VAL A N 1
ATOM 1229 C CA . VAL A 1 160 ? -4.353 -15.058 14.159 1.00 57.34 160 VAL A CA 1
ATOM 1230 C C . VAL A 1 160 ? -4.651 -16.299 13.314 1.00 57.34 160 VAL A C 1
ATOM 1232 O O . VAL A 1 160 ? -5.719 -16.906 13.400 1.00 57.34 160 VAL A O 1
ATOM 1235 N N . GLY A 1 161 ? -3.665 -16.710 12.511 1.00 57.06 161 GLY A N 1
ATOM 1236 C CA . GLY A 1 161 ? -3.725 -17.921 11.685 1.00 57.06 161 GLY A CA 1
ATOM 1237 C C . GLY A 1 161 ? -4.880 -17.918 10.674 1.00 57.06 161 GLY A C 1
ATOM 1238 O O . GLY A 1 161 ? -5.508 -16.897 10.419 1.00 57.06 161 GLY A O 1
ATOM 1239 N N . LEU A 1 162 ? -5.211 -19.087 10.114 1.00 50.78 162 LEU A N 1
ATOM 1240 C CA . LEU A 1 162 ? -6.291 -19.237 9.118 1.00 50.78 162 LEU A CA 1
ATOM 1241 C C . LEU A 1 162 ? -7.711 -18.993 9.673 1.00 50.78 162 LEU A C 1
ATOM 1243 O O . LEU A 1 162 ? -8.678 -19.071 8.921 1.00 50.78 162 LEU A O 1
ATOM 1247 N N . LYS A 1 163 ? -7.854 -18.762 10.984 1.00 59.97 163 LYS A N 1
ATOM 1248 C CA . LYS A 1 163 ? -9.147 -18.597 11.675 1.00 59.97 163 LYS A CA 1
ATOM 1249 C C . LYS A 1 163 ? -9.334 -17.208 12.294 1.00 59.97 163 LYS A C 1
ATOM 1251 O O . LYS A 1 163 ? -10.376 -16.964 12.898 1.00 59.97 163 LYS A O 1
ATOM 1256 N N . GLY A 1 164 ? -8.332 -16.337 12.191 1.00 73.69 164 GLY A N 1
ATOM 1257 C CA . GLY A 1 164 ? -8.403 -14.965 12.679 1.00 73.69 164 GLY A CA 1
ATOM 1258 C C . GLY A 1 164 ? -9.285 -14.087 11.795 1.00 73.69 164 GLY A C 1
ATOM 1259 O O . GLY A 1 164 ? -9.598 -14.430 10.654 1.00 73.69 164 GLY A O 1
ATOM 1260 N N . LEU A 1 165 ? -9.675 -12.931 12.324 1.00 85.62 165 LEU A N 1
ATOM 1261 C CA . LEU A 1 165 ? -10.393 -11.916 11.563 1.00 85.62 165 LEU A CA 1
ATOM 1262 C C . LEU A 1 165 ? -9.427 -11.245 10.576 1.00 85.62 165 LEU A C 1
ATOM 1264 O O . LEU A 1 165 ? -8.397 -10.707 10.979 1.00 85.62 165 LEU A O 1
ATOM 1268 N N . ASN A 1 166 ? -9.767 -11.258 9.288 1.00 86.12 166 ASN A N 1
ATOM 1269 C CA . ASN A 1 166 ? -9.049 -10.525 8.242 1.00 86.12 166 ASN A CA 1
ATOM 1270 C C . ASN A 1 166 ? -9.826 -9.249 7.923 1.00 86.12 166 ASN A C 1
ATOM 1272 O O . ASN A 1 166 ? -10.555 -9.193 6.939 1.00 86.12 166 ASN A O 1
ATOM 1276 N N . ILE A 1 167 ? -9.729 -8.267 8.818 1.00 89.12 167 ILE A N 1
ATOM 1277 C CA . ILE A 1 167 ? -10.508 -7.016 8.773 1.00 89.12 167 ILE A CA 1
ATOM 1278 C C . ILE A 1 167 ? -9.626 -5.765 8.747 1.00 89.12 167 ILE A C 1
ATOM 1280 O O . ILE A 1 167 ? -10.109 -4.660 8.956 1.00 89.12 167 ILE A O 1
ATOM 1284 N N . SER A 1 168 ? -8.328 -5.938 8.502 1.00 89.81 168 SER A N 1
ATOM 1285 C CA . SER A 1 168 ? -7.380 -4.834 8.385 1.00 89.81 168 SER A CA 1
ATOM 1286 C C . SER A 1 168 ? -7.744 -3.903 7.227 1.00 89.81 168 SER A C 1
ATOM 1288 O O . SER A 1 168 ? -8.202 -4.355 6.171 1.00 89.81 168 SER A O 1
ATOM 1290 N N . GLN A 1 169 ? -7.533 -2.609 7.451 1.00 92.81 169 GLN A N 1
ATOM 1291 C CA . GLN A 1 169 ? -7.792 -1.527 6.510 1.00 92.81 169 GLN A CA 1
ATOM 1292 C C . GLN A 1 169 ? -6.470 -1.058 5.908 1.00 92.81 169 GLN A C 1
ATOM 1294 O O . GLN A 1 169 ? -5.742 -0.292 6.533 1.00 92.81 169 GLN A O 1
ATOM 1299 N N . TYR A 1 170 ? -6.144 -1.571 4.724 1.00 93.56 170 TYR A N 1
ATOM 1300 C CA . TYR A 1 170 ? -4.896 -1.253 4.037 1.00 93.56 170 TYR A CA 1
ATOM 1301 C C . TYR A 1 170 ? -5.060 -0.036 3.136 1.00 93.56 170 TYR A C 1
ATOM 1303 O O . TYR A 1 170 ? -6.027 0.049 2.380 1.00 93.56 170 TYR A O 1
ATOM 1311 N N . TYR A 1 171 ? -4.084 0.859 3.173 1.00 92.62 171 TYR A N 1
ATOM 1312 C CA . TYR A 1 171 ? -3.942 1.942 2.209 1.00 92.62 171 TYR A CA 1
ATOM 1313 C C . TYR A 1 171 ? -3.117 1.521 0.993 1.00 92.62 171 TYR A C 1
ATOM 1315 O O . TYR A 1 171 ? -3.486 1.865 -0.124 1.00 92.62 171 TYR A O 1
ATOM 1323 N N . ASP A 1 172 ? -2.044 0.767 1.226 1.00 93.19 172 ASP A N 1
ATOM 1324 C CA . ASP A 1 172 ? -1.026 0.396 0.238 1.00 93.19 172 ASP A CA 1
ATOM 1325 C C . ASP A 1 172 ? -0.339 -0.901 0.704 1.00 93.19 172 ASP A C 1
ATOM 1327 O O . ASP A 1 172 ? -0.267 -1.160 1.919 1.00 93.19 172 ASP A O 1
ATOM 1331 N N . ILE A 1 173 ? 0.104 -1.742 -0.233 1.00 95.38 173 ILE A N 1
ATOM 1332 C CA . ILE A 1 173 ? 0.837 -2.984 0.054 1.00 95.38 173 ILE A CA 1
ATOM 1333 C C . ILE A 1 173 ? 2.013 -3.146 -0.900 1.00 95.38 173 ILE A C 1
ATOM 1335 O O . ILE A 1 173 ? 1.972 -2.676 -2.023 1.00 95.38 173 ILE A O 1
ATOM 1339 N N . ASP A 1 174 ? 3.009 -3.923 -0.486 1.00 94.94 174 ASP A N 1
ATOM 1340 C CA . ASP A 1 174 ? 4.010 -4.442 -1.415 1.00 94.94 174 ASP A CA 1
ATOM 1341 C C . ASP A 1 174 ? 4.378 -5.895 -1.089 1.00 94.94 174 ASP A C 1
ATOM 1343 O O . ASP A 1 174 ? 4.283 -6.360 0.058 1.00 94.94 174 ASP A O 1
ATOM 1347 N N . VAL A 1 175 ? 4.772 -6.635 -2.122 1.00 93.69 175 VAL A N 1
ATOM 1348 C CA . VAL A 1 175 ? 5.169 -8.040 -2.073 1.00 93.69 175 VAL A CA 1
ATOM 1349 C C . VAL A 1 175 ? 6.598 -8.153 -2.565 1.00 93.69 175 VAL A C 1
ATOM 1351 O O . VAL A 1 175 ? 6.914 -7.751 -3.677 1.00 93.69 175 VAL A O 1
ATOM 1354 N N . SER A 1 176 ? 7.467 -8.781 -1.775 1.00 90.44 176 SER A N 1
ATOM 1355 C CA . SER A 1 176 ? 8.864 -8.924 -2.176 1.00 90.44 176 SER A CA 1
ATOM 1356 C C . SER A 1 176 ? 9.000 -9.696 -3.494 1.00 90.44 176 SER A C 1
ATOM 1358 O O . SER A 1 176 ? 8.580 -10.852 -3.619 1.00 90.44 176 SER A O 1
ATOM 1360 N N . ASP A 1 177 ? 9.704 -9.079 -4.441 1.00 80.81 177 ASP A N 1
ATOM 1361 C CA . ASP A 1 177 ? 10.117 -9.686 -5.710 1.00 80.81 177 ASP A CA 1
ATOM 1362 C C . ASP A 1 177 ? 11.106 -10.850 -5.540 1.00 80.81 177 ASP A C 1
ATOM 1364 O O . ASP A 1 177 ? 11.339 -11.630 -6.466 1.00 80.81 177 ASP A O 1
ATOM 1368 N N . TRP A 1 178 ? 11.716 -10.979 -4.360 1.00 83.69 178 TRP A N 1
ATOM 1369 C CA . TRP A 1 178 ? 12.675 -12.037 -4.056 1.00 83.69 178 TRP A CA 1
ATOM 1370 C C . TRP A 1 178 ? 12.045 -13.214 -3.305 1.00 83.69 178 TRP A C 1
ATOM 1372 O O . TRP A 1 178 ? 12.325 -14.373 -3.621 1.00 83.69 178 TRP A O 1
ATOM 1382 N N . ASP A 1 179 ? 11.196 -12.928 -2.316 1.00 86.69 179 ASP A N 1
ATOM 1383 C CA . ASP A 1 179 ? 10.437 -13.927 -1.564 1.00 86.69 179 ASP A CA 1
ATOM 1384 C C . ASP A 1 179 ? 8.948 -13.538 -1.573 1.00 86.69 179 ASP A C 1
ATOM 1386 O O . ASP A 1 179 ? 8.521 -12.771 -0.709 1.00 86.69 179 ASP A O 1
ATOM 1390 N N . PRO A 1 180 ? 8.116 -14.108 -2.470 1.00 87.25 180 PRO A N 1
ATOM 1391 C CA . PRO A 1 180 ? 6.705 -13.731 -2.615 1.00 87.25 180 PRO A CA 1
ATOM 1392 C C . PRO A 1 180 ? 5.832 -14.178 -1.433 1.00 87.25 180 PRO A C 1
ATOM 1394 O O . PRO A 1 180 ? 4.604 -14.112 -1.487 1.00 87.25 180 PRO A O 1
ATOM 1397 N N . THR A 1 181 ? 6.451 -14.717 -0.380 1.00 89.38 181 THR A N 1
ATOM 1398 C CA . THR A 1 181 ? 5.797 -14.986 0.896 1.00 89.38 181 THR A CA 1
ATOM 1399 C C . THR A 1 181 ? 5.988 -13.855 1.901 1.00 89.38 181 THR A C 1
ATOM 1401 O O . THR A 1 181 ? 5.390 -13.934 2.972 1.00 89.38 181 THR A O 1
ATOM 1404 N N . VAL A 1 182 ? 6.790 -12.834 1.594 1.00 92.38 182 VAL A N 1
ATOM 1405 C CA . VAL A 1 182 ? 7.062 -11.682 2.457 1.00 92.38 182 VAL A CA 1
ATOM 1406 C C . VAL A 1 182 ? 6.361 -10.450 1.905 1.00 92.38 182 VAL A C 1
ATOM 1408 O O . VAL A 1 182 ? 6.453 -10.147 0.718 1.00 92.38 182 VAL A O 1
ATOM 1411 N N . PHE A 1 183 ? 5.677 -9.744 2.794 1.00 94.06 183 PHE A N 1
ATOM 1412 C CA . PHE A 1 183 ? 4.830 -8.619 2.452 1.00 94.06 183 PHE A CA 1
ATOM 1413 C C . PHE A 1 183 ? 5.006 -7.475 3.449 1.00 94.06 183 PHE A C 1
ATOM 1415 O O . PHE A 1 183 ? 5.352 -7.699 4.617 1.00 94.06 183 PHE A O 1
ATOM 1422 N N . VAL A 1 184 ? 4.678 -6.273 2.995 1.00 95.62 184 VAL A N 1
ATOM 1423 C CA . VAL A 1 184 ? 4.546 -5.063 3.805 1.00 95.62 184 VAL A CA 1
ATOM 1424 C C . VAL A 1 184 ? 3.226 -4.370 3.463 1.00 95.62 184 VAL A C 1
ATOM 1426 O O . VAL A 1 184 ? 2.682 -4.563 2.378 1.00 95.62 184 VAL A O 1
ATOM 1429 N N . GLY A 1 185 ? 2.662 -3.624 4.408 1.00 94.25 185 GLY A N 1
ATOM 1430 C CA . GLY A 1 185 ? 1.489 -2.798 4.148 1.00 94.25 185 GLY A CA 1
ATOM 1431 C C . GLY A 1 185 ? 1.354 -1.646 5.131 1.00 94.25 185 GLY A C 1
ATOM 1432 O O . GLY A 1 185 ? 1.682 -1.793 6.313 1.00 94.25 185 GLY A O 1
ATOM 1433 N N . GLY A 1 186 ? 0.850 -0.516 4.643 1.00 93.38 186 GLY A N 1
ATOM 1434 C CA . GLY A 1 186 ? 0.433 0.628 5.452 1.00 93.38 186 GLY A CA 1
ATOM 1435 C C . GLY A 1 186 ? -1.055 0.568 5.774 1.00 93.38 186 GLY A C 1
ATOM 1436 O O . GLY A 1 186 ? -1.877 0.338 4.884 1.00 93.38 186 GLY A O 1
ATOM 1437 N N . LEU A 1 187 ? -1.410 0.715 7.052 1.00 91.56 187 LEU A N 1
ATOM 1438 C CA . LEU A 1 187 ? -2.783 0.581 7.532 1.00 91.56 187 LEU A CA 1
ATOM 1439 C C . LEU A 1 187 ? -3.282 1.859 8.199 1.00 91.56 187 LEU A C 1
ATOM 1441 O O . LEU A 1 187 ? -2.509 2.575 8.839 1.00 91.56 187 LEU A O 1
ATOM 1445 N N . GLN A 1 188 ? -4.599 2.067 8.142 1.00 88.69 188 GLN A N 1
ATOM 1446 C CA . GLN A 1 188 ? -5.261 3.034 9.013 1.00 88.69 188 GLN A CA 1
ATOM 1447 C C . GLN A 1 188 ? -5.172 2.569 10.473 1.00 88.69 188 GLN A C 1
ATOM 1449 O O . GLN A 1 188 ? -5.436 1.398 10.768 1.00 88.69 188 GLN A O 1
ATOM 1454 N N . ASP A 1 189 ? -4.765 3.480 11.355 1.00 85.69 189 ASP A N 1
ATOM 1455 C CA . ASP A 1 189 ? -4.617 3.376 12.812 1.00 85.69 189 ASP A CA 1
ATOM 1456 C C . ASP A 1 189 ? -3.638 2.284 13.304 1.00 85.69 189 ASP A C 1
ATOM 1458 O O . ASP A 1 189 ? -3.173 2.307 14.439 1.00 85.69 189 ASP A O 1
ATOM 1462 N N . ASN A 1 190 ? -3.225 1.360 12.435 1.00 87.69 190 ASN A N 1
ATOM 1463 C CA . ASN A 1 190 ? -2.453 0.163 12.767 1.00 87.69 190 ASN A CA 1
ATOM 1464 C C . ASN A 1 190 ? -1.015 0.173 12.221 1.00 87.69 190 ASN A C 1
ATOM 1466 O O . ASN A 1 190 ? -0.356 -0.867 12.176 1.00 87.69 190 ASN A O 1
ATOM 1470 N N . GLY A 1 191 ? -0.526 1.343 11.827 1.00 89.75 191 GLY A N 1
ATOM 1471 C CA . GLY A 1 191 ? 0.835 1.613 11.389 1.00 89.75 191 GLY A CA 1
ATOM 1472 C C . GLY A 1 191 ? 1.225 0.874 10.118 1.00 89.75 191 GLY A C 1
ATOM 1473 O O . GLY A 1 191 ? 0.392 0.384 9.354 1.00 89.75 191 GLY A O 1
ATOM 1474 N N . THR A 1 192 ? 2.528 0.792 9.887 1.00 91.81 192 THR A N 1
ATOM 1475 C CA . THR A 1 192 ? 3.087 -0.088 8.862 1.00 91.81 192 THR A CA 1
ATOM 1476 C C . THR A 1 192 ? 3.377 -1.445 9.484 1.00 91.81 192 THR A C 1
ATOM 1478 O O . THR A 1 192 ? 4.025 -1.537 10.534 1.00 91.81 192 THR A O 1
ATOM 1481 N N . ILE A 1 193 ? 2.934 -2.507 8.819 1.00 91.75 193 ILE A N 1
ATOM 1482 C CA . ILE A 1 193 ? 3.172 -3.886 9.241 1.00 91.75 193 ILE A CA 1
ATOM 1483 C C . ILE A 1 193 ? 3.950 -4.650 8.174 1.00 91.75 193 ILE A C 1
ATOM 1485 O O . ILE A 1 193 ? 3.787 -4.400 6.984 1.00 91.75 193 ILE A O 1
ATOM 1489 N N . ALA A 1 194 ? 4.735 -5.639 8.591 1.00 93.06 194 ALA A N 1
ATOM 1490 C CA . ALA A 1 194 ? 5.277 -6.654 7.692 1.00 93.06 194 ALA A CA 1
ATOM 1491 C C . ALA A 1 194 ? 4.915 -8.054 8.174 1.00 93.06 194 ALA A C 1
ATOM 1493 O O . ALA A 1 194 ? 4.730 -8.303 9.370 1.00 93.06 194 ALA A O 1
ATOM 1494 N N . TRP A 1 195 ? 4.803 -8.993 7.241 1.00 89.00 195 TRP A N 1
ATOM 1495 C CA . TRP A 1 195 ? 4.528 -10.380 7.584 1.00 89.00 195 TRP A CA 1
ATOM 1496 C C . TRP A 1 195 ? 5.115 -11.345 6.568 1.00 89.00 195 TRP A C 1
ATOM 1498 O O . TRP A 1 195 ? 5.283 -11.036 5.391 1.00 89.00 195 TRP A O 1
ATOM 1508 N N . LYS A 1 196 ? 5.389 -12.558 7.051 1.00 89.56 196 LYS A N 1
ATOM 1509 C CA . LYS A 1 196 ? 5.650 -13.716 6.210 1.00 89.56 196 LYS A CA 1
ATOM 1510 C C . LYS A 1 196 ? 4.404 -14.596 6.188 1.00 89.56 196 LYS A C 1
ATOM 1512 O O . LYS A 1 196 ? 3.740 -14.777 7.210 1.00 89.56 196 LYS A O 1
ATOM 1517 N N . LYS A 1 197 ? 4.050 -15.162 5.038 1.00 86.12 197 LYS A N 1
ATOM 1518 C CA . LYS A 1 197 ? 2.882 -16.041 4.903 1.00 86.12 197 LYS A CA 1
ATOM 1519 C C . LYS A 1 197 ? 2.976 -17.190 5.912 1.00 86.12 197 LYS A C 1
ATOM 1521 O O . LYS A 1 197 ? 3.989 -17.878 5.997 1.00 86.12 197 LYS A O 1
ATOM 1526 N N . GLY A 1 198 ? 1.910 -17.383 6.687 1.00 81.56 198 GLY A N 1
ATOM 1527 C CA . GLY A 1 198 ? 1.858 -18.377 7.764 1.00 81.56 198 GLY A CA 1
ATOM 1528 C C . GLY A 1 198 ? 2.368 -17.890 9.126 1.00 81.56 198 GLY A C 1
ATOM 1529 O O . GLY A 1 198 ? 2.244 -18.629 10.100 1.00 81.56 198 GLY A O 1
ATOM 1530 N N . THR A 1 199 ? 2.883 -16.662 9.231 1.00 83.31 199 THR A N 1
ATOM 1531 C CA . THR A 1 199 ? 3.234 -16.027 10.510 1.00 83.31 199 THR A CA 1
ATOM 1532 C C . THR A 1 199 ? 2.237 -14.929 10.872 1.00 83.31 199 THR A C 1
ATOM 1534 O O . THR A 1 199 ? 1.460 -14.468 10.038 1.00 83.31 199 THR A O 1
ATOM 1537 N N . ARG A 1 200 ? 2.259 -14.489 12.134 1.00 79.38 200 ARG A N 1
ATOM 1538 C CA . ARG A 1 200 ? 1.505 -13.306 12.563 1.00 79.38 200 ARG A CA 1
ATOM 1539 C C . ARG A 1 200 ? 2.161 -12.040 11.983 1.00 79.38 200 ARG A C 1
ATOM 1541 O O . ARG A 1 200 ? 3.394 -11.971 12.020 1.00 79.38 200 ARG A O 1
ATOM 1548 N N . PRO A 1 201 ? 1.385 -11.055 11.498 1.00 86.06 201 PRO A N 1
ATOM 1549 C CA . PRO A 1 201 ? 1.930 -9.759 11.119 1.00 86.06 201 PRO A CA 1
ATOM 1550 C C . PRO A 1 201 ? 2.580 -9.026 12.289 1.00 86.06 201 PRO A C 1
ATOM 1552 O O . PRO A 1 201 ? 2.126 -9.128 13.432 1.00 86.06 201 PRO A O 1
ATOM 1555 N N . GLN A 1 202 ? 3.652 -8.303 11.990 1.00 86.25 202 GLN A N 1
ATOM 1556 C CA . GLN A 1 202 ? 4.418 -7.520 12.949 1.00 86.25 202 GLN A CA 1
ATOM 1557 C C . GLN A 1 202 ? 4.213 -6.039 12.672 1.00 86.25 202 GLN A C 1
ATOM 1559 O O . GLN A 1 202 ? 4.452 -5.585 11.556 1.00 86.25 202 GLN A O 1
ATOM 1564 N N . HIS A 1 203 ? 3.791 -5.302 13.698 1.00 88.12 203 HIS A N 1
ATOM 1565 C CA . HIS A 1 203 ? 3.809 -3.842 13.682 1.00 88.12 203 HIS A CA 1
ATOM 1566 C C . HIS A 1 203 ? 5.257 -3.365 13.689 1.00 88.12 203 HIS A C 1
ATOM 1568 O O . HIS A 1 203 ? 6.042 -3.797 14.534 1.00 88.12 203 HIS A O 1
ATOM 1574 N N . LEU A 1 204 ? 5.611 -2.525 12.721 1.00 89.56 204 LEU A N 1
ATOM 1575 C CA . LEU A 1 204 ? 6.965 -2.011 12.571 1.00 89.56 204 LEU A CA 1
ATOM 1576 C C . LEU A 1 204 ? 7.088 -0.618 13.191 1.00 89.56 204 LEU A C 1
ATOM 1578 O O . LEU A 1 204 ? 8.028 -0.363 13.943 1.00 89.56 204 LEU A O 1
ATOM 1582 N N . PHE A 1 205 ? 6.171 0.293 12.850 1.00 86.94 205 PHE A N 1
ATOM 1583 C CA . PHE A 1 205 ? 6.155 1.677 13.332 1.00 86.94 205 PHE A CA 1
ATOM 1584 C C . PHE A 1 205 ? 4.866 2.409 12.904 1.00 86.94 205 PHE A C 1
ATOM 1586 O O . PHE A 1 205 ? 4.133 1.946 12.033 1.00 86.94 205 PHE A O 1
ATOM 1593 N N . GLY A 1 206 ? 4.637 3.593 13.483 1.00 82.00 206 GLY A N 1
ATOM 1594 C CA . GLY A 1 206 ? 3.583 4.527 13.064 1.00 82.00 206 GLY A CA 1
ATOM 1595 C C . GLY A 1 206 ? 2.194 4.241 13.648 1.00 82.00 206 GLY A C 1
ATOM 1596 O O . GLY A 1 206 ? 1.937 3.152 14.159 1.00 82.00 206 GLY A O 1
ATOM 1597 N N . GLY A 1 207 ? 1.329 5.261 13.589 1.00 82.69 207 GLY A N 1
ATOM 1598 C CA . GLY A 1 207 ? -0.110 5.159 13.865 1.00 82.69 207 GLY A CA 1
ATOM 1599 C C . GLY A 1 207 ? -0.876 4.899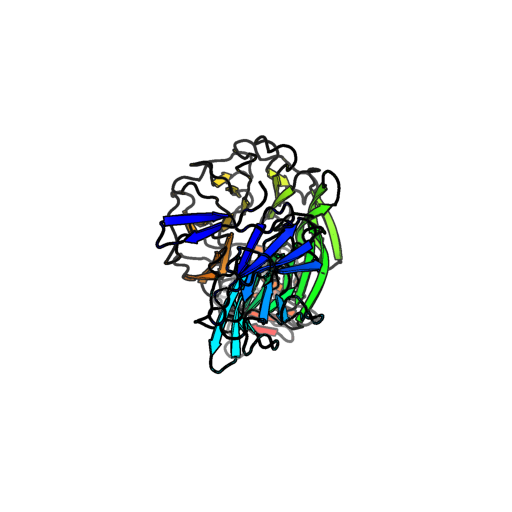 12.571 1.00 82.69 207 GLY A C 1
ATOM 1600 O O . GLY A 1 207 ? -1.403 3.820 12.396 1.00 82.69 207 GLY A O 1
ATOM 1601 N N . ASP A 1 208 ? -0.811 5.813 11.604 1.00 86.75 208 ASP A N 1
ATOM 1602 C CA . ASP A 1 208 ? -1.277 5.558 10.234 1.00 86.75 208 ASP A CA 1
ATOM 1603 C C . ASP A 1 208 ? -0.083 5.194 9.347 1.00 86.75 208 ASP A C 1
ATOM 1605 O O . ASP A 1 208 ? 0.773 6.045 9.092 1.00 86.75 208 ASP A O 1
ATOM 1609 N N . GLY A 1 209 ? 0.000 3.949 8.878 1.00 89.44 209 GLY A N 1
ATOM 1610 C CA . GLY A 1 209 ? 1.004 3.543 7.891 1.00 89.44 209 GLY A CA 1
ATOM 1611 C C . GLY A 1 209 ? 0.618 4.042 6.502 1.00 89.44 209 GLY A C 1
ATOM 1612 O O . GLY A 1 209 ? -0.508 3.837 6.082 1.00 89.44 209 GLY A O 1
ATOM 1613 N N . GLY A 1 210 ? 1.529 4.693 5.788 1.00 88.25 210 GLY A N 1
ATOM 1614 C CA . GLY A 1 210 ? 1.305 5.171 4.423 1.00 88.25 210 GLY A CA 1
ATOM 1615 C C . GLY A 1 210 ? 1.823 4.190 3.371 1.00 88.25 210 GLY A C 1
ATOM 1616 O O . GLY A 1 210 ? 1.933 2.994 3.626 1.00 88.25 210 GLY A O 1
ATOM 1617 N N . SER A 1 211 ? 2.170 4.724 2.202 1.00 90.50 211 SER A N 1
ATOM 1618 C CA . SER A 1 211 ? 2.762 3.977 1.087 1.00 90.50 211 SER A CA 1
ATOM 1619 C C . SER A 1 211 ? 4.023 3.210 1.507 1.00 90.50 211 SER A C 1
ATOM 1621 O O . SER A 1 211 ? 4.793 3.711 2.335 1.00 90.50 211 SER A O 1
ATOM 1623 N N . CYS A 1 212 ? 4.265 2.029 0.941 1.00 91.94 212 CYS A N 1
ATOM 1624 C CA . CYS A 1 212 ? 5.423 1.198 1.276 1.00 91.94 212 CYS A CA 1
ATOM 1625 C C . CYS A 1 212 ? 5.920 0.366 0.091 1.00 91.94 212 CYS A C 1
ATOM 1627 O O . CYS A 1 212 ? 5.126 -0.238 -0.611 1.00 91.94 212 CYS A O 1
ATOM 1629 N N . ASN A 1 213 ? 7.242 0.270 -0.072 1.00 91.38 213 ASN A N 1
ATOM 1630 C CA . ASN A 1 213 ? 7.881 -0.442 -1.178 1.00 91.38 213 ASN A CA 1
ATOM 1631 C C . ASN A 1 213 ? 9.154 -1.144 -0.693 1.00 91.38 213 ASN A C 1
ATOM 1633 O O . ASN A 1 213 ? 10.003 -0.525 -0.045 1.00 91.38 213 ASN A O 1
ATOM 1637 N N . PHE A 1 214 ? 9.316 -2.422 -1.014 1.00 91.50 214 PHE A N 1
ATOM 1638 C CA . PHE A 1 214 ? 10.587 -3.122 -0.917 1.00 91.50 214 PHE A CA 1
ATOM 1639 C C . PHE A 1 214 ? 11.610 -2.485 -1.853 1.00 91.50 214 PHE A C 1
ATOM 1641 O O . PHE A 1 214 ? 11.304 -2.075 -2.971 1.00 91.50 214 PHE A O 1
ATOM 1648 N N . GLU A 1 215 ? 12.861 -2.438 -1.399 1.00 88.62 215 GLU A N 1
ATOM 1649 C CA . GLU A 1 215 ? 13.964 -2.127 -2.301 1.00 88.62 215 GLU A CA 1
ATOM 1650 C C . GLU A 1 215 ? 14.049 -3.232 -3.377 1.00 88.62 215 GLU A C 1
ATOM 1652 O O . GLU A 1 215 ? 13.875 -4.416 -3.045 1.00 88.62 215 GLU A O 1
ATOM 1657 N N . PRO A 1 216 ? 14.326 -2.895 -4.650 1.00 82.81 216 PRO A N 1
ATOM 1658 C CA . PRO A 1 216 ? 14.364 -3.873 -5.734 1.00 82.81 216 PRO A CA 1
ATOM 1659 C C . PRO A 1 216 ? 15.256 -5.085 -5.427 1.00 82.81 216 PRO A C 1
ATOM 1661 O O . PRO A 1 216 ? 16.402 -4.975 -4.988 1.00 82.81 216 PRO A O 1
ATOM 1664 N N . GLY A 1 217 ? 14.708 -6.289 -5.617 1.00 79.56 217 GLY A N 1
ATOM 1665 C CA . GLY A 1 217 ? 15.392 -7.547 -5.302 1.00 79.56 217 GLY A CA 1
ATOM 1666 C C . GLY A 1 217 ? 15.580 -7.837 -3.804 1.00 79.56 217 GLY A C 1
ATOM 1667 O O . GLY A 1 217 ? 16.231 -8.829 -3.452 1.00 79.56 217 GLY A O 1
ATOM 1668 N N . SER A 1 218 ? 15.024 -7.022 -2.908 1.00 86.44 218 SER A N 1
ATOM 1669 C CA . SER A 1 218 ? 15.077 -7.236 -1.465 1.00 86.44 218 SER A CA 1
ATOM 1670 C C . SER A 1 218 ? 13.859 -8.000 -0.945 1.00 86.44 218 SER A C 1
ATOM 1672 O O . SER A 1 218 ? 12.767 -7.962 -1.506 1.00 86.44 218 SER A O 1
ATOM 1674 N N . SER A 1 219 ? 14.051 -8.714 0.164 1.00 88.19 219 SER A N 1
ATOM 1675 C CA . SER A 1 219 ? 12.973 -9.317 0.966 1.00 88.19 219 SER A CA 1
ATOM 1676 C C . SER A 1 219 ? 13.001 -8.833 2.414 1.00 88.19 219 SER A C 1
ATOM 1678 O O . SER A 1 219 ? 12.427 -9.467 3.300 1.00 88.19 219 SER A O 1
ATOM 1680 N N . SER A 1 220 ? 13.757 -7.770 2.686 1.00 91.19 220 SER A N 1
ATOM 1681 C CA . SER A 1 220 ? 13.992 -7.283 4.045 1.00 91.19 220 SER A CA 1
ATOM 1682 C C . SER A 1 220 ? 14.261 -5.794 4.142 1.00 91.19 220 SER A C 1
ATOM 1684 O O . SER A 1 220 ? 14.027 -5.231 5.203 1.00 91.19 220 SER A O 1
ATOM 1686 N N . GLU A 1 221 ? 14.774 -5.173 3.088 1.00 92.31 221 GLU A N 1
ATOM 1687 C CA . GLU A 1 221 ? 15.016 -3.735 3.034 1.00 92.31 221 GLU A CA 1
ATOM 1688 C C . GLU A 1 221 ? 13.869 -3.087 2.270 1.00 92.31 221 GLU A C 1
ATOM 1690 O O . GLU A 1 221 ? 13.500 -3.554 1.192 1.00 92.31 221 GLU A O 1
ATOM 1695 N N . LEU A 1 222 ? 13.258 -2.073 2.872 1.00 92.94 222 LEU A N 1
ATOM 1696 C CA . LEU A 1 222 ? 12.097 -1.394 2.315 1.00 92.94 222 LEU A CA 1
ATOM 1697 C C . LEU A 1 222 ? 12.034 0.053 2.790 1.00 92.94 222 LEU A C 1
ATOM 1699 O O . LEU A 1 222 ? 12.649 0.436 3.795 1.00 92.94 222 LEU A O 1
ATOM 1703 N N . ILE A 1 223 ? 11.250 0.842 2.072 1.00 92.69 223 ILE A N 1
ATOM 1704 C CA . ILE A 1 223 ? 10.966 2.236 2.367 1.00 92.69 223 ILE A CA 1
ATOM 1705 C C . ILE A 1 223 ? 9.470 2.387 2.553 1.00 92.69 223 ILE A C 1
ATOM 1707 O O . ILE A 1 223 ? 8.674 1.773 1.853 1.00 92.69 223 ILE A O 1
ATOM 1711 N N . ALA A 1 224 ? 9.082 3.189 3.533 1.00 92.06 224 ALA A N 1
ATOM 1712 C CA . ALA A 1 224 ? 7.682 3.447 3.808 1.00 92.06 224 ALA A CA 1
ATOM 1713 C C . ALA A 1 224 ? 7.472 4.889 4.255 1.00 92.06 224 ALA A C 1
ATOM 1715 O O . ALA A 1 224 ? 8.379 5.534 4.794 1.00 92.06 224 ALA A O 1
ATOM 1716 N N . SER A 1 225 ? 6.261 5.389 4.052 1.00 88.94 225 SER A N 1
ATOM 1717 C CA . SER A 1 225 ? 5.780 6.613 4.672 1.00 88.94 225 SER A CA 1
ATOM 1718 C C . SER A 1 225 ? 4.811 6.288 5.807 1.00 88.94 225 SER A C 1
ATOM 1720 O O . SER A 1 225 ? 4.277 5.187 5.912 1.00 88.94 225 SER A O 1
ATOM 1722 N N . TYR A 1 226 ? 4.596 7.242 6.703 1.00 84.69 226 TYR A N 1
ATOM 1723 C CA . TYR A 1 226 ? 3.513 7.180 7.682 1.00 84.69 226 TYR A CA 1
ATOM 1724 C C . TYR A 1 226 ? 2.991 8.580 7.951 1.00 84.69 226 TYR A C 1
ATOM 1726 O O . TYR A 1 226 ? 3.714 9.555 7.734 1.00 84.69 226 TYR A O 1
ATOM 1734 N N . ASN A 1 227 ? 1.766 8.678 8.452 1.00 79.00 227 ASN A N 1
ATOM 1735 C CA . ASN A 1 227 ? 1.169 9.928 8.896 1.00 79.00 227 ASN A CA 1
ATOM 1736 C C . ASN A 1 227 ? 1.178 10.006 10.433 1.00 79.00 227 ASN A C 1
ATOM 1738 O O . ASN A 1 227 ? 0.961 9.017 11.135 1.00 79.00 227 ASN A O 1
ATOM 1742 N N . SER A 1 228 ? 1.442 11.198 10.970 1.00 71.38 228 SER A N 1
ATOM 1743 C CA . SER A 1 228 ? 1.422 11.481 12.413 1.00 71.38 228 SER A CA 1
ATOM 1744 C C . SER A 1 228 ? 0.250 12.385 12.831 1.00 71.38 228 SER A C 1
ATOM 1746 O O . SER A 1 228 ? 0.236 12.948 13.930 1.00 71.38 228 SER A O 1
ATOM 1748 N N . GLY A 1 229 ? -0.752 12.538 11.958 1.00 69.50 229 GLY A N 1
ATOM 1749 C CA . GLY A 1 229 ? -1.969 13.308 12.198 1.00 69.50 229 GLY A CA 1
ATOM 1750 C C . GLY A 1 229 ? -1.704 14.813 12.200 1.00 69.50 229 GLY A C 1
ATOM 1751 O O . GLY A 1 229 ? -1.655 15.455 11.153 1.00 69.50 229 GLY A O 1
ATOM 1752 N N . ALA A 1 230 ? -1.548 15.399 13.391 1.00 64.44 230 ALA A N 1
ATOM 1753 C CA . ALA A 1 230 ? -1.345 16.843 13.573 1.00 64.44 230 ALA A CA 1
ATOM 1754 C C . ALA A 1 230 ? 0.108 17.311 13.338 1.00 64.44 230 ALA A C 1
ATOM 1756 O O . ALA A 1 230 ? 0.400 18.502 13.449 1.00 64.44 230 ALA A O 1
ATOM 1757 N N . SER A 1 231 ? 1.022 16.383 13.059 1.00 70.12 231 SER A N 1
ATOM 1758 C CA . SER A 1 231 ? 2.444 16.604 12.771 1.00 70.12 231 SER A CA 1
ATOM 1759 C C . SER A 1 231 ? 2.761 16.100 11.348 1.00 70.12 231 SER A C 1
ATOM 1761 O O . SER A 1 231 ? 1.907 15.456 10.735 1.00 70.12 231 SER A O 1
ATOM 1763 N N . PRO A 1 232 ? 3.932 16.415 10.756 1.00 71.75 232 PRO A N 1
ATOM 1764 C CA . PRO A 1 232 ? 4.278 15.858 9.459 1.00 71.75 232 PRO A CA 1
ATOM 1765 C C . PRO A 1 232 ? 4.531 14.362 9.621 1.00 71.75 232 PRO A C 1
ATOM 1767 O O . PRO A 1 232 ? 5.090 13.916 10.630 1.00 71.75 232 PRO A O 1
ATOM 1770 N N . GLY A 1 233 ? 4.146 13.590 8.615 1.00 82.31 233 GLY A N 1
ATOM 1771 C CA . GLY A 1 233 ? 4.623 12.225 8.481 1.00 82.31 233 GLY A CA 1
ATOM 1772 C C . GLY A 1 233 ? 6.146 12.140 8.326 1.00 82.31 233 GLY A C 1
ATOM 1773 O O . GLY A 1 233 ? 6.848 13.158 8.263 1.00 82.31 233 GLY A O 1
ATOM 1774 N N . ALA A 1 234 ? 6.671 10.923 8.208 1.00 87.19 234 ALA A N 1
ATOM 1775 C CA . ALA A 1 234 ? 8.063 10.724 7.813 1.00 87.19 234 ALA A CA 1
ATOM 1776 C C . ALA A 1 234 ? 8.210 9.641 6.746 1.00 87.19 234 ALA A C 1
ATOM 1778 O O . ALA A 1 234 ? 7.380 8.741 6.639 1.00 87.19 234 ALA A O 1
ATOM 1779 N N . LEU A 1 235 ? 9.298 9.752 5.990 1.00 89.50 235 LEU A N 1
ATOM 1780 C CA . LEU A 1 235 ? 9.853 8.711 5.148 1.00 89.50 235 LEU A CA 1
ATOM 1781 C C . LEU A 1 235 ? 10.840 7.929 6.010 1.00 89.50 235 LEU A C 1
ATOM 1783 O O . LEU A 1 235 ? 11.704 8.520 6.673 1.00 89.50 235 LEU A O 1
ATOM 1787 N N . VAL A 1 236 ? 10.712 6.610 6.018 1.00 91.44 236 VAL A N 1
ATOM 1788 C CA . VAL A 1 236 ? 11.554 5.729 6.822 1.00 91.44 236 VAL A CA 1
ATOM 1789 C C . VAL A 1 236 ? 12.183 4.648 5.959 1.00 91.44 236 VAL A C 1
ATOM 1791 O O . VAL A 1 236 ? 11.564 4.151 5.023 1.00 91.44 236 VAL A O 1
ATOM 1794 N N . LYS A 1 237 ? 13.401 4.254 6.326 1.00 93.12 237 LYS A N 1
ATOM 1795 C CA . LYS A 1 237 ? 14.040 3.025 5.857 1.00 93.12 237 LYS A CA 1
ATOM 1796 C C . LYS A 1 237 ? 13.878 1.942 6.915 1.00 93.12 237 LYS A C 1
ATOM 1798 O O . LYS A 1 237 ? 14.077 2.211 8.107 1.00 93.12 237 LYS A O 1
ATOM 1803 N N . ILE A 1 238 ? 13.551 0.729 6.488 1.00 93.81 238 ILE A N 1
ATOM 1804 C CA . ILE A 1 238 ? 13.361 -0.419 7.372 1.00 93.81 238 ILE A CA 1
ATOM 1805 C C . ILE A 1 238 ? 14.216 -1.584 6.901 1.00 93.81 238 ILE A C 1
ATOM 1807 O O . ILE A 1 238 ? 14.282 -1.880 5.714 1.00 93.81 238 ILE A O 1
ATOM 1811 N N . ASP A 1 239 ? 14.838 -2.254 7.864 1.00 94.31 239 ASP A N 1
ATOM 1812 C CA . ASP A 1 239 ? 15.507 -3.536 7.698 1.00 94.31 239 ASP A CA 1
ATOM 1813 C C . ASP A 1 239 ? 14.823 -4.567 8.607 1.00 94.31 239 ASP A C 1
ATOM 1815 O O . ASP A 1 239 ? 14.984 -4.547 9.834 1.00 94.31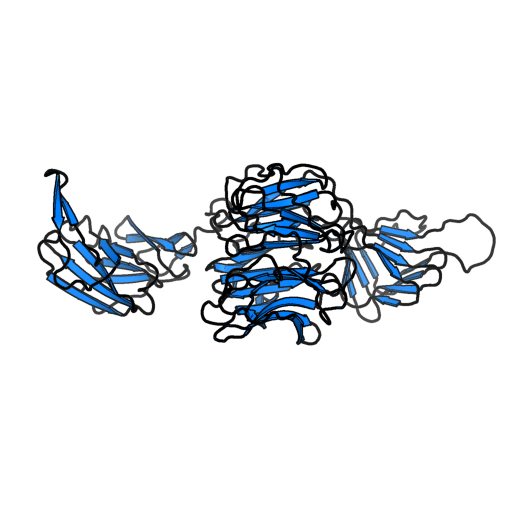 239 ASP A O 1
ATOM 1819 N N . LEU A 1 240 ? 14.045 -5.463 7.996 1.00 93.00 240 LEU A N 1
ATOM 1820 C CA . LEU A 1 240 ? 13.283 -6.509 8.680 1.00 93.00 240 LEU A CA 1
ATOM 1821 C C . LEU A 1 240 ? 14.190 -7.538 9.368 1.00 93.00 240 LEU A C 1
ATOM 1823 O O . LEU A 1 240 ? 13.825 -8.074 10.412 1.00 93.00 240 LEU A O 1
ATOM 1827 N N . LEU A 1 241 ? 15.383 -7.810 8.827 1.00 91.88 241 LEU A N 1
ATOM 1828 C CA . LEU A 1 241 ? 16.314 -8.785 9.408 1.00 91.88 241 LEU A CA 1
ATOM 1829 C C . LEU A 1 241 ? 17.001 -8.226 10.652 1.00 91.88 241 LEU A C 1
ATOM 1831 O O . LEU A 1 241 ? 17.247 -8.958 11.611 1.00 91.88 241 LEU A O 1
ATOM 1835 N N . LYS A 1 242 ? 17.302 -6.925 10.643 1.00 93.12 242 LYS A N 1
ATOM 1836 C CA . LYS A 1 242 ? 17.891 -6.215 11.785 1.00 93.12 242 LYS A CA 1
ATOM 1837 C C . LYS A 1 242 ? 16.843 -5.667 12.754 1.00 93.12 242 LYS A C 1
ATOM 1839 O O . LYS A 1 242 ? 17.234 -5.096 13.771 1.00 93.12 242 LYS A O 1
ATOM 1844 N N . ASN A 1 243 ? 15.550 -5.822 12.448 1.00 90.12 243 ASN A N 1
ATOM 1845 C CA . ASN A 1 243 ? 14.434 -5.204 13.166 1.00 90.12 243 ASN A CA 1
ATOM 1846 C C . ASN A 1 243 ? 14.688 -3.709 13.433 1.00 90.12 243 ASN A C 1
ATOM 1848 O O . ASN A 1 243 ? 14.613 -3.230 14.568 1.00 90.12 243 ASN A O 1
ATOM 1852 N N . LYS A 1 244 ? 15.108 -2.988 12.389 1.00 93.81 244 LYS A N 1
ATOM 1853 C CA . LYS A 1 244 ? 15.554 -1.599 12.494 1.00 93.81 244 LYS A CA 1
ATOM 1854 C C . LYS A 1 244 ? 14.721 -0.708 11.588 1.00 93.81 244 LYS A C 1
ATOM 1856 O O . LYS A 1 244 ? 14.736 -0.887 10.378 1.00 93.81 244 LYS A O 1
ATOM 1861 N N . THR A 1 245 ? 14.121 0.317 12.180 1.00 93.12 245 THR A N 1
ATOM 1862 C CA . THR A 1 245 ? 13.452 1.414 11.471 1.00 93.12 245 THR A CA 1
ATOM 1863 C C . THR A 1 245 ? 14.245 2.697 11.683 1.00 93.12 245 THR A C 1
ATOM 1865 O O . THR A 1 245 ? 14.724 2.972 12.786 1.00 93.12 245 THR A O 1
ATOM 1868 N N . SER A 1 246 ? 14.452 3.485 10.633 1.00 92.19 246 SER A N 1
ATOM 1869 C CA . SER A 1 246 ? 15.180 4.754 10.700 1.00 92.19 246 SER A CA 1
ATOM 1870 C C . SER A 1 246 ? 14.454 5.816 9.889 1.00 92.19 246 SER A C 1
ATOM 1872 O O . SER A 1 246 ? 14.266 5.652 8.688 1.00 92.19 246 SER A O 1
ATOM 1874 N N . SER A 1 247 ? 14.052 6.904 10.549 1.00 90.44 247 SER A N 1
ATOM 1875 C CA . SER A 1 247 ? 13.534 8.084 9.854 1.00 90.44 247 SER A CA 1
ATOM 1876 C C . SER A 1 247 ? 14.657 8.725 9.052 1.00 90.44 247 SER A C 1
ATOM 1878 O O . SER A 1 247 ? 15.729 8.988 9.602 1.00 90.44 247 SER A O 1
ATOM 1880 N N . ILE A 1 248 ? 14.411 8.943 7.763 1.00 89.50 248 ILE A N 1
ATOM 1881 C CA . ILE A 1 248 ? 15.385 9.532 6.839 1.00 89.50 248 ILE A CA 1
ATOM 1882 C C . ILE A 1 248 ? 14.973 10.938 6.407 1.00 89.50 248 ILE A C 1
ATOM 1884 O O . ILE A 1 248 ? 15.840 11.778 6.169 1.00 89.50 248 ILE A O 1
ATOM 1888 N N . TRP A 1 249 ? 13.666 11.226 6.362 1.00 87.25 249 TRP A N 1
ATOM 1889 C CA . TRP A 1 249 ? 13.158 12.557 6.041 1.00 87.25 249 TRP A CA 1
ATOM 1890 C C . TRP A 1 249 ? 11.698 12.763 6.479 1.00 87.25 249 TRP A C 1
ATOM 1892 O O . TRP A 1 249 ? 11.004 11.806 6.797 1.00 87.25 249 TRP A O 1
ATOM 1902 N N . ASN A 1 250 ? 11.204 14.004 6.468 1.00 83.19 250 ASN A N 1
ATOM 1903 C CA . ASN A 1 250 ? 9.795 14.322 6.744 1.00 83.19 250 ASN A CA 1
ATOM 1904 C C . ASN A 1 250 ? 8.936 14.236 5.469 1.00 83.19 250 ASN A C 1
ATOM 1906 O O . ASN A 1 250 ? 9.390 14.627 4.395 1.00 83.19 250 ASN A O 1
ATOM 1910 N N . THR A 1 251 ? 7.678 13.816 5.583 1.00 78.94 251 THR A N 1
ATOM 1911 C CA . THR A 1 251 ? 6.700 13.774 4.475 1.00 78.94 251 THR A CA 1
ATOM 1912 C C . THR A 1 251 ? 5.580 14.799 4.704 1.00 78.94 251 THR A C 1
ATOM 1914 O O . THR A 1 251 ? 5.815 15.864 5.283 1.00 78.94 251 THR A O 1
ATOM 1917 N N . SER A 1 252 ? 4.379 14.552 4.179 1.00 70.00 252 SER A N 1
ATOM 1918 C CA . SER A 1 252 ? 3.258 15.491 4.198 1.00 70.00 252 SER A CA 1
ATOM 1919 C C . SER A 1 252 ? 2.639 15.698 5.585 1.00 70.00 252 SER A C 1
ATOM 1921 O O . SER A 1 252 ? 2.460 14.771 6.368 1.00 70.00 252 SER A O 1
ATOM 1923 N N . TYR A 1 253 ? 2.273 16.948 5.866 1.00 67.94 253 TYR A N 1
ATOM 1924 C CA . TYR A 1 253 ? 1.361 17.355 6.935 1.00 67.94 253 TYR A CA 1
ATOM 1925 C C . TYR A 1 253 ? -0.089 17.041 6.567 1.00 67.94 253 TYR A C 1
ATOM 1927 O O . TYR A 1 253 ? -0.553 17.496 5.524 1.00 67.94 253 TYR A O 1
ATOM 1935 N N . GLY A 1 254 ? -0.817 16.352 7.451 1.00 57.25 254 GLY A N 1
ATOM 1936 C CA . GLY A 1 254 ? -2.279 16.220 7.376 1.00 57.25 254 GLY A CA 1
ATOM 1937 C C . GLY A 1 254 ? -2.828 15.462 6.160 1.00 57.25 254 GLY A C 1
ATOM 1938 O O . GLY A 1 254 ? -4.043 15.400 6.000 1.00 57.25 254 GLY A O 1
ATOM 1939 N N . SER A 1 255 ? -1.959 14.890 5.325 1.00 59.00 255 SER A N 1
ATOM 1940 C CA . SER A 1 255 ? -2.328 13.956 4.263 1.00 59.00 255 SER A CA 1
ATOM 1941 C C . SER A 1 255 ? -2.293 12.546 4.834 1.00 59.00 255 SER A C 1
ATOM 1943 O O . SER A 1 255 ? -1.282 12.154 5.420 1.00 59.00 255 SER A O 1
ATOM 1945 N N . SER A 1 256 ? -3.388 11.797 4.692 1.00 56.16 256 SER A N 1
ATOM 1946 C CA . SER A 1 256 ? -3.501 10.442 5.242 1.00 56.16 256 SER A CA 1
ATOM 1947 C C . SER A 1 256 ? -2.532 9.452 4.593 1.00 56.16 256 SER A C 1
ATOM 1949 O O . SER A 1 256 ? -2.136 8.496 5.249 1.00 56.16 256 SER A O 1
ATOM 1951 N N . ILE A 1 257 ? -2.118 9.681 3.339 1.00 69.06 257 ILE A N 1
ATOM 1952 C CA . ILE A 1 257 ? -1.241 8.778 2.581 1.00 69.06 257 ILE A CA 1
ATOM 1953 C C . ILE A 1 257 ? -0.383 9.618 1.622 1.00 69.06 257 ILE A C 1
ATOM 1955 O O . ILE A 1 257 ? -0.820 9.977 0.531 1.00 69.06 257 ILE A O 1
ATOM 1959 N N . ALA A 1 258 ? 0.841 9.970 2.021 1.00 73.75 258 ALA A N 1
ATOM 1960 C CA . ALA A 1 258 ? 1.766 10.637 1.106 1.00 73.75 258 ALA A CA 1
ATOM 1961 C C . ALA A 1 258 ? 2.287 9.612 0.075 1.00 73.75 258 ALA A C 1
ATOM 1963 O O . ALA A 1 258 ? 2.910 8.625 0.498 1.00 73.75 258 ALA A O 1
ATOM 1964 N N . PRO A 1 259 ? 2.070 9.814 -1.243 1.00 79.94 259 PRO A N 1
ATOM 1965 C CA . PRO A 1 259 ? 2.582 8.891 -2.248 1.00 79.94 259 PRO A CA 1
ATOM 1966 C C . PRO A 1 259 ? 4.111 8.869 -2.211 1.00 79.94 259 PRO A C 1
ATOM 1968 O O . PRO A 1 259 ? 4.760 9.919 -2.086 1.00 79.94 259 PRO A O 1
ATOM 1971 N N . ILE A 1 260 ? 4.661 7.664 -2.321 1.00 86.69 260 ILE A N 1
ATOM 1972 C CA . ILE A 1 260 ? 6.075 7.411 -2.588 1.00 86.69 260 ILE A CA 1
ATOM 1973 C C . ILE A 1 260 ? 6.155 6.556 -3.851 1.00 86.69 260 ILE A C 1
ATOM 1975 O O . ILE A 1 260 ? 5.233 5.800 -4.132 1.00 86.69 260 ILE A O 1
ATOM 1979 N N . GLU A 1 261 ? 7.236 6.701 -4.599 1.00 83.88 261 GLU A N 1
ATOM 1980 C CA . GLU A 1 261 ? 7.515 5.915 -5.793 1.00 83.88 261 GLU A CA 1
ATOM 1981 C C . GLU A 1 261 ? 9.023 5.646 -5.831 1.00 83.88 261 GLU A C 1
ATOM 1983 O O . GLU A 1 261 ? 9.835 6.577 -5.752 1.00 83.88 261 GLU A O 1
ATOM 1988 N N . GLN A 1 262 ? 9.410 4.374 -5.919 1.00 78.81 262 GLN A N 1
ATOM 1989 C CA . GLN A 1 262 ? 10.804 3.997 -6.135 1.00 78.81 262 GLN A CA 1
ATOM 1990 C C . GLN A 1 262 ? 11.198 4.361 -7.571 1.00 78.81 262 GLN A C 1
ATOM 1992 O O . GLN A 1 262 ? 10.506 4.012 -8.524 1.00 78.81 262 GLN A O 1
ATOM 1997 N N . ALA A 1 263 ? 12.315 5.065 -7.755 1.00 74.38 263 ALA A N 1
ATOM 1998 C CA . ALA A 1 263 ? 12.717 5.485 -9.089 1.00 74.38 263 ALA A CA 1
ATOM 1999 C C . ALA A 1 263 ? 13.182 4.296 -9.950 1.00 74.38 263 ALA A C 1
ATOM 2001 O O . ALA A 1 263 ? 14.149 3.617 -9.624 1.00 74.38 263 ALA A O 1
ATOM 2002 N N . GLU A 1 264 ? 12.582 4.140 -11.130 1.00 73.69 264 GLU A N 1
ATOM 2003 C CA . GLU A 1 264 ? 12.861 3.072 -12.118 1.00 73.69 264 GLU A CA 1
ATOM 2004 C C . GLU A 1 264 ? 14.256 3.161 -12.770 1.00 73.69 264 GLU A C 1
ATOM 2006 O O . GLU A 1 264 ? 14.656 2.310 -13.573 1.00 73.69 264 GLU A O 1
ATOM 2011 N N . TYR A 1 265 ? 14.976 4.253 -12.511 1.00 73.31 265 TYR A N 1
ATOM 2012 C CA . TYR A 1 265 ? 16.277 4.544 -13.108 1.00 73.31 265 TYR A CA 1
ATOM 2013 C C . TYR A 1 265 ? 17.455 4.420 -12.148 1.00 73.31 265 TYR A C 1
ATOM 2015 O O . TYR A 1 265 ? 18.594 4.395 -12.615 1.00 73.31 265 TYR A O 1
ATOM 2023 N N . ASP A 1 266 ? 17.200 4.401 -10.842 1.00 77.69 266 ASP A N 1
ATOM 2024 C CA . ASP A 1 266 ? 18.222 4.291 -9.806 1.00 77.69 266 ASP A CA 1
ATOM 2025 C C . ASP A 1 266 ? 17.560 3.840 -8.503 1.00 77.69 266 ASP A C 1
ATOM 2027 O O . ASP A 1 266 ? 16.812 4.596 -7.881 1.00 77.69 266 ASP A O 1
ATOM 2031 N N . ASP A 1 267 ? 17.883 2.624 -8.068 1.00 79.12 267 ASP A N 1
ATOM 2032 C CA . ASP A 1 267 ? 17.353 2.012 -6.846 1.00 79.12 267 ASP A CA 1
ATOM 2033 C C . ASP A 1 267 ? 17.693 2.829 -5.580 1.00 79.12 267 ASP A C 1
ATOM 2035 O O . ASP A 1 267 ? 17.067 2.662 -4.535 1.00 79.12 267 ASP A O 1
ATOM 2039 N N . ASN A 1 268 ? 18.643 3.771 -5.654 1.00 83.44 268 ASN A N 1
ATOM 2040 C CA . ASN A 1 268 ? 18.950 4.683 -4.551 1.00 83.44 268 ASN A CA 1
ATOM 2041 C C . ASN A 1 268 ? 18.049 5.924 -4.507 1.00 83.44 268 ASN A C 1
ATOM 2043 O O . ASN A 1 268 ? 18.214 6.749 -3.608 1.00 83.44 268 ASN A O 1
ATOM 2047 N N . LYS A 1 269 ? 17.144 6.116 -5.470 1.00 88.62 269 LYS A N 1
ATOM 2048 C CA . LYS A 1 269 ? 16.339 7.335 -5.597 1.00 88.62 269 LYS A CA 1
ATOM 2049 C C . LYS A 1 269 ? 14.877 7.047 -5.294 1.00 88.62 269 LYS A C 1
ATOM 2051 O O . LYS A 1 269 ? 14.265 6.177 -5.900 1.00 88.62 269 LYS A O 1
ATOM 2056 N N . VAL A 1 270 ? 14.297 7.832 -4.393 1.00 90.88 270 VAL A N 1
ATOM 2057 C CA . VAL A 1 270 ? 12.878 7.731 -4.030 1.00 90.88 270 VAL A CA 1
ATOM 2058 C C . VAL A 1 270 ? 12.186 9.045 -4.309 1.00 90.88 270 VAL A C 1
ATOM 2060 O O . VAL A 1 270 ? 12.588 10.087 -3.787 1.00 90.88 270 VAL A O 1
ATOM 2063 N N . LEU A 1 271 ? 11.127 8.997 -5.107 1.00 92.50 271 LEU A N 1
ATOM 2064 C CA . LEU A 1 271 ? 10.236 10.124 -5.314 1.00 92.50 271 LEU A CA 1
ATOM 2065 C C . LEU A 1 271 ? 9.157 10.112 -4.239 1.00 92.50 271 LEU A C 1
ATOM 2067 O O . LEU A 1 271 ? 8.594 9.068 -3.929 1.00 92.50 271 LEU A O 1
ATOM 2071 N N . TYR A 1 272 ? 8.852 11.263 -3.650 1.00 91.81 272 TYR A N 1
ATOM 2072 C CA . TYR A 1 272 ? 7.825 11.328 -2.616 1.00 91.81 272 TYR A CA 1
ATOM 2073 C C . TYR A 1 272 ? 7.158 12.701 -2.531 1.00 91.81 272 TYR A C 1
ATOM 2075 O O . TYR A 1 272 ? 7.737 13.738 -2.881 1.00 91.81 272 TYR A O 1
ATOM 2083 N N . ALA A 1 273 ? 5.918 12.710 -2.043 1.00 89.12 273 ALA A N 1
ATOM 2084 C CA . ALA A 1 273 ? 5.195 13.934 -1.733 1.00 89.12 273 ALA A CA 1
ATOM 2085 C C . ALA A 1 273 ? 5.595 14.492 -0.361 1.00 89.12 273 ALA A C 1
ATOM 2087 O O . ALA A 1 273 ? 5.642 13.784 0.648 1.00 89.12 273 ALA A O 1
ATOM 2088 N N . TYR A 1 274 ? 5.826 15.801 -0.313 1.00 87.50 274 TYR A N 1
ATOM 2089 C CA . TYR A 1 274 ? 6.120 16.533 0.912 1.00 87.50 274 TYR A CA 1
ATOM 2090 C C . TYR A 1 274 ? 5.170 17.711 1.081 1.00 87.50 274 TYR A C 1
ATOM 2092 O O . TYR A 1 274 ? 4.855 18.409 0.114 1.00 87.50 274 TYR A O 1
ATOM 2100 N N . ALA A 1 275 ? 4.800 18.000 2.329 1.00 82.38 275 ALA A N 1
ATOM 2101 C CA . ALA A 1 275 ? 4.081 19.212 2.684 1.00 82.38 275 ALA A CA 1
ATOM 2102 C C . ALA A 1 275 ? 4.759 19.926 3.853 1.00 82.38 275 ALA A C 1
ATOM 2104 O O . ALA A 1 275 ? 4.875 19.410 4.963 1.00 82.38 275 ALA A O 1
ATOM 2105 N N . LYS A 1 276 ? 5.160 21.169 3.610 1.00 82.44 276 LYS A N 1
ATOM 2106 C CA . LYS A 1 276 ? 5.642 22.091 4.628 1.00 82.44 276 LYS A CA 1
ATOM 2107 C C . LYS A 1 276 ? 4.457 22.701 5.373 1.00 82.44 276 LYS A C 1
ATOM 2109 O O . LYS A 1 276 ? 3.570 23.291 4.749 1.00 82.44 276 LYS A O 1
ATOM 2114 N N . GLN A 1 277 ? 4.504 22.647 6.705 1.00 78.88 277 GLN A N 1
ATOM 2115 C CA . GLN A 1 277 ? 3.524 23.307 7.569 1.00 78.88 277 GLN A CA 1
ATOM 2116 C C . GLN A 1 277 ? 3.381 24.796 7.228 1.00 78.88 277 GLN A C 1
ATOM 2118 O O . GLN A 1 277 ? 4.372 25.507 7.039 1.00 78.88 277 GLN A O 1
ATOM 2123 N N . GLY A 1 278 ? 2.141 25.271 7.189 1.00 77.06 278 GLY A N 1
ATOM 2124 C CA . GLY A 1 278 ? 1.795 26.664 6.939 1.00 77.06 278 GLY A CA 1
ATOM 2125 C C . GLY A 1 278 ? 0.281 26.852 6.897 1.00 77.06 278 GLY A C 1
ATOM 2126 O O . GLY A 1 278 ? -0.467 25.879 6.953 1.00 77.06 278 GLY A O 1
ATOM 2127 N N . ASN A 1 279 ? -0.166 28.102 6.782 1.00 79.06 279 ASN A N 1
ATOM 2128 C CA . ASN A 1 279 ? -1.563 28.433 6.509 1.00 79.06 279 ASN A CA 1
ATOM 2129 C C . ASN A 1 279 ? -1.638 29.364 5.278 1.00 79.06 279 ASN A C 1
ATOM 2131 O O . ASN A 1 279 ? -1.421 30.569 5.435 1.00 79.06 279 ASN A O 1
ATOM 2135 N N . PRO A 1 280 ? -1.881 28.833 4.063 1.00 77.62 280 PRO A N 1
ATOM 2136 C CA . PRO A 1 280 ? -2.038 27.410 3.737 1.00 77.62 280 PRO A CA 1
ATOM 2137 C C . PRO A 1 280 ? -0.704 26.636 3.779 1.00 77.62 280 PRO A C 1
ATOM 2139 O O . PRO A 1 280 ? 0.378 27.228 3.689 1.00 77.62 280 PRO A O 1
ATOM 2142 N N . ALA A 1 281 ? -0.778 25.309 3.921 1.00 80.25 281 ALA A N 1
ATOM 2143 C CA . ALA A 1 281 ? 0.382 24.426 3.785 1.00 80.25 281 ALA A CA 1
ATOM 2144 C C . ALA A 1 281 ? 0.958 24.507 2.362 1.00 80.25 281 ALA A C 1
ATOM 2146 O O . ALA A 1 281 ? 0.236 24.833 1.417 1.00 80.25 281 ALA A O 1
ATOM 2147 N N . LYS A 1 282 ? 2.260 24.234 2.206 1.00 84.94 282 LYS A N 1
ATOM 2148 C CA . LYS A 1 282 ? 2.927 24.230 0.894 1.00 84.94 282 LYS A CA 1
ATOM 2149 C C . LYS A 1 282 ? 3.408 22.839 0.527 1.00 84.94 282 LYS A C 1
ATOM 2151 O O . LYS A 1 282 ? 4.150 22.246 1.299 1.00 84.94 282 LYS A O 1
ATOM 2156 N N . TYR A 1 283 ? 3.062 22.376 -0.661 1.00 86.81 283 TYR A N 1
ATOM 2157 C CA . TYR A 1 283 ? 3.315 21.020 -1.125 1.00 86.81 283 TYR A CA 1
ATOM 2158 C C . TYR A 1 283 ? 4.339 20.991 -2.262 1.00 86.81 283 TYR A C 1
ATOM 2160 O O . TYR A 1 283 ? 4.520 21.972 -2.997 1.00 86.81 283 TYR A O 1
ATOM 2168 N N . GLY A 1 284 ? 5.008 19.853 -2.416 1.00 89.81 284 GLY A N 1
ATOM 2169 C CA . GLY A 1 284 ? 5.916 19.610 -3.526 1.00 89.81 284 GLY A CA 1
ATOM 2170 C C . GLY A 1 284 ? 6.262 18.139 -3.710 1.00 89.81 284 GLY A C 1
ATOM 2171 O O . GLY A 1 284 ? 6.087 17.324 -2.804 1.00 89.81 284 GLY A O 1
ATOM 2172 N N . LEU A 1 285 ? 6.770 17.840 -4.901 1.00 93.00 285 LEU A N 1
ATOM 2173 C CA . LEU A 1 285 ? 7.389 16.575 -5.270 1.00 93.00 285 LEU A CA 1
ATOM 2174 C C . LEU A 1 285 ? 8.892 16.661 -5.003 1.00 93.00 285 LEU A C 1
ATOM 2176 O O . LEU A 1 285 ? 9.545 17.621 -5.427 1.00 93.00 285 LEU A O 1
ATOM 2180 N N . TYR A 1 286 ? 9.434 15.653 -4.333 1.00 93.19 286 TYR A N 1
ATOM 2181 C CA . TYR A 1 286 ? 10.837 15.572 -3.950 1.00 93.19 286 TYR A CA 1
ATOM 2182 C C . TYR A 1 286 ? 11.454 14.251 -4.401 1.00 93.19 286 TYR A C 1
ATOM 2184 O O . TYR A 1 286 ? 10.748 13.268 -4.593 1.00 93.19 286 TYR A O 1
ATOM 2192 N N . GLU A 1 287 ? 12.772 14.256 -4.554 1.00 93.69 287 GLU A N 1
ATOM 2193 C CA . GLU A 1 287 ? 13.617 13.086 -4.765 1.00 93.69 287 GLU A CA 1
ATOM 2194 C C . GLU A 1 287 ? 14.611 12.996 -3.607 1.00 93.69 287 GLU A C 1
ATOM 2196 O O . GLU A 1 287 ? 15.383 13.932 -3.374 1.00 93.69 287 GLU A O 1
ATOM 2201 N N . TYR A 1 288 ? 14.599 11.867 -2.909 1.00 92.94 288 TYR A N 1
ATOM 2202 C CA . TYR A 1 288 ? 15.576 11.523 -1.887 1.00 92.94 288 TYR A CA 1
ATOM 2203 C C . TYR A 1 288 ? 16.617 10.558 -2.458 1.00 92.94 288 TYR A C 1
ATOM 2205 O O . TYR A 1 288 ? 16.256 9.591 -3.123 1.00 92.94 288 TYR A O 1
ATOM 2213 N N . ASP A 1 289 ? 17.895 10.804 -2.184 1.00 91.75 289 ASP A N 1
ATOM 2214 C CA . ASP A 1 289 ? 19.010 9.924 -2.532 1.00 91.75 289 ASP A CA 1
ATOM 2215 C C . ASP A 1 289 ? 19.503 9.164 -1.297 1.00 91.75 289 ASP A C 1
ATOM 2217 O O . ASP A 1 289 ? 20.126 9.735 -0.403 1.00 91.75 289 ASP A O 1
ATOM 2221 N N . LEU A 1 290 ? 19.258 7.857 -1.270 1.00 86.56 290 LEU A N 1
ATOM 2222 C CA . LEU A 1 290 ? 19.637 6.945 -0.190 1.00 86.56 290 LEU A CA 1
ATOM 2223 C C . LEU A 1 290 ? 21.154 6.775 -0.048 1.00 86.56 290 LEU A C 1
ATOM 2225 O O . LEU A 1 290 ? 21.630 6.418 1.029 1.00 86.56 290 LEU A O 1
ATOM 2229 N N . SER A 1 291 ? 21.921 7.020 -1.113 1.00 86.31 291 SER A N 1
ATOM 2230 C CA . SER A 1 291 ? 23.375 6.841 -1.115 1.00 86.31 291 SER A CA 1
ATOM 2231 C C . SER A 1 291 ? 24.113 8.052 -0.538 1.00 86.31 291 SER A C 1
ATOM 2233 O O . SER A 1 291 ? 25.128 7.901 0.146 1.00 86.31 291 SER A O 1
ATOM 2235 N N . THR A 1 292 ? 23.584 9.255 -0.770 1.00 90.88 292 THR A N 1
ATOM 2236 C CA . THR A 1 292 ? 24.188 10.524 -0.332 1.00 90.88 292 THR A CA 1
ATOM 2237 C C . THR A 1 292 ? 23.450 11.171 0.841 1.00 90.88 292 THR A C 1
ATOM 2239 O O . THR A 1 292 ? 24.001 12.056 1.494 1.00 90.88 292 THR A O 1
ATOM 2242 N N . ASN A 1 293 ? 22.242 10.696 1.166 1.00 89.44 293 ASN A N 1
ATOM 2243 C CA . ASN A 1 293 ? 21.284 11.330 2.081 1.00 89.44 293 ASN A CA 1
ATOM 2244 C C . ASN A 1 293 ? 20.901 12.757 1.655 1.00 89.44 293 ASN A C 1
ATOM 2246 O O . ASN A 1 293 ? 20.606 13.613 2.495 1.00 89.44 293 ASN A O 1
ATOM 2250 N N . GLU A 1 294 ? 20.929 13.032 0.351 1.00 92.25 294 GLU A N 1
ATOM 2251 C CA . GLU A 1 294 ? 20.520 14.316 -0.206 1.00 92.25 294 GLU A CA 1
ATOM 2252 C C . GLU A 1 294 ? 19.034 14.315 -0.556 1.00 92.25 294 GLU A C 1
ATOM 2254 O O . GLU A 1 294 ? 18.465 13.308 -0.970 1.00 92.25 294 GLU A O 1
ATOM 2259 N N . ASN A 1 295 ? 18.401 15.478 -0.414 1.00 91.81 295 ASN A N 1
ATOM 2260 C CA . ASN A 1 295 ? 17.007 15.669 -0.780 1.00 91.81 295 ASN A CA 1
ATOM 2261 C C . ASN A 1 295 ? 16.858 16.853 -1.735 1.00 91.81 295 ASN A C 1
ATOM 2263 O O . ASN A 1 295 ? 17.335 17.959 -1.456 1.00 91.81 295 ASN A O 1
ATOM 2267 N N . ARG A 1 296 ? 16.159 16.636 -2.847 1.00 92.25 296 ARG A N 1
ATOM 2268 C CA . ARG A 1 296 ? 16.001 17.604 -3.931 1.00 92.25 296 ARG A CA 1
ATOM 2269 C C . ARG A 1 296 ? 14.528 17.813 -4.249 1.00 92.25 296 ARG A C 1
ATOM 2271 O O . ARG A 1 296 ? 13.819 16.877 -4.591 1.00 92.25 296 ARG A O 1
ATOM 2278 N N . MET A 1 297 ? 14.073 19.063 -4.213 1.00 92.44 297 MET A N 1
ATOM 2279 C CA . MET A 1 297 ? 12.741 19.407 -4.714 1.00 92.44 297 MET A CA 1
ATOM 2280 C C . MET A 1 297 ? 12.733 19.329 -6.243 1.00 92.44 297 MET A C 1
ATOM 2282 O O . MET A 1 297 ? 13.543 19.988 -6.895 1.00 92.44 297 MET A O 1
ATOM 2286 N N . LEU A 1 298 ? 11.809 18.550 -6.801 1.00 93.94 298 LEU A N 1
ATOM 2287 C CA . LEU A 1 298 ? 11.612 18.416 -8.242 1.00 93.94 298 LEU A CA 1
ATOM 2288 C C . LEU A 1 298 ? 10.509 19.339 -8.761 1.00 93.94 298 LEU A C 1
ATOM 2290 O O . LEU A 1 298 ? 10.630 19.865 -9.859 1.00 93.94 298 LEU A O 1
ATOM 2294 N N . GLY A 1 299 ? 9.438 19.553 -7.995 1.00 91.19 299 GLY A N 1
ATOM 2295 C CA . GLY A 1 299 ? 8.299 20.371 -8.420 1.00 91.19 299 GLY A CA 1
ATOM 2296 C C . GLY A 1 299 ? 7.487 20.899 -7.241 1.00 91.19 299 GLY A C 1
ATOM 2297 O O . GLY A 1 299 ? 7.474 20.296 -6.170 1.00 91.19 299 GLY A O 1
ATOM 2298 N N . SER A 1 300 ? 6.823 22.044 -7.414 1.00 87.75 300 SER A N 1
ATOM 2299 C CA . SER A 1 300 ? 5.911 22.610 -6.412 1.00 87.75 300 SER A CA 1
ATOM 2300 C C . SER A 1 300 ? 4.854 23.485 -7.076 1.00 87.75 300 SER A C 1
ATOM 2302 O O . SER A 1 300 ? 5.174 24.334 -7.907 1.00 87.75 300 SER A O 1
ATOM 2304 N N . ASP A 1 301 ? 3.606 23.321 -6.642 1.00 83.31 301 ASP A N 1
ATOM 2305 C CA . ASP A 1 301 ? 2.450 24.099 -7.097 1.00 83.31 301 ASP A CA 1
ATOM 2306 C C . ASP A 1 301 ? 1.835 24.929 -5.953 1.00 83.31 301 ASP A C 1
ATOM 2308 O O . ASP A 1 301 ? 0.650 25.270 -5.954 1.00 83.31 301 ASP A O 1
ATOM 2312 N N . GLY A 1 302 ? 2.652 25.279 -4.953 1.00 84.94 302 GLY A N 1
ATOM 2313 C CA . GLY A 1 302 ? 2.233 26.102 -3.822 1.00 84.94 302 GLY A CA 1
ATOM 2314 C C . GLY A 1 302 ? 1.372 25.319 -2.836 1.00 84.94 302 GLY A C 1
ATOM 2315 O O . GLY A 1 302 ? 1.876 24.436 -2.155 1.00 84.94 302 GLY A O 1
ATOM 2316 N N . ASN A 1 303 ? 0.095 25.671 -2.717 1.00 81.12 303 ASN A N 1
ATOM 2317 C CA . ASN A 1 303 ? -0.866 25.093 -1.770 1.00 81.12 303 ASN A CA 1
ATOM 2318 C C . ASN A 1 303 ? -1.627 23.868 -2.313 1.00 81.12 303 ASN A C 1
ATOM 2320 O O . ASN A 1 303 ? -2.629 23.478 -1.718 1.00 81.12 303 ASN A O 1
ATOM 2324 N N . LYS A 1 304 ? -1.176 23.275 -3.426 1.00 85.19 304 LYS A N 1
ATOM 2325 C CA . LYS A 1 304 ? -1.823 22.117 -4.056 1.00 85.19 304 LYS A CA 1
ATOM 2326 C C . LYS A 1 304 ? -1.121 20.813 -3.689 1.00 85.19 304 LYS A C 1
ATOM 2328 O O . LYS A 1 304 ? 0.048 20.644 -4.017 1.00 85.19 304 LYS A O 1
ATOM 2333 N N . GLU A 1 305 ? -1.838 19.915 -3.027 1.00 84.94 305 GLU A N 1
ATOM 2334 C CA . GLU A 1 305 ? -1.353 18.608 -2.583 1.00 84.94 305 GLU A CA 1
ATOM 2335 C C . GLU A 1 305 ? -0.947 17.725 -3.765 1.00 84.94 305 GLU A C 1
ATOM 2337 O O . GLU A 1 305 ? -1.638 17.716 -4.779 1.00 84.94 305 GLU A O 1
ATOM 2342 N N . VAL A 1 306 ? 0.153 16.977 -3.634 1.00 89.25 306 VAL A N 1
ATOM 2343 C CA . VAL A 1 306 ? 0.565 15.958 -4.612 1.00 89.25 306 VAL A CA 1
ATOM 2344 C C . VAL A 1 306 ? -0.152 14.651 -4.279 1.00 89.25 306 VAL A C 1
ATOM 2346 O O . VAL A 1 306 ? 0.051 14.111 -3.195 1.00 89.25 306 VAL A O 1
ATOM 2349 N N . LEU A 1 307 ? -0.979 14.158 -5.202 1.00 88.56 307 LEU A N 1
ATOM 2350 C CA . LEU A 1 307 ? -1.831 12.979 -4.986 1.00 88.56 307 LEU A CA 1
ATOM 2351 C C . LEU A 1 307 ? -1.285 11.691 -5.599 1.00 88.56 307 LEU A C 1
ATOM 2353 O O . LEU A 1 307 ? -1.559 10.613 -5.089 1.00 88.56 307 LEU A O 1
ATOM 2357 N N . ALA A 1 308 ? -0.552 11.795 -6.705 1.00 92.31 308 ALA A N 1
ATOM 2358 C CA . ALA A 1 308 ? 0.011 10.650 -7.409 1.00 92.31 308 ALA A CA 1
ATOM 2359 C C . ALA A 1 308 ? 1.316 11.054 -8.091 1.00 92.31 308 ALA A C 1
ATOM 2361 O O . ALA A 1 308 ? 1.451 12.191 -8.553 1.00 92.31 308 ALA A O 1
ATOM 2362 N N . ILE A 1 309 ? 2.257 10.118 -8.156 1.00 94.06 309 ILE A N 1
ATOM 2363 C CA . ILE A 1 309 ? 3.586 10.271 -8.748 1.00 94.06 309 ILE A CA 1
ATOM 2364 C C . ILE A 1 309 ? 3.793 9.066 -9.664 1.00 94.06 309 ILE A C 1
ATOM 2366 O O . ILE A 1 309 ? 3.375 7.968 -9.317 1.00 94.06 309 ILE A O 1
ATOM 2370 N N . ALA A 1 310 ? 4.401 9.270 -10.828 1.00 94.19 310 ALA A N 1
ATOM 2371 C CA . ALA A 1 310 ? 4.884 8.178 -11.664 1.00 94.19 310 ALA A CA 1
ATOM 2372 C C . ALA A 1 310 ? 6.120 8.629 -12.448 1.00 94.19 310 ALA A C 1
ATOM 2374 O O . ALA A 1 310 ? 6.119 9.700 -13.064 1.00 94.19 310 ALA A O 1
ATOM 2375 N N . ASN A 1 311 ? 7.169 7.814 -12.464 1.00 91.69 311 ASN A N 1
ATOM 2376 C CA . ASN A 1 311 ? 8.339 8.020 -13.318 1.00 91.69 311 ASN A CA 1
ATOM 2377 C C . ASN A 1 311 ? 8.343 7.032 -14.480 1.00 91.69 311 ASN A C 1
ATOM 2379 O O . ASN A 1 311 ? 7.937 5.881 -14.362 1.00 91.69 311 ASN A O 1
ATOM 2383 N N . ALA A 1 312 ? 8.809 7.500 -15.630 1.00 91.56 312 ALA A N 1
ATOM 2384 C CA . ALA A 1 312 ? 8.841 6.702 -16.837 1.00 91.56 312 ALA A CA 1
ATOM 2385 C C . ALA A 1 312 ? 9.852 5.536 -16.741 1.00 91.56 312 ALA A C 1
ATOM 2387 O O . ALA A 1 312 ? 11.003 5.762 -16.356 1.00 91.56 312 ALA A O 1
ATOM 2388 N N . PRO A 1 313 ? 9.470 4.316 -17.157 1.00 84.88 313 PRO A N 1
ATOM 2389 C CA . PRO A 1 313 ? 10.315 3.128 -17.022 1.00 84.88 313 PRO A CA 1
ATOM 2390 C C . PRO A 1 313 ? 11.478 3.060 -18.028 1.00 84.88 313 PRO A C 1
ATOM 2392 O O . PRO A 1 313 ? 12.468 2.366 -17.771 1.00 84.88 313 PRO A O 1
ATOM 2395 N N . ASN A 1 314 ? 11.390 3.758 -19.173 1.00 84.12 314 ASN A N 1
ATOM 2396 C CA . ASN A 1 314 ? 12.425 3.725 -20.220 1.00 84.12 314 ASN A CA 1
ATOM 2397 C C . ASN A 1 314 ? 13.247 5.021 -20.332 1.00 84.12 314 ASN A C 1
ATOM 2399 O O . ASN A 1 314 ? 14.342 4.996 -20.901 1.00 84.12 314 ASN A O 1
ATOM 2403 N N . ASN A 1 315 ? 12.767 6.137 -19.779 1.00 88.25 315 ASN A N 1
ATOM 2404 C CA . ASN A 1 315 ? 13.452 7.424 -19.797 1.00 88.25 315 ASN A CA 1
ATOM 2405 C C . ASN A 1 315 ? 13.425 8.080 -18.406 1.00 88.25 315 ASN A C 1
ATOM 2407 O O . ASN A 1 315 ? 12.433 8.741 -18.087 1.00 88.25 315 ASN A O 1
ATOM 2411 N N . PRO A 1 316 ? 14.532 8.028 -17.632 1.00 81.38 316 PRO A N 1
ATOM 2412 C CA . PRO A 1 316 ? 14.618 8.634 -16.299 1.00 81.38 316 PRO A CA 1
ATOM 2413 C C . PRO A 1 316 ? 14.133 10.078 -16.231 1.00 81.38 316 PRO A C 1
ATOM 2415 O O . PRO A 1 316 ? 13.564 10.506 -15.237 1.00 81.38 316 PRO A O 1
ATOM 2418 N N . SER A 1 317 ? 14.363 10.845 -17.300 1.00 90.12 317 SER A N 1
ATOM 2419 C CA . SER A 1 317 ? 14.059 12.276 -17.316 1.00 90.12 317 SER A CA 1
ATOM 2420 C C . SER A 1 317 ? 12.568 12.589 -17.315 1.00 90.12 317 SER A C 1
ATOM 2422 O O . SER A 1 317 ? 12.210 13.745 -17.073 1.00 90.12 317 SER A O 1
ATOM 2424 N N . THR A 1 318 ? 11.722 11.595 -17.595 1.00 94.94 318 THR A N 1
ATOM 2425 C CA . THR A 1 318 ? 10.281 11.784 -17.727 1.00 94.94 318 THR A CA 1
ATOM 2426 C C . THR A 1 318 ? 9.566 11.430 -16.427 1.00 94.94 318 THR A C 1
ATOM 2428 O O . THR A 1 318 ? 9.580 10.283 -15.989 1.00 94.94 318 THR A O 1
ATOM 2431 N N . ILE A 1 319 ? 8.928 12.425 -15.810 1.00 96.19 319 ILE A N 1
ATOM 2432 C CA . ILE A 1 319 ? 8.209 12.284 -14.535 1.00 96.19 319 ILE A CA 1
ATOM 2433 C C . ILE A 1 319 ? 6.832 12.924 -14.677 1.00 96.19 319 ILE A C 1
ATOM 2435 O O . ILE A 1 319 ? 6.702 13.999 -15.268 1.00 96.19 319 ILE A O 1
ATOM 2439 N N . TYR A 1 320 ? 5.822 12.282 -14.105 1.00 96.75 320 TYR A N 1
ATOM 2440 C CA . TYR A 1 320 ? 4.449 12.755 -14.028 1.00 96.75 320 TYR A CA 1
ATOM 2441 C C . TYR A 1 320 ? 4.036 12.896 -12.563 1.00 96.75 320 TYR A C 1
ATOM 2443 O O . TYR A 1 320 ? 4.376 12.052 -11.735 1.00 96.75 320 TYR A O 1
ATOM 2451 N N . TYR A 1 321 ? 3.281 13.942 -12.230 1.00 95.38 321 TYR A N 1
ATOM 2452 C CA . TYR A 1 321 ? 2.601 14.002 -10.936 1.00 95.38 321 TYR A CA 1
ATOM 2453 C C . TYR A 1 321 ? 1.267 14.732 -11.027 1.00 95.38 321 TYR A C 1
ATOM 2455 O O . TYR A 1 321 ? 1.105 15.681 -11.801 1.00 95.38 321 TYR A O 1
ATOM 2463 N N . ALA A 1 322 ? 0.310 14.271 -10.228 1.00 93.31 322 ALA A N 1
ATOM 2464 C CA . ALA A 1 322 ? -1.016 14.858 -10.113 1.00 93.31 322 ALA A CA 1
ATOM 2465 C C . ALA A 1 322 ? -1.109 15.737 -8.869 1.00 93.31 322 ALA A C 1
ATOM 2467 O O . ALA A 1 322 ? -0.554 15.398 -7.819 1.00 93.31 322 ALA A O 1
ATOM 2468 N N . ILE A 1 323 ? -1.851 16.837 -8.981 1.00 89.56 323 ILE A N 1
ATOM 2469 C CA . ILE A 1 323 ? -2.071 17.778 -7.886 1.00 89.56 323 ILE A CA 1
ATOM 2470 C C . ILE A 1 323 ? -3.539 18.074 -7.629 1.00 89.56 323 ILE A C 1
ATOM 2472 O O . ILE A 1 323 ? -4.389 17.970 -8.514 1.00 89.56 323 ILE A O 1
ATOM 2476 N N . TYR A 1 324 ? -3.816 18.513 -6.407 1.00 84.88 324 TYR A N 1
ATOM 2477 C CA . TYR A 1 324 ? -5.142 18.901 -5.963 1.00 84.88 324 TYR A CA 1
ATOM 2478 C C . TYR A 1 324 ? -5.103 20.164 -5.109 1.00 84.88 324 TYR A C 1
ATOM 2480 O O . TYR A 1 324 ? -4.415 20.232 -4.092 1.00 84.88 324 TYR A O 1
ATOM 2488 N N . ASP A 1 325 ? -5.856 21.183 -5.518 1.00 76.44 325 ASP A N 1
ATOM 2489 C CA . ASP A 1 325 ? -6.017 22.395 -4.722 1.00 76.44 325 ASP A CA 1
ATOM 2490 C C . ASP A 1 325 ? -7.030 22.163 -3.593 1.00 76.44 325 ASP A C 1
ATOM 2492 O O . ASP A 1 325 ? -8.231 22.004 -3.816 1.00 76.44 325 ASP A O 1
ATOM 2496 N N . VAL A 1 326 ? -6.526 22.153 -2.359 1.00 62.59 326 VAL A N 1
ATOM 2497 C CA . VAL A 1 326 ? -7.329 21.974 -1.140 1.00 62.59 326 VAL A CA 1
ATOM 2498 C C . VAL A 1 326 ? -8.146 23.219 -0.767 1.00 62.59 326 VAL A C 1
ATOM 2500 O O . VAL A 1 326 ? -9.051 23.132 0.061 1.00 62.59 326 VAL A O 1
ATOM 2503 N N . THR A 1 327 ? -7.833 24.382 -1.350 1.00 57.47 327 THR A N 1
ATOM 2504 C CA . THR A 1 327 ? -8.348 25.702 -0.934 1.00 57.47 327 THR A CA 1
ATOM 2505 C C . THR A 1 327 ? -9.515 26.154 -1.807 1.00 57.47 327 THR A C 1
ATOM 2507 O O . THR A 1 327 ? -10.491 26.706 -1.303 1.00 57.47 327 THR A O 1
ATOM 2510 N N . TYR A 1 328 ? -9.442 25.870 -3.106 1.00 54.19 328 TYR A N 1
ATOM 2511 C CA . TYR A 1 328 ? -10.516 26.070 -4.072 1.00 54.19 328 TYR A CA 1
ATOM 2512 C C . TYR A 1 328 ? -10.517 24.841 -4.971 1.00 54.19 328 TYR A C 1
ATOM 2514 O O . TYR A 1 328 ? -9.547 24.608 -5.679 1.00 54.19 328 TYR A O 1
ATOM 2522 N N . GLY A 1 329 ? -11.555 24.005 -4.869 1.00 57.34 329 GLY A N 1
ATOM 2523 C CA . GLY A 1 329 ? -11.601 22.739 -5.605 1.00 57.34 329 GLY A CA 1
ATOM 2524 C C . GLY A 1 329 ? -11.318 22.940 -7.101 1.00 57.34 329 GLY A C 1
ATOM 2525 O O . GLY A 1 329 ? -11.709 23.977 -7.632 1.00 57.34 329 GLY A O 1
ATOM 2526 N N . PRO A 1 330 ? -10.627 22.005 -7.777 1.00 53.97 330 PRO A N 1
ATOM 2527 C CA . PRO A 1 330 ? -10.032 22.289 -9.071 1.00 53.97 330 PRO A CA 1
ATOM 2528 C C . PRO A 1 330 ? -11.076 22.608 -10.141 1.00 53.97 330 PRO A C 1
ATOM 2530 O O . PRO A 1 330 ? -12.046 21.863 -10.320 1.00 53.97 330 PRO A O 1
ATOM 2533 N N . ASP A 1 331 ? -10.806 23.677 -10.886 1.00 55.03 331 ASP A N 1
ATOM 2534 C CA . ASP A 1 331 ? -11.067 23.707 -12.321 1.00 55.03 331 ASP A CA 1
ATOM 2535 C C . ASP A 1 331 ? -10.165 22.645 -12.991 1.00 55.03 331 ASP A C 1
ATOM 2537 O O . ASP A 1 331 ? -9.078 22.364 -12.483 1.00 55.03 331 ASP A O 1
ATOM 2541 N N . PRO A 1 332 ? -10.573 22.011 -14.104 1.00 61.03 332 PRO A N 1
ATOM 2542 C CA . PRO A 1 332 ? -9.838 20.896 -14.718 1.00 61.03 332 PRO A CA 1
ATOM 2543 C C . PRO A 1 332 ? -8.428 21.254 -15.234 1.00 61.03 332 PRO A C 1
ATOM 2545 O O . PRO A 1 332 ? -7.689 20.361 -15.643 1.00 61.03 332 PRO A O 1
ATOM 2548 N N . GLU A 1 333 ? -8.040 22.531 -15.226 1.00 65.19 333 GLU A N 1
ATOM 2549 C CA . GLU A 1 333 ? -6.716 23.000 -15.639 1.00 65.19 333 GLU A CA 1
ATOM 2550 C C . GLU A 1 333 ? -5.682 22.863 -14.506 1.00 65.19 333 GLU A C 1
ATOM 2552 O O . GLU A 1 333 ? -5.958 23.127 -13.336 1.00 65.19 333 GLU A O 1
ATOM 2557 N N . GLY A 1 334 ? -4.455 22.460 -14.847 1.00 80.19 334 GLY A N 1
ATOM 2558 C CA . GLY A 1 334 ? -3.334 22.403 -13.910 1.00 80.19 334 GLY A CA 1
ATOM 2559 C C . GLY A 1 334 ? -3.282 21.206 -12.962 1.00 80.19 334 GLY A C 1
ATOM 2560 O O . GLY A 1 334 ? -2.401 21.195 -12.112 1.00 80.19 334 GLY A O 1
ATOM 2561 N N . ILE A 1 335 ? -4.158 20.206 -13.079 1.00 88.56 335 ILE A N 1
ATOM 2562 C CA . ILE A 1 335 ? -4.223 19.052 -12.157 1.00 88.56 335 ILE A CA 1
ATOM 2563 C C . ILE A 1 335 ? -3.175 17.959 -12.422 1.00 88.56 335 ILE A C 1
ATOM 2565 O O . ILE A 1 335 ? -2.999 17.074 -11.587 1.00 88.56 335 ILE A O 1
ATOM 2569 N N . LEU A 1 336 ? -2.497 17.986 -13.571 1.00 93.62 336 LEU A N 1
ATOM 2570 C CA . LEU A 1 336 ? -1.507 16.986 -13.965 1.00 93.62 336 LEU A CA 1
ATOM 2571 C C . LEU A 1 336 ? -0.307 17.642 -14.655 1.00 93.62 336 LEU A C 1
ATOM 2573 O O . LEU A 1 336 ? -0.449 18.448 -15.581 1.00 93.62 336 LEU A O 1
ATOM 2577 N N . ARG A 1 337 ? 0.893 17.275 -14.204 1.00 95.44 337 ARG A N 1
ATOM 2578 C CA . ARG A 1 337 ? 2.163 17.818 -14.683 1.00 95.44 337 ARG A CA 1
ATOM 2579 C C . ARG A 1 337 ? 3.026 16.730 -15.302 1.00 95.44 337 ARG A C 1
ATOM 2581 O O . ARG A 1 337 ? 3.059 15.612 -14.798 1.00 95.44 337 ARG A O 1
ATOM 2588 N N . ARG A 1 338 ? 3.782 17.097 -16.339 1.00 96.62 338 ARG A N 1
ATOM 2589 C CA . ARG A 1 338 ? 4.872 16.285 -16.901 1.00 96.62 338 ARG A CA 1
ATOM 2590 C C . ARG A 1 338 ? 6.170 17.075 -16.969 1.00 96.62 338 ARG A C 1
ATOM 2592 O O . ARG A 1 338 ? 6.174 18.222 -17.417 1.00 96.62 338 ARG A O 1
ATOM 2599 N N . SER A 1 339 ? 7.269 16.446 -16.582 1.00 96.75 339 SER A N 1
ATOM 2600 C CA . SER A 1 339 ? 8.628 16.887 -16.880 1.00 96.75 339 SER A CA 1
ATOM 2601 C C . SER A 1 339 ? 9.256 15.925 -17.879 1.00 96.75 339 SER A C 1
ATOM 2603 O O . SER A 1 339 ? 8.985 14.736 -17.812 1.00 96.75 339 SER A O 1
ATOM 2605 N N . ASP A 1 340 ? 10.094 16.438 -18.779 1.00 96.12 340 ASP A N 1
ATOM 2606 C CA . ASP A 1 340 ? 10.941 15.643 -19.686 1.00 96.12 340 ASP A CA 1
ATOM 2607 C C . ASP A 1 340 ? 12.442 15.871 -19.367 1.00 96.12 340 ASP A C 1
ATOM 2609 O O . ASP A 1 340 ? 13.317 15.622 -20.197 1.00 96.12 340 ASP A O 1
ATOM 2613 N N . ASN A 1 341 ? 12.760 16.456 -18.203 1.00 94.69 341 ASN A N 1
ATOM 2614 C CA . ASN A 1 341 ? 14.115 16.882 -17.841 1.00 94.69 341 ASN A CA 1
ATOM 2615 C C . ASN A 1 341 ? 14.412 16.824 -16.329 1.00 94.69 341 ASN A C 1
ATOM 2617 O O . ASN A 1 341 ? 15.098 17.709 -15.806 1.00 94.69 341 ASN A O 1
ATOM 2621 N N . MET A 1 342 ? 13.942 15.776 -15.642 1.00 90.50 342 MET A N 1
ATOM 2622 C CA . MET A 1 342 ? 14.195 15.539 -14.207 1.00 90.50 342 MET A CA 1
ATOM 2623 C C . MET A 1 342 ? 13.699 16.683 -13.309 1.00 90.50 342 MET A C 1
ATOM 2625 O O . MET A 1 342 ? 14.416 17.156 -12.427 1.00 90.50 342 MET A O 1
ATOM 2629 N N . GLY A 1 343 ? 12.501 17.197 -13.582 1.00 93.25 343 GLY A N 1
ATOM 2630 C CA . GLY A 1 343 ? 11.872 18.250 -12.783 1.00 93.25 343 GLY A CA 1
ATOM 2631 C C . GLY A 1 343 ? 12.454 19.654 -12.970 1.00 93.25 343 GLY A C 1
ATOM 2632 O O . GLY A 1 343 ? 12.017 20.584 -12.299 1.00 93.25 343 GLY A O 1
ATOM 2633 N N . LYS A 1 344 ? 13.398 19.872 -13.900 1.00 93.38 344 LYS A N 1
ATOM 2634 C CA . LYS A 1 344 ? 13.921 21.228 -14.176 1.00 93.38 344 LYS A CA 1
ATOM 2635 C C . LYS A 1 344 ? 12.845 22.155 -14.744 1.00 93.38 344 LYS A C 1
ATOM 2637 O O . LYS A 1 344 ? 12.866 23.356 -14.486 1.00 93.38 344 LYS A O 1
ATOM 2642 N N . SER A 1 345 ? 11.920 21.612 -15.531 1.00 95.31 345 SER A N 1
ATOM 2643 C CA . SER A 1 345 ? 10.706 22.301 -15.955 1.00 95.31 345 SER A CA 1
ATOM 2644 C C . SER A 1 345 ? 9.523 21.341 -16.073 1.00 95.31 345 SER A C 1
ATOM 2646 O O . SER A 1 345 ? 9.695 20.136 -16.277 1.00 95.31 345 SER A O 1
ATOM 2648 N N . TRP A 1 346 ? 8.320 21.907 -15.953 1.00 96.06 346 TRP A N 1
ATOM 2649 C CA . TRP A 1 346 ? 7.050 21.185 -15.930 1.00 96.06 346 TRP A CA 1
ATOM 2650 C C . TRP A 1 346 ? 6.070 21.769 -16.942 1.00 96.06 346 TRP A C 1
ATOM 2652 O O . TRP A 1 346 ? 6.015 22.983 -17.140 1.00 96.06 346 TRP A O 1
ATOM 2662 N N . ARG A 1 347 ? 5.289 20.895 -17.575 1.00 95.31 347 ARG A N 1
ATOM 2663 C CA . ARG A 1 347 ? 4.202 21.237 -18.497 1.00 95.31 347 ARG A CA 1
ATOM 266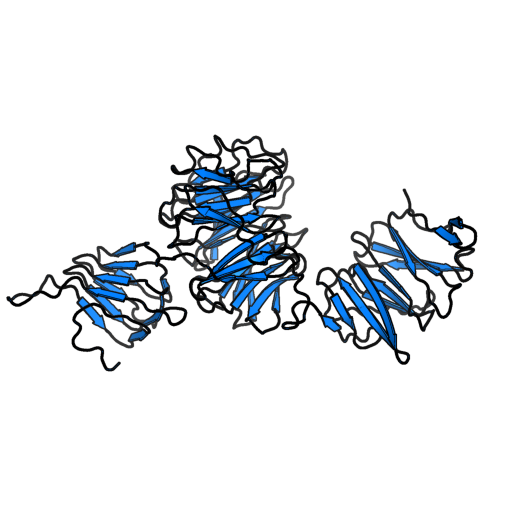4 C C . ARG A 1 347 ? 2.876 20.820 -17.883 1.00 95.31 347 ARG A C 1
ATOM 2666 O O . ARG A 1 347 ? 2.792 19.743 -17.299 1.00 95.31 347 ARG A O 1
ATOM 2673 N N . ASP A 1 348 ? 1.861 21.665 -18.031 1.00 94.06 348 ASP A N 1
ATOM 2674 C CA . ASP A 1 348 ? 0.477 21.255 -17.806 1.00 94.06 348 ASP A CA 1
ATOM 2675 C C . ASP A 1 348 ? 0.040 20.322 -18.933 1.00 94.06 348 ASP A C 1
ATOM 2677 O O . ASP A 1 348 ? 0.182 20.664 -20.108 1.00 94.06 348 ASP A O 1
ATOM 2681 N N . ILE A 1 349 ? -0.473 19.156 -18.566 1.00 95.50 349 ILE A N 1
ATOM 2682 C CA . ILE A 1 349 ? -0.999 18.160 -19.500 1.00 95.50 349 ILE A CA 1
ATOM 2683 C C . ILE A 1 349 ? -2.446 17.789 -19.154 1.00 95.50 349 ILE A C 1
ATOM 2685 O O . ILE A 1 349 ? -2.892 16.680 -19.422 1.00 95.50 349 ILE A O 1
ATOM 2689 N N . SER A 1 350 ? -3.186 18.706 -18.529 1.00 92.94 350 SER A N 1
ATOM 2690 C CA . SER A 1 350 ? -4.553 18.457 -18.051 1.00 92.94 350 SER A CA 1
ATOM 2691 C C . SER A 1 350 ? -5.636 18.699 -19.106 1.00 92.94 350 SER A C 1
ATOM 2693 O O . SER A 1 350 ? -6.803 18.392 -18.878 1.00 92.94 350 SER A O 1
ATOM 2695 N N . SER A 1 351 ? -5.286 19.266 -20.264 1.00 91.69 351 SER A N 1
ATOM 2696 C CA . SER A 1 351 ? -6.267 19.613 -21.297 1.00 91.69 351 SER A CA 1
ATOM 2697 C C . SER A 1 351 ? -7.021 18.373 -21.791 1.00 91.69 351 SER A C 1
ATOM 2699 O O . SER A 1 351 ? -6.409 17.403 -22.226 1.00 91.69 351 SER A O 1
ATOM 2701 N N . GLY A 1 352 ? -8.354 18.387 -21.714 1.00 89.56 352 GLY A N 1
ATOM 2702 C CA . GLY A 1 352 ? -9.204 17.242 -22.070 1.00 89.56 352 GLY A CA 1
ATOM 2703 C C . GLY A 1 352 ? -9.487 16.266 -20.920 1.00 89.56 352 GLY A C 1
ATOM 2704 O O . GLY A 1 352 ? -10.327 15.377 -21.074 1.00 89.56 352 GLY A O 1
ATOM 2705 N N . LEU A 1 353 ? -8.857 16.455 -19.757 1.00 91.62 353 LEU A N 1
ATOM 2706 C CA . LEU A 1 353 ? -9.259 15.808 -18.513 1.00 91.62 353 LEU A CA 1
ATOM 2707 C C . LEU A 1 353 ? -10.458 16.526 -17.880 1.00 91.62 353 LEU A C 1
ATOM 2709 O O . LEU A 1 353 ? -10.779 17.674 -18.175 1.00 91.62 353 LEU A O 1
ATOM 2713 N N . ASN A 1 354 ? -11.136 15.825 -16.981 1.00 81.31 354 ASN A N 1
ATOM 2714 C CA . ASN A 1 354 ? -12.396 16.237 -16.360 1.00 81.31 354 ASN A CA 1
ATOM 2715 C C . ASN A 1 354 ? -12.301 16.280 -14.823 1.00 81.31 354 ASN A C 1
ATOM 2717 O O . ASN A 1 354 ? -13.298 16.053 -14.119 1.00 81.31 354 ASN A O 1
ATOM 2721 N N . GLY A 1 355 ? -11.091 16.510 -14.304 1.00 80.31 355 GLY A N 1
ATOM 2722 C CA . GLY A 1 355 ? -10.855 16.590 -12.869 1.00 80.31 355 GLY A CA 1
ATOM 2723 C C . GLY A 1 355 ? -11.655 17.716 -12.222 1.00 80.31 355 GLY A C 1
ATOM 2724 O O . GLY A 1 355 ? -12.011 18.706 -12.858 1.00 80.31 355 GLY A O 1
ATOM 2725 N N . SER A 1 356 ? -12.004 17.521 -10.954 1.00 74.94 356 SER A N 1
ATOM 2726 C CA . SER A 1 356 ? -12.775 18.491 -10.174 1.00 74.94 356 SER A CA 1
ATOM 2727 C C . SER A 1 356 ? -12.609 18.261 -8.677 1.00 74.94 356 SER A C 1
ATOM 2729 O O . SER A 1 356 ? -12.035 17.247 -8.276 1.00 74.94 356 SER A O 1
ATOM 2731 N N . LYS A 1 357 ? -13.181 19.153 -7.859 1.00 75.00 357 LYS A N 1
ATOM 2732 C CA . LYS A 1 357 ? -13.259 18.993 -6.396 1.00 75.00 357 LYS A CA 1
ATOM 2733 C C . LYS A 1 357 ? -13.697 17.602 -5.952 1.00 75.00 357 LYS A C 1
ATOM 2735 O O . LYS A 1 357 ? -13.076 17.017 -5.073 1.00 75.00 357 LYS A O 1
ATOM 2740 N N . ASP A 1 358 ? -14.712 17.064 -6.613 1.00 79.12 358 ASP A N 1
ATOM 2741 C CA . ASP A 1 358 ? -15.327 15.792 -6.236 1.00 79.12 358 ASP A CA 1
ATOM 2742 C C . ASP A 1 358 ? -14.853 14.630 -7.124 1.00 79.12 358 ASP A C 1
ATOM 2744 O O . ASP A 1 358 ? -15.406 13.536 -7.067 1.00 79.12 358 ASP A O 1
ATOM 2748 N N . ASN A 1 359 ? -13.859 14.865 -7.990 1.00 86.25 359 ASN A N 1
ATOM 2749 C CA . ASN A 1 359 ? -13.289 13.877 -8.906 1.00 86.25 359 ASN A CA 1
ATOM 2750 C C . ASN A 1 359 ? -11.798 14.170 -9.102 1.00 86.25 359 ASN A C 1
ATOM 2752 O O . ASN A 1 359 ? -11.385 14.681 -10.144 1.00 86.25 359 ASN A O 1
ATOM 2756 N N . LYS A 1 360 ? -11.005 13.910 -8.061 1.00 88.56 360 LYS A N 1
ATOM 2757 C CA . LYS A 1 360 ? -9.545 14.070 -8.071 1.00 88.56 360 LYS A CA 1
ATOM 2758 C C . LYS A 1 360 ? -8.859 12.846 -8.681 1.00 88.56 360 LYS A C 1
ATOM 2760 O O . LYS A 1 360 ? -9.382 11.733 -8.576 1.00 88.56 360 LYS A O 1
ATOM 2765 N N . ILE A 1 361 ? -7.707 13.064 -9.318 1.00 92.62 361 ILE A N 1
ATOM 2766 C CA . ILE A 1 361 ? -6.859 11.969 -9.804 1.00 92.62 361 ILE A CA 1
ATOM 2767 C C . ILE A 1 361 ? -6.428 11.134 -8.594 1.00 92.62 361 ILE A C 1
ATOM 2769 O O . ILE A 1 361 ? -6.096 11.685 -7.545 1.00 92.62 361 ILE A O 1
ATOM 2773 N N . SER A 1 362 ? -6.508 9.816 -8.715 1.00 93.12 362 SER A N 1
ATOM 2774 C CA . SER A 1 362 ? -6.097 8.862 -7.680 1.00 93.12 362 SER A CA 1
ATOM 2775 C C . SER A 1 362 ? -4.779 8.177 -8.006 1.00 93.12 362 SER A C 1
ATOM 2777 O O . SER A 1 362 ? -3.990 7.944 -7.103 1.00 93.12 362 SER A O 1
ATOM 2779 N N . HIS A 1 363 ? -4.516 7.886 -9.281 1.00 96.00 363 HIS A N 1
ATOM 2780 C CA . HIS A 1 363 ? -3.312 7.169 -9.688 1.00 96.00 363 HIS A CA 1
ATOM 2781 C C . HIS A 1 363 ? -2.904 7.507 -11.124 1.00 96.00 363 HIS A C 1
ATOM 2783 O O . HIS A 1 363 ? -3.740 7.920 -11.937 1.00 96.00 363 HIS A O 1
ATOM 2789 N N . ILE A 1 364 ? -1.611 7.343 -11.413 1.00 97.12 364 ILE A N 1
ATOM 2790 C CA . ILE A 1 364 ? -1.003 7.496 -12.736 1.00 97.12 364 ILE A CA 1
ATOM 2791 C C . ILE A 1 364 ? -0.274 6.187 -13.047 1.00 97.12 364 ILE A C 1
ATOM 2793 O O . ILE A 1 364 ? 0.636 5.809 -12.320 1.00 97.12 364 ILE A O 1
ATOM 2797 N N . ALA A 1 365 ? -0.635 5.521 -14.142 1.00 95.81 365 ALA A N 1
ATOM 2798 C CA . ALA A 1 365 ? 0.059 4.326 -14.615 1.00 95.81 365 ALA A CA 1
ATOM 2799 C C . ALA A 1 365 ? 0.701 4.589 -15.979 1.00 95.81 365 ALA A C 1
ATOM 2801 O O . ALA A 1 365 ? 0.067 5.148 -16.876 1.00 95.81 365 ALA A O 1
ATOM 2802 N N . ILE A 1 366 ? 1.952 4.168 -16.152 1.00 94.38 366 ILE A N 1
ATOM 2803 C CA . ILE A 1 366 ? 2.716 4.349 -17.391 1.00 94.38 366 ILE A CA 1
ATOM 2804 C C . ILE A 1 366 ? 2.951 2.981 -18.026 1.00 94.38 366 ILE A C 1
ATOM 2806 O O . ILE A 1 366 ? 3.206 1.992 -17.339 1.00 94.38 366 ILE A O 1
ATOM 2810 N N . SER A 1 367 ? 2.851 2.899 -19.352 1.00 91.94 367 SER A N 1
ATOM 2811 C CA . SER A 1 367 ? 3.164 1.663 -20.057 1.00 91.94 367 SER A CA 1
ATOM 2812 C C . SER A 1 367 ? 4.638 1.284 -19.858 1.00 91.94 367 SER A C 1
ATOM 2814 O O . SER A 1 367 ? 5.519 2.101 -20.131 1.00 91.94 367 SER A O 1
ATOM 2816 N N . PRO A 1 368 ? 4.945 0.017 -19.527 1.00 87.69 368 PRO A N 1
ATOM 2817 C CA . PRO A 1 368 ? 6.322 -0.444 -19.341 1.00 87.69 368 PRO A CA 1
ATOM 2818 C C . PRO A 1 368 ? 7.149 -0.393 -20.637 1.00 87.69 368 PRO A C 1
ATOM 2820 O O . PRO A 1 368 ? 8.370 -0.478 -20.602 1.00 87.69 368 PRO A O 1
ATOM 2823 N N . THR A 1 369 ? 6.502 -0.243 -21.798 1.00 87.06 369 THR A N 1
ATOM 2824 C CA . THR A 1 369 ? 7.153 -0.216 -23.118 1.00 87.06 369 THR A CA 1
ATOM 2825 C C . THR A 1 369 ? 7.079 1.138 -23.826 1.00 87.06 369 THR A C 1
ATOM 2827 O O . THR A 1 369 ? 7.631 1.276 -24.915 1.00 87.06 369 THR A O 1
ATOM 2830 N N . ASN A 1 370 ? 6.344 2.111 -23.279 1.00 90.88 370 ASN A N 1
ATOM 2831 C CA . ASN A 1 370 ? 6.193 3.436 -23.880 1.00 90.88 370 ASN A CA 1
ATOM 2832 C C . ASN A 1 370 ? 5.890 4.491 -22.808 1.00 90.88 370 ASN A C 1
ATOM 2834 O O . ASN A 1 370 ? 4.766 4.587 -22.323 1.00 90.88 370 ASN A O 1
ATOM 2838 N N . ASP A 1 371 ? 6.870 5.346 -22.535 1.00 93.12 371 ASP A N 1
ATOM 2839 C CA . ASP A 1 371 ? 6.813 6.387 -21.500 1.00 93.12 371 ASP A CA 1
ATOM 2840 C C . ASP A 1 371 ? 5.757 7.484 -21.749 1.00 93.12 371 ASP A C 1
ATOM 2842 O O . ASP A 1 371 ? 5.482 8.308 -20.873 1.00 93.12 371 ASP A O 1
ATOM 2846 N N . TYR A 1 372 ? 5.169 7.509 -22.948 1.00 94.88 372 TYR A N 1
ATOM 2847 C CA . TYR A 1 372 ? 4.118 8.442 -23.356 1.00 94.88 372 TYR A CA 1
ATOM 2848 C C . TYR A 1 372 ? 2.721 7.798 -23.444 1.00 94.88 372 TYR A C 1
ATOM 2850 O O . TYR A 1 372 ? 1.736 8.511 -23.658 1.00 94.88 372 TYR A O 1
ATOM 2858 N N . ASP A 1 373 ? 2.611 6.479 -23.245 1.00 94.81 373 ASP A N 1
ATOM 2859 C CA . ASP A 1 373 ? 1.335 5.779 -23.051 1.00 94.81 373 ASP A CA 1
ATOM 2860 C C . ASP A 1 373 ? 0.993 5.779 -21.556 1.00 94.81 373 ASP A C 1
ATOM 2862 O O . ASP A 1 373 ? 1.486 4.952 -20.788 1.00 94.81 373 ASP A O 1
ATOM 2866 N N . VAL A 1 374 ? 0.195 6.765 -21.146 1.00 96.56 374 VAL A N 1
ATOM 2867 C CA . VAL A 1 374 ? -0.086 7.101 -19.746 1.00 96.56 374 VAL A CA 1
ATOM 2868 C C . VAL A 1 374 ? -1.579 7.003 -19.484 1.00 96.56 374 VAL A C 1
ATOM 2870 O O . VAL A 1 374 ? -2.404 7.442 -20.287 1.00 96.56 374 VAL A O 1
ATOM 2873 N N . TRP A 1 375 ? -1.923 6.455 -18.330 1.00 96.88 375 TRP A N 1
ATOM 2874 C CA . TRP A 1 375 ? -3.282 6.294 -17.848 1.00 96.88 375 TRP A CA 1
ATOM 2875 C C . TRP A 1 375 ? -3.450 7.032 -16.529 1.00 96.88 375 TRP A C 1
ATOM 2877 O O . TRP A 1 375 ? -2.544 7.038 -15.700 1.00 96.88 375 TRP A O 1
ATOM 2887 N N . VAL A 1 376 ? -4.624 7.621 -16.324 1.00 97.06 376 VAL A N 1
ATOM 2888 C CA . VAL A 1 376 ? -4.996 8.254 -15.055 1.00 97.06 376 VAL A CA 1
ATOM 2889 C C . VAL A 1 376 ? -6.357 7.763 -14.600 1.00 97.06 376 VAL A C 1
ATOM 2891 O O . VAL A 1 376 ? -7.265 7.594 -15.420 1.00 97.06 376 VAL A O 1
ATOM 2894 N N . SER A 1 377 ? -6.502 7.544 -13.298 1.00 97.19 377 SER A N 1
ATOM 2895 C CA . SER A 1 377 ? -7.769 7.180 -12.661 1.00 97.19 377 SER A CA 1
ATOM 2896 C C . SER A 1 377 ? -8.299 8.277 -11.748 1.00 97.19 377 SER A C 1
ATOM 2898 O O . SER A 1 377 ? -7.551 9.147 -11.305 1.00 97.19 377 SER A O 1
ATOM 2900 N N . TYR A 1 378 ? -9.595 8.211 -11.446 1.00 94.81 378 TYR A N 1
ATOM 2901 C CA . TYR A 1 378 ? -10.293 9.151 -10.577 1.00 94.81 378 TYR A CA 1
ATOM 2902 C C . TYR A 1 378 ? -11.041 8.457 -9.435 1.00 94.81 378 TYR A C 1
ATOM 2904 O O . TYR A 1 378 ? -11.702 7.437 -9.633 1.00 94.81 378 TYR A O 1
ATOM 2912 N N . GLN A 1 379 ? -11.026 9.086 -8.258 1.00 89.62 379 GLN A N 1
ATOM 2913 C CA . GLN A 1 379 ? -11.688 8.596 -7.035 1.00 89.62 379 GLN A CA 1
ATOM 2914 C C . GLN A 1 379 ? -13.068 9.232 -6.753 1.00 89.62 379 GLN A C 1
ATOM 2916 O O . GLN A 1 379 ? -13.551 9.201 -5.627 1.00 89.62 379 GLN A O 1
ATOM 2921 N N . GLY A 1 380 ? -13.708 9.856 -7.747 1.00 88.88 380 GLY A N 1
ATOM 2922 C CA . GLY A 1 380 ? -15.026 10.485 -7.595 1.00 88.88 380 GLY A CA 1
ATOM 2923 C C . GLY A 1 380 ? -16.184 9.674 -8.178 1.00 88.88 380 GLY A C 1
ATOM 2924 O O . GLY A 1 380 ? -15.996 8.798 -9.020 1.00 88.88 380 GLY A O 1
ATOM 2925 N N . PHE A 1 381 ? -17.422 10.024 -7.816 1.00 92.12 381 PHE A N 1
ATOM 2926 C CA . PHE A 1 381 ? -18.662 9.351 -8.259 1.00 92.12 381 PHE A CA 1
ATOM 2927 C C . PHE A 1 381 ? -19.262 9.924 -9.563 1.00 92.12 381 PHE A C 1
ATOM 2929 O O . PHE A 1 381 ? -20.480 9.948 -9.752 1.00 92.12 381 PHE A O 1
ATOM 2936 N N . ARG A 1 382 ? -18.414 10.394 -10.490 1.00 91.06 382 ARG A N 1
ATOM 2937 C CA . ARG A 1 382 ? -18.837 10.864 -11.824 1.00 91.06 382 ARG A CA 1
ATOM 2938 C C . ARG A 1 382 ? -18.964 9.723 -12.832 1.00 91.06 382 ARG A C 1
ATOM 2940 O O . ARG A 1 382 ? -17.955 9.145 -13.242 1.00 91.06 382 ARG A O 1
ATOM 2947 N N . ASP A 1 383 ? -20.189 9.392 -13.215 1.00 93.62 383 ASP A N 1
ATOM 2948 C CA . ASP A 1 383 ? -20.454 8.252 -14.093 1.00 93.62 383 ASP A CA 1
ATOM 2949 C C . ASP A 1 383 ? -19.758 8.377 -15.461 1.00 93.62 383 ASP A C 1
ATOM 2951 O O . ASP A 1 383 ? -19.606 9.473 -16.004 1.00 93.62 383 ASP A O 1
ATOM 2955 N N . GLY A 1 384 ? -19.271 7.249 -15.985 1.00 94.12 384 GLY A N 1
ATOM 2956 C CA . GLY A 1 384 ? -18.537 7.180 -17.253 1.00 94.12 384 GLY A CA 1
ATOM 2957 C C . GLY A 1 384 ? -17.225 7.975 -17.305 1.00 94.12 384 GLY A C 1
ATOM 2958 O O . GLY A 1 384 ? -16.693 8.180 -18.389 1.00 94.12 384 GLY A O 1
ATOM 2959 N N . GLN A 1 385 ? -16.703 8.451 -16.172 1.00 93.75 385 GLN A N 1
ATOM 2960 C CA . GLN A 1 385 ? -15.642 9.461 -16.085 1.00 93.75 385 GLN A CA 1
ATOM 2961 C C . GLN A 1 385 ? -14.577 9.083 -15.035 1.00 93.75 385 GLN A C 1
ATOM 2963 O O . GLN A 1 385 ? -14.279 9.834 -14.103 1.00 93.75 385 GLN A O 1
ATOM 2968 N N . LYS A 1 386 ? -14.039 7.869 -15.176 1.00 95.62 386 LYS A N 1
ATOM 2969 C CA . LYS A 1 386 ? -13.217 7.170 -14.178 1.00 95.62 386 LYS A CA 1
ATOM 2970 C C . LYS A 1 386 ? -11.770 6.964 -14.585 1.00 95.62 386 LYS A C 1
ATOM 2972 O O . LYS A 1 386 ? -10.902 7.018 -13.724 1.00 95.62 386 LYS A O 1
ATOM 2977 N N . VAL A 1 387 ? -11.519 6.707 -15.866 1.00 96.94 387 VAL A N 1
ATOM 2978 C CA . VAL A 1 387 ? -10.180 6.424 -16.387 1.00 96.94 387 VAL A CA 1
ATOM 2979 C C . VAL A 1 387 ? -9.988 7.131 -17.719 1.00 96.94 387 VAL A C 1
ATOM 2981 O O . VAL A 1 387 ? -10.864 7.075 -18.583 1.00 96.94 387 VAL A O 1
ATOM 2984 N N . TYR A 1 388 ? -8.834 7.764 -17.893 1.00 96.81 388 TYR A N 1
ATOM 2985 C CA . TYR A 1 388 ? -8.419 8.398 -19.139 1.00 96.81 388 TYR A CA 1
ATOM 2986 C C . TYR A 1 388 ? -7.060 7.860 -19.567 1.00 96.81 388 TYR A C 1
ATOM 2988 O O . TYR A 1 388 ? -6.231 7.507 -18.730 1.00 96.81 388 TYR A O 1
ATOM 2996 N N . ARG A 1 389 ? -6.839 7.804 -20.880 1.00 96.25 389 ARG A N 1
ATOM 2997 C CA . ARG A 1 389 ? -5.585 7.372 -21.493 1.00 96.25 389 ARG A CA 1
ATOM 2998 C C . ARG A 1 389 ? -5.076 8.430 -22.455 1.00 96.25 389 ARG A C 1
ATOM 3000 O O . ARG A 1 389 ? -5.848 8.976 -23.238 1.00 96.25 389 ARG A O 1
ATOM 3007 N N . SER A 1 390 ? -3.774 8.633 -22.448 1.00 97.19 390 SER A N 1
ATOM 3008 C CA . SER A 1 390 ? -3.028 9.346 -23.470 1.00 97.19 390 SER A CA 1
ATOM 3009 C C . SER A 1 390 ? -2.015 8.393 -24.100 1.00 97.19 390 SER A C 1
ATOM 3011 O O . SER A 1 390 ? -1.387 7.618 -23.389 1.00 97.19 390 SER A O 1
ATOM 3013 N N . THR A 1 391 ? -1.780 8.511 -25.406 1.00 96.25 391 THR A N 1
ATOM 3014 C CA . THR A 1 391 ? -0.678 7.821 -26.105 1.00 96.25 391 THR A CA 1
ATOM 3015 C C . THR A 1 391 ? 0.439 8.767 -26.562 1.00 96.25 391 THR A C 1
ATOM 3017 O O . THR A 1 391 ? 1.349 8.337 -27.267 1.00 96.25 391 THR A O 1
ATOM 3020 N N . ASP A 1 392 ? 0.361 10.051 -26.198 1.00 96.62 392 ASP A N 1
ATOM 3021 C CA . ASP A 1 392 ? 1.276 11.125 -26.613 1.00 96.62 392 ASP A CA 1
ATOM 3022 C C . ASP A 1 392 ? 1.826 11.944 -25.423 1.00 96.62 392 ASP A C 1
ATOM 3024 O O . ASP A 1 392 ? 2.243 13.101 -25.550 1.00 96.62 392 ASP A O 1
ATOM 3028 N N . GLY A 1 393 ? 1.842 11.333 -24.236 1.00 95.69 393 GLY A N 1
ATOM 3029 C CA . GLY A 1 393 ? 2.382 11.935 -23.021 1.00 95.69 393 GLY A CA 1
ATOM 3030 C C . GLY A 1 393 ? 1.510 13.020 -22.396 1.00 95.69 393 GLY A C 1
ATOM 3031 O O . GLY A 1 393 ? 2.038 13.872 -21.684 1.00 95.69 393 GLY A O 1
ATOM 3032 N N . GLY A 1 394 ? 0.214 13.028 -22.683 1.00 96.06 394 GLY A N 1
ATOM 3033 C CA . GLY A 1 394 ? -0.783 13.916 -22.096 1.00 96.06 394 GLY A CA 1
ATOM 3034 C C . GLY A 1 394 ? -1.092 15.138 -22.955 1.00 96.06 394 GLY A C 1
ATOM 3035 O O . GLY A 1 394 ? -1.659 16.101 -22.450 1.00 96.06 394 GLY A O 1
ATOM 3036 N N . SER A 1 395 ? -0.714 15.127 -24.239 1.00 95.12 395 SER A N 1
ATOM 3037 C CA . SER A 1 395 ? -1.147 16.174 -25.173 1.00 95.12 395 SER A CA 1
ATOM 3038 C C . SER A 1 395 ? -2.605 15.976 -25.585 1.00 95.12 395 SER A C 1
ATOM 3040 O O . SER A 1 395 ? -3.306 16.961 -25.795 1.00 95.12 395 SER A O 1
ATOM 3042 N N . ASN A 1 396 ? -3.077 14.726 -25.645 1.00 96.25 396 ASN A N 1
ATOM 3043 C CA . ASN A 1 396 ? -4.481 14.389 -25.858 1.00 96.25 396 ASN A CA 1
ATOM 3044 C C . ASN A 1 396 ? -4.924 13.254 -24.931 1.00 96.25 396 ASN A C 1
ATOM 3046 O O . ASN A 1 396 ? -4.249 12.233 -24.805 1.00 96.25 396 ASN A O 1
ATOM 3050 N N . TRP A 1 397 ? -6.114 13.401 -24.348 1.00 96.81 397 TRP A N 1
ATOM 3051 C CA . TRP A 1 397 ? -6.716 12.392 -23.481 1.00 96.81 397 TRP A CA 1
ATOM 3052 C C . TRP A 1 397 ? -7.986 11.809 -24.087 1.00 96.81 397 TRP A C 1
ATOM 3054 O O . TRP A 1 397 ? -8.862 12.524 -24.568 1.00 96.81 397 TRP A O 1
ATOM 3064 N N . VAL A 1 398 ? -8.104 10.487 -24.004 1.00 95.88 398 VAL A N 1
ATOM 3065 C CA . VAL A 1 398 ? -9.281 9.725 -24.415 1.00 95.88 398 VAL A CA 1
ATOM 3066 C C . VAL A 1 398 ? -9.894 9.080 -23.182 1.00 95.88 398 VAL A C 1
ATOM 3068 O O . VAL A 1 398 ? -9.211 8.400 -22.415 1.00 95.88 398 VAL A O 1
ATOM 3071 N N . ASN A 1 399 ? -11.198 9.275 -22.995 1.00 95.88 399 ASN A N 1
ATOM 3072 C CA . ASN A 1 399 ? -11.933 8.605 -21.933 1.00 95.88 399 ASN A CA 1
ATOM 3073 C C . ASN A 1 399 ? -11.959 7.090 -22.189 1.00 95.88 399 ASN A C 1
ATOM 3075 O O . ASN A 1 399 ? -12.404 6.625 -23.238 1.00 95.88 399 ASN A O 1
ATOM 3079 N N . ALA A 1 400 ? -11.494 6.326 -21.208 1.00 96.19 400 ALA A N 1
ATOM 3080 C CA . ALA A 1 400 ? -11.348 4.883 -21.258 1.00 96.19 400 ALA A CA 1
ATOM 3081 C C . ALA A 1 400 ? -12.218 4.179 -20.199 1.00 96.19 400 ALA A C 1
ATOM 3083 O O . ALA A 1 400 ? -11.886 3.076 -19.772 1.00 96.19 400 ALA A O 1
ATOM 3084 N N . SER A 1 401 ? -13.328 4.789 -19.772 1.00 96.88 401 SER A N 1
ATOM 3085 C CA . SER A 1 401 ? -14.151 4.309 -18.646 1.00 96.88 401 SER A CA 1
ATOM 3086 C C . SER A 1 401 ? -15.186 3.236 -19.006 1.00 96.88 401 SER A C 1
ATOM 3088 O O . SER A 1 401 ? -15.804 2.665 -18.111 1.00 96.88 401 SER A O 1
ATOM 3090 N N . ASN A 1 402 ? -15.401 2.950 -20.294 1.00 97.00 402 ASN A N 1
ATOM 3091 C CA . ASN A 1 402 ? -16.456 2.037 -20.746 1.00 97.00 402 ASN A CA 1
ATOM 3092 C C . ASN A 1 402 ? -16.360 0.652 -20.081 1.00 97.00 402 ASN A C 1
ATOM 3094 O O . ASN A 1 402 ? -15.349 -0.040 -20.212 1.00 97.00 402 ASN A O 1
ATOM 3098 N N . GLY A 1 403 ? -17.434 0.238 -19.405 1.00 96.81 403 GLY A N 1
ATOM 3099 C CA . GLY A 1 403 ? -17.526 -1.031 -18.673 1.00 96.81 403 GLY A CA 1
ATOM 3100 C C . GLY A 1 403 ? -17.223 -0.940 -17.173 1.00 96.81 403 GLY A C 1
ATOM 3101 O O . GLY A 1 403 ? -17.459 -1.915 -16.464 1.00 96.81 403 GLY A O 1
ATOM 3102 N N . LEU A 1 404 ? -16.737 0.202 -16.669 1.00 97.44 404 LEU A N 1
ATOM 3103 C CA . LEU A 1 404 ? -16.607 0.430 -15.227 1.00 97.44 404 LEU A CA 1
ATOM 3104 C C . LEU A 1 404 ? -17.946 0.867 -14.620 1.00 97.44 404 LEU A C 1
ATOM 3106 O O . LEU A 1 404 ? -18.667 1.651 -15.240 1.00 97.44 404 LEU A O 1
ATOM 3110 N N . PRO A 1 405 ? -18.270 0.420 -13.396 1.00 95.88 405 PRO A N 1
ATOM 3111 C CA . PRO A 1 405 ? -19.383 0.973 -12.637 1.00 95.88 405 PRO A CA 1
ATOM 3112 C C . PRO A 1 405 ? -19.052 2.381 -12.112 1.00 95.88 405 PRO A C 1
ATOM 3114 O O . PRO A 1 405 ? -17.893 2.807 -12.094 1.00 95.88 405 PRO A O 1
ATOM 3117 N N . ASN A 1 406 ? -20.061 3.097 -11.610 1.00 96.12 406 ASN A N 1
ATOM 3118 C CA . ASN A 1 406 ? -19.872 4.418 -11.008 1.00 96.12 406 ASN A CA 1
ATOM 3119 C C . ASN A 1 406 ? -19.297 4.349 -9.575 1.00 96.12 406 ASN A C 1
ATOM 3121 O O . ASN A 1 406 ? -19.899 4.855 -8.632 1.00 96.12 406 ASN A O 1
ATOM 3125 N N . PHE A 1 407 ? -18.128 3.729 -9.421 1.00 96.56 407 PHE A N 1
ATOM 3126 C CA . PHE A 1 407 ? -17.363 3.660 -8.175 1.00 96.56 407 PHE A CA 1
ATOM 3127 C C . PHE A 1 407 ? -15.964 4.256 -8.370 1.00 96.56 407 PHE A C 1
ATOM 3129 O O . PHE A 1 407 ? -15.424 4.141 -9.474 1.00 96.56 407 PHE A O 1
ATOM 3136 N N . PRO A 1 408 ? -15.380 4.902 -7.343 1.00 96.94 408 PRO A N 1
ATOM 3137 C CA . PRO A 1 408 ? -13.989 5.346 -7.349 1.00 96.94 408 PRO A CA 1
ATOM 3138 C C . PRO A 1 408 ? -13.031 4.266 -7.856 1.00 96.94 408 PRO A C 1
ATOM 3140 O O . PRO A 1 408 ? -13.189 3.089 -7.533 1.00 96.94 408 PRO A O 1
ATOM 3143 N N . VAL A 1 409 ? -12.051 4.676 -8.663 1.00 97.94 409 VAL A N 1
ATOM 3144 C CA . VAL A 1 409 ? -10.913 3.842 -9.059 1.00 97.94 409 VAL A CA 1
ATOM 3145 C C . VAL A 1 409 ? -9.712 4.324 -8.256 1.00 97.94 409 VAL A C 1
ATOM 3147 O O . VAL A 1 409 ? -9.329 5.482 -8.393 1.00 97.94 409 VAL A O 1
ATOM 3150 N N . ASN A 1 410 ? -9.136 3.466 -7.421 1.00 96.25 410 ASN A N 1
ATOM 3151 C CA . ASN A 1 410 ? -8.092 3.825 -6.456 1.00 96.25 410 ASN A CA 1
ATOM 3152 C C . ASN A 1 410 ? -6.681 3.620 -7.020 1.00 96.25 410 ASN A C 1
ATOM 3154 O O . ASN A 1 410 ? -5.821 4.471 -6.827 1.00 96.25 410 ASN A O 1
ATOM 3158 N N . ARG A 1 411 ? -6.476 2.545 -7.792 1.00 96.25 411 ARG A N 1
ATOM 3159 C CA . ARG A 1 411 ? -5.183 2.162 -8.376 1.00 96.25 411 ARG A CA 1
ATOM 3160 C C . ARG A 1 411 ? -5.365 1.665 -9.803 1.00 96.25 411 ARG A C 1
ATOM 3162 O O . ARG A 1 411 ? -6.335 0.956 -10.096 1.00 96.25 411 ARG A O 1
ATOM 3169 N N . LEU A 1 412 ? -4.413 1.991 -10.671 1.00 97.31 412 LEU A N 1
ATOM 3170 C CA . LEU A 1 412 ? -4.238 1.343 -11.965 1.00 97.31 412 LEU A CA 1
ATOM 3171 C C . LEU A 1 412 ? -2.946 0.530 -11.948 1.00 97.31 412 LEU A C 1
ATOM 3173 O O . LEU A 1 412 ? -1.912 1.014 -11.503 1.00 97.31 412 LEU A O 1
ATOM 3177 N N . MET A 1 413 ? -2.987 -0.692 -12.471 1.00 94.88 413 MET A N 1
ATOM 3178 C CA . MET A 1 413 ? -1.803 -1.549 -12.534 1.00 94.88 413 MET A CA 1
ATOM 3179 C C . MET A 1 413 ? -1.613 -2.095 -13.948 1.00 94.88 413 MET A C 1
ATOM 3181 O O . MET A 1 413 ? -2.509 -2.738 -14.507 1.00 94.88 413 MET A O 1
ATOM 3185 N N . ILE A 1 414 ? -0.435 -1.842 -14.520 1.00 92.75 414 ILE A N 1
ATOM 3186 C CA . ILE A 1 414 ? 0.014 -2.397 -15.799 1.00 92.75 414 ILE A CA 1
ATOM 3187 C C . ILE A 1 414 ? 1.201 -3.305 -15.500 1.00 92.75 414 ILE A C 1
ATOM 3189 O O . ILE A 1 414 ? 2.221 -2.853 -14.995 1.00 92.75 414 ILE A O 1
ATOM 3193 N N . ILE A 1 415 ? 1.077 -4.589 -15.823 1.00 88.12 415 ILE A N 1
ATOM 3194 C CA . ILE A 1 415 ? 2.120 -5.573 -15.522 1.00 88.12 415 ILE A CA 1
ATOM 3195 C C . ILE A 1 415 ? 3.172 -5.558 -16.642 1.00 88.12 415 ILE A C 1
ATOM 3197 O O . ILE A 1 415 ? 2.815 -5.774 -17.811 1.00 88.12 415 ILE A O 1
ATOM 320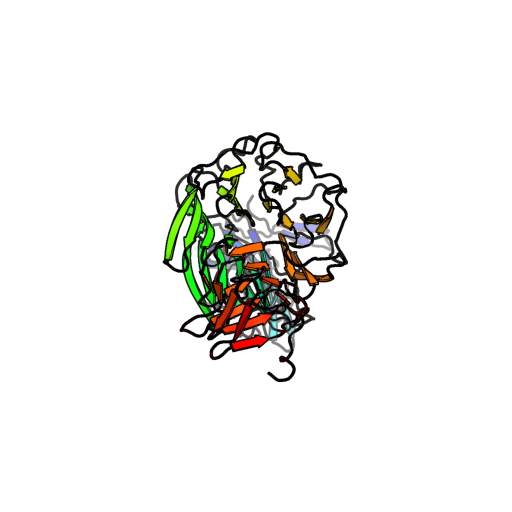1 N N . PRO A 1 416 ? 4.472 -5.364 -16.340 1.00 81.69 416 PRO A N 1
ATOM 3202 C CA . PRO A 1 416 ? 5.525 -5.512 -17.338 1.00 81.69 416 PRO A CA 1
ATOM 3203 C C . PRO A 1 416 ? 5.515 -6.916 -17.939 1.00 81.69 416 PRO A C 1
ATOM 3205 O O . PRO A 1 416 ? 5.382 -7.908 -17.228 1.00 81.69 416 PRO A O 1
ATOM 3208 N N . GLY A 1 417 ? 5.609 -6.994 -19.269 1.00 81.00 417 GLY A N 1
ATOM 3209 C CA . GLY A 1 417 ? 5.438 -8.257 -19.992 1.00 81.00 417 GLY A CA 1
ATOM 3210 C C . GLY A 1 417 ? 4.006 -8.586 -20.409 1.00 81.00 417 GLY A C 1
ATOM 3211 O O . GLY A 1 417 ? 3.811 -9.459 -21.256 1.00 81.00 417 GLY A O 1
ATOM 3212 N N . SER A 1 418 ? 3.021 -7.853 -19.884 1.00 84.00 418 SER A N 1
ATOM 3213 C CA . SER A 1 418 ? 1.627 -7.862 -20.337 1.00 84.00 418 SER A CA 1
ATOM 3214 C C . SER A 1 418 ? 1.105 -6.428 -20.567 1.00 84.00 418 SER A C 1
ATOM 3216 O O . SER A 1 418 ? 0.035 -6.068 -20.078 1.00 84.00 418 SER A O 1
ATOM 3218 N N . PRO A 1 419 ? 1.830 -5.572 -21.327 1.00 77.81 419 PRO A N 1
ATOM 3219 C CA . PRO A 1 419 ? 1.513 -4.141 -21.450 1.00 77.81 419 PRO A CA 1
ATOM 3220 C C . PRO A 1 419 ? 0.160 -3.863 -22.110 1.00 77.81 419 PRO A C 1
ATOM 3222 O O . PRO A 1 419 ? -0.344 -2.746 -22.058 1.00 77.81 419 PRO A O 1
ATOM 3225 N N . GLU A 1 420 ? -0.414 -4.864 -22.772 1.00 82.19 420 GLU A N 1
ATOM 3226 C CA . GLU A 1 420 ? -1.711 -4.778 -23.430 1.00 82.19 420 GLU A CA 1
ATOM 3227 C C . GLU A 1 420 ? -2.878 -4.887 -22.450 1.00 82.19 420 GLU A C 1
ATOM 3229 O O . GLU A 1 420 ? -4.014 -4.657 -22.862 1.00 82.19 420 GLU A O 1
ATOM 3234 N N . ARG A 1 421 ? -2.620 -5.229 -21.180 1.00 90.88 421 ARG A N 1
ATOM 3235 C CA . ARG A 1 421 ? -3.623 -5.421 -20.135 1.00 90.88 421 ARG A CA 1
ATOM 3236 C C . ARG A 1 421 ? -3.392 -4.474 -18.965 1.00 90.88 421 ARG A C 1
ATOM 3238 O O . ARG A 1 421 ? -2.271 -4.289 -18.506 1.00 90.88 421 ARG A O 1
ATOM 3245 N N . ILE A 1 422 ? -4.489 -3.928 -18.457 1.00 95.06 422 ILE A N 1
ATOM 3246 C CA . ILE A 1 422 ? -4.508 -3.039 -17.297 1.00 95.06 422 ILE A CA 1
ATOM 3247 C C . ILE A 1 422 ? -5.587 -3.497 -16.317 1.00 95.06 422 ILE A C 1
ATOM 3249 O O . ILE A 1 422 ? -6.629 -4.032 -16.719 1.00 95.06 422 ILE A O 1
ATOM 3253 N N . PHE A 1 423 ? -5.315 -3.308 -15.031 1.00 96.75 423 PHE A N 1
ATOM 3254 C CA . PHE A 1 423 ? -6.235 -3.571 -13.932 1.00 96.75 423 PHE A CA 1
ATOM 3255 C C . PHE A 1 423 ? -6.608 -2.267 -13.238 1.00 96.75 423 PHE A C 1
ATOM 3257 O O . PHE A 1 423 ? -5.797 -1.348 -13.165 1.00 96.75 423 PHE A O 1
ATOM 3264 N N . ALA A 1 424 ? -7.836 -2.207 -12.739 1.00 97.69 424 ALA A N 1
ATOM 3265 C CA . ALA A 1 424 ? -8.363 -1.114 -11.943 1.00 97.69 424 ALA A CA 1
ATOM 3266 C C . ALA A 1 424 ? -8.839 -1.666 -10.599 1.00 97.69 424 ALA A C 1
ATOM 3268 O O . ALA A 1 424 ? -9.737 -2.513 -10.559 1.00 97.69 424 ALA A O 1
ATOM 3269 N N . ALA A 1 425 ? -8.241 -1.171 -9.519 1.00 97.81 425 ALA A N 1
ATOM 3270 C CA . ALA A 1 425 ? -8.749 -1.329 -8.164 1.00 97.81 425 ALA A CA 1
ATOM 3271 C C . ALA A 1 425 ? -9.873 -0.317 -7.948 1.00 97.81 425 ALA A C 1
ATOM 3273 O O . ALA A 1 425 ? -9.686 0.865 -8.236 1.00 97.81 425 ALA A O 1
ATOM 3274 N N . THR A 1 426 ? -11.038 -0.755 -7.477 1.00 98.00 426 THR A N 1
ATOM 3275 C CA . THR A 1 426 ? -12.198 0.125 -7.282 1.00 98.00 426 THR A CA 1
ATOM 3276 C C . THR A 1 426 ? -12.820 -0.061 -5.908 1.00 98.00 426 THR A C 1
ATOM 3278 O O . THR A 1 426 ? -12.569 -1.060 -5.230 1.00 98.00 426 THR A O 1
ATOM 3281 N N . ASP A 1 427 ? -13.735 0.835 -5.543 1.00 96.94 427 ASP A N 1
ATOM 3282 C CA . ASP A 1 427 ? -14.563 0.690 -4.336 1.00 96.94 427 ASP A CA 1
ATOM 3283 C C . ASP A 1 427 ? -15.532 -0.510 -4.381 1.00 96.94 427 ASP A C 1
ATOM 3285 O O . ASP A 1 427 ? -16.253 -0.783 -3.419 1.00 96.94 427 ASP A O 1
ATOM 3289 N N . TYR A 1 428 ? -15.567 -1.236 -5.502 1.00 95.69 428 TYR A N 1
ATOM 3290 C CA . TYR A 1 428 ? -16.467 -2.360 -5.742 1.00 95.69 428 TYR A CA 1
ATOM 3291 C C . TYR A 1 428 ? -15.754 -3.582 -6.341 1.00 95.69 428 TYR A C 1
ATOM 3293 O O . TYR A 1 428 ? -16.354 -4.369 -7.074 1.00 95.69 428 TYR A O 1
ATOM 3301 N N . GLY A 1 429 ? -14.464 -3.745 -6.041 1.00 96.50 429 GLY A N 1
ATOM 3302 C CA . GLY A 1 429 ? -13.642 -4.856 -6.520 1.00 96.50 429 GLY A CA 1
ATOM 3303 C C . GLY A 1 429 ? -12.705 -4.480 -7.667 1.00 96.50 429 GLY A C 1
ATOM 3304 O O . GLY A 1 429 ? -12.381 -3.313 -7.884 1.00 96.50 429 GLY A O 1
ATOM 3305 N N . ILE A 1 430 ? -12.243 -5.491 -8.395 1.00 97.62 430 ILE A N 1
ATOM 3306 C CA . ILE A 1 430 ? -11.195 -5.360 -9.415 1.00 97.62 430 ILE A CA 1
ATOM 3307 C C . ILE A 1 430 ? -11.817 -5.486 -10.800 1.00 97.62 430 ILE A C 1
ATOM 3309 O O . ILE A 1 430 ? -12.683 -6.337 -11.022 1.00 97.62 430 ILE A O 1
ATOM 3313 N N . TYR A 1 431 ? -11.347 -4.675 -11.744 1.00 97.44 431 TYR A N 1
ATOM 3314 C CA . TYR A 1 431 ? -11.708 -4.755 -13.157 1.00 97.44 431 TYR A CA 1
ATOM 3315 C C . TYR A 1 431 ? -10.454 -4.878 -14.016 1.00 97.44 431 TYR A C 1
ATOM 3317 O O . TYR A 1 431 ? -9.399 -4.361 -13.667 1.00 97.44 431 TYR A O 1
ATOM 3325 N N . THR A 1 432 ? -10.565 -5.545 -15.160 1.00 96.12 432 THR A N 1
ATOM 3326 C CA . THR A 1 432 ? -9.489 -5.647 -16.149 1.00 96.12 432 THR A CA 1
ATOM 3327 C C . THR A 1 432 ? -10.005 -5.360 -17.550 1.00 96.12 432 THR A C 1
ATOM 3329 O O . THR A 1 432 ? -11.170 -5.619 -17.872 1.00 96.12 432 THR A O 1
ATOM 3332 N N . ARG A 1 433 ? -9.120 -4.844 -18.397 1.00 94.56 433 ARG A N 1
ATOM 3333 C CA . ARG A 1 433 ? -9.334 -4.696 -19.837 1.00 94.56 433 ARG A CA 1
ATOM 3334 C C . ARG A 1 433 ? -8.037 -4.929 -20.591 1.00 94.56 433 ARG A C 1
ATOM 3336 O O . ARG A 1 433 ? -6.952 -4.824 -20.017 1.00 94.56 433 ARG A O 1
ATOM 3343 N N . THR A 1 434 ? -8.154 -5.173 -21.890 1.00 90.44 434 THR A N 1
ATOM 3344 C CA . THR A 1 434 ? -7.057 -4.890 -22.814 1.00 90.44 434 THR A CA 1
ATOM 3345 C C . THR A 1 434 ? -7.133 -3.441 -23.302 1.00 90.44 434 THR A C 1
ATOM 3347 O O . THR A 1 434 ? -8.135 -2.752 -23.083 1.00 90.44 434 THR A O 1
ATOM 3350 N N . LYS A 1 435 ? -6.094 -2.947 -23.982 1.00 76.44 435 LYS A N 1
ATOM 3351 C CA . LYS A 1 435 ? -6.077 -1.582 -24.541 1.00 76.44 435 LYS A CA 1
ATOM 3352 C C . LYS A 1 435 ? -7.301 -1.259 -25.406 1.00 76.44 435 LYS A C 1
ATOM 3354 O O . LYS A 1 435 ? -7.809 -0.146 -25.324 1.00 76.44 435 LYS A O 1
ATOM 3359 N N . GLU A 1 436 ? -7.817 -2.235 -26.146 1.00 78.19 436 GLU A N 1
ATOM 3360 C CA . GLU A 1 436 ? -8.920 -2.073 -27.110 1.00 78.19 436 GLU A CA 1
ATOM 3361 C C . GLU A 1 436 ? -10.293 -2.527 -26.565 1.00 78.19 436 GLU A C 1
ATOM 3363 O O . GLU A 1 436 ? -11.316 -2.283 -27.199 1.00 78.19 436 GLU A O 1
ATOM 3368 N N . SER A 1 437 ? -10.354 -3.197 -25.405 1.00 90.25 437 SER A N 1
ATOM 3369 C CA . SER A 1 437 ? -11.610 -3.740 -24.863 1.00 90.25 437 SER A CA 1
ATOM 3370 C C . SER A 1 437 ? -12.279 -2.822 -23.840 1.00 90.25 437 SER A C 1
ATOM 3372 O O . SER A 1 437 ? -11.649 -1.955 -23.240 1.00 90.25 437 SER A O 1
ATOM 3374 N N . ASN A 1 438 ? -13.557 -3.080 -23.558 1.00 95.62 438 ASN A N 1
ATOM 3375 C CA . ASN A 1 438 ? -14.209 -2.544 -22.364 1.00 95.62 438 ASN A CA 1
ATOM 3376 C C . ASN A 1 438 ? -13.644 -3.198 -21.093 1.00 95.62 438 ASN A C 1
ATOM 3378 O O . ASN A 1 438 ? -13.059 -4.288 -21.144 1.00 95.62 438 ASN A O 1
ATOM 3382 N N . TRP A 1 439 ? -13.850 -2.535 -19.956 1.00 97.69 439 TRP A N 1
ATOM 3383 C CA . TRP A 1 439 ? -13.588 -3.099 -18.636 1.00 97.69 439 TRP A CA 1
ATOM 3384 C C . TRP A 1 439 ? -14.544 -4.247 -18.324 1.00 97.69 439 TRP A C 1
ATOM 3386 O O . TRP A 1 439 ? -15.729 -4.207 -18.652 1.00 97.69 439 TRP A O 1
ATOM 3396 N N . THR A 1 440 ? -14.009 -5.274 -17.673 1.00 96.06 440 THR A N 1
ATOM 3397 C CA . THR A 1 440 ? -14.739 -6.460 -17.217 1.00 96.06 440 THR A CA 1
ATOM 3398 C C . THR A 1 440 ? -14.351 -6.770 -15.780 1.00 96.06 440 THR A C 1
ATOM 3400 O O . THR A 1 440 ? -13.209 -6.538 -15.385 1.00 96.06 440 THR A O 1
ATOM 3403 N N . CYS A 1 441 ? -15.298 -7.254 -14.979 1.00 94.81 441 CYS A N 1
ATOM 3404 C CA . CYS A 1 441 ? -15.036 -7.587 -13.582 1.00 94.81 441 CYS A CA 1
ATOM 3405 C C . CYS A 1 441 ? -14.017 -8.738 -13.480 1.00 94.81 441 CYS A C 1
ATOM 3407 O O . CYS A 1 441 ? -14.159 -9.763 -14.143 1.00 94.81 441 CYS A O 1
ATOM 3409 N N . PHE A 1 442 ? -13.013 -8.567 -12.622 1.00 93.50 442 PHE A N 1
ATOM 3410 C CA . PHE A 1 442 ? -11.978 -9.541 -12.266 1.00 93.50 442 PHE A CA 1
ATOM 3411 C C . PHE A 1 442 ? -11.987 -9.794 -10.745 1.00 93.50 442 PHE A C 1
ATOM 3413 O O . PHE A 1 442 ? -10.961 -9.791 -10.077 1.00 93.50 442 PHE A O 1
ATOM 3420 N N . SER A 1 443 ? -13.172 -9.967 -10.157 1.00 84.69 443 SER A N 1
ATOM 3421 C CA . SER A 1 443 ? -13.336 -10.205 -8.714 1.00 84.69 443 SER A CA 1
ATOM 3422 C C . SER A 1 443 ? -13.585 -11.695 -8.439 1.00 84.69 443 SER A C 1
ATOM 3424 O O . SER A 1 443 ? -14.696 -12.101 -8.106 1.00 84.69 443 SER A O 1
ATOM 3426 N N . ASN A 1 444 ? -12.549 -12.526 -8.631 1.00 81.56 444 ASN A N 1
ATOM 3427 C CA . ASN A 1 444 ? -12.570 -13.997 -8.513 1.00 81.56 444 ASN A CA 1
ATOM 3428 C C . ASN A 1 444 ? -12.861 -14.477 -7.073 1.00 81.56 444 ASN A C 1
ATOM 3430 O O . ASN A 1 444 ? -11.959 -14.885 -6.348 1.00 81.56 444 ASN A O 1
ATOM 3434 N N . GLY A 1 445 ? -14.120 -14.414 -6.632 1.00 88.19 445 GLY A N 1
ATOM 3435 C CA . GLY A 1 445 ? -14.518 -14.761 -5.259 1.00 88.19 445 GLY A CA 1
ATOM 3436 C C . GLY A 1 445 ? -14.262 -13.656 -4.225 1.00 88.19 445 GLY A C 1
ATOM 3437 O O . GLY A 1 445 ? -14.630 -13.819 -3.063 1.00 88.19 445 GLY A O 1
ATOM 3438 N N . LEU A 1 446 ? -13.695 -12.522 -4.651 1.00 92.75 446 LEU A N 1
ATOM 3439 C CA . LEU A 1 446 ? -13.600 -11.300 -3.857 1.00 92.75 446 LEU A CA 1
ATOM 3440 C C . LEU A 1 446 ? -15.010 -10.687 -3.715 1.00 92.75 446 LEU A C 1
ATOM 3442 O O . LEU A 1 446 ? -15.615 -10.338 -4.733 1.00 92.75 446 LEU A O 1
ATOM 3446 N N . PRO A 1 447 ? -15.568 -10.557 -2.495 1.00 92.31 447 PRO A N 1
ATOM 3447 C CA . PRO A 1 447 ? -16.855 -9.892 -2.297 1.00 92.31 447 PRO A CA 1
ATOM 3448 C C . PRO A 1 447 ? -16.761 -8.393 -2.625 1.00 92.31 447 PRO A C 1
ATOM 3450 O O . PRO A 1 447 ? -15.668 -7.832 -2.554 1.00 92.31 447 PRO A O 1
ATOM 3453 N N . PRO A 1 448 ? -17.891 -7.710 -2.899 1.00 93.44 448 PRO A N 1
ATOM 3454 C CA . PRO A 1 448 ? -17.895 -6.265 -3.099 1.00 93.44 448 PRO A CA 1
ATOM 3455 C C . PRO A 1 448 ? -17.240 -5.542 -1.920 1.00 93.44 448 PRO A C 1
ATOM 3457 O O . PRO A 1 448 ? -17.702 -5.626 -0.777 1.00 93.44 448 PRO A O 1
ATOM 3460 N N . THR A 1 449 ? 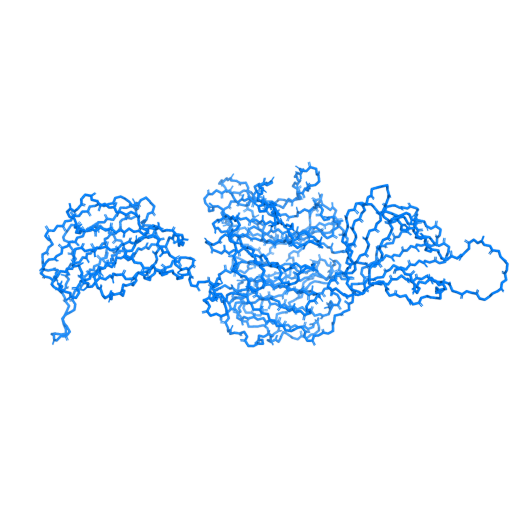-16.119 -4.886 -2.192 1.00 94.88 449 THR A N 1
ATOM 3461 C CA . THR A 1 449 ? -15.306 -4.201 -1.192 1.00 94.88 449 THR A CA 1
ATOM 3462 C C . THR A 1 449 ? -14.398 -3.187 -1.867 1.00 94.88 449 THR A C 1
ATOM 3464 O O . THR A 1 449 ? -14.102 -3.308 -3.058 1.00 94.88 449 THR A O 1
ATOM 3467 N N . MET A 1 450 ? -13.944 -2.213 -1.083 1.00 96.50 450 MET A N 1
ATOM 3468 C CA . MET A 1 450 ? -12.947 -1.258 -1.523 1.00 96.50 450 MET A CA 1
ATOM 3469 C C . MET A 1 450 ? -11.595 -1.939 -1.655 1.00 96.50 450 MET A C 1
ATOM 3471 O O . MET A 1 450 ? -11.069 -2.468 -0.675 1.00 96.50 450 MET A O 1
ATOM 3475 N N . VAL A 1 451 ? -11.060 -1.905 -2.872 1.00 97.81 451 VAL A N 1
ATOM 3476 C CA . VAL A 1 451 ? -9.690 -2.300 -3.182 1.00 97.81 451 VAL A CA 1
ATOM 3477 C C . VAL A 1 451 ? -8.879 -1.023 -3.309 1.00 97.81 451 VAL A C 1
ATOM 3479 O O . VAL A 1 451 ? -9.156 -0.199 -4.184 1.00 97.81 451 VAL A O 1
ATOM 3482 N N . THR A 1 452 ? -7.939 -0.836 -2.396 1.00 96.25 452 THR A N 1
ATOM 3483 C CA . THR A 1 452 ? -7.108 0.370 -2.309 1.00 96.25 452 THR A CA 1
ATOM 3484 C C . THR A 1 452 ? -5.866 0.250 -3.172 1.00 96.25 452 THR A C 1
ATOM 3486 O O . THR A 1 452 ? -5.484 1.227 -3.808 1.00 96.25 452 THR A O 1
ATOM 3489 N N . ASP A 1 453 ? -5.317 -0.961 -3.275 1.00 96.12 453 ASP A N 1
ATOM 3490 C CA . ASP A 1 453 ? -4.068 -1.209 -3.980 1.00 96.12 453 ASP A CA 1
ATOM 3491 C C . ASP A 1 453 ? -3.990 -2.624 -4.579 1.00 96.12 453 ASP A C 1
ATOM 3493 O O . ASP A 1 453 ? -4.718 -3.539 -4.165 1.00 96.12 453 ASP A O 1
ATOM 3497 N N . LEU A 1 454 ? -3.143 -2.787 -5.596 1.00 95.88 454 LEU A N 1
ATOM 3498 C CA . LEU A 1 454 ? -2.951 -4.031 -6.339 1.00 95.88 454 LEU A CA 1
ATOM 3499 C C . LEU A 1 454 ? -1.476 -4.282 -6.593 1.00 95.88 454 LEU A C 1
ATOM 3501 O O . LEU A 1 454 ? -0.817 -3.439 -7.188 1.00 95.88 454 LEU A O 1
ATOM 3505 N N . GLU A 1 455 ? -1.044 -5.504 -6.299 1.00 94.75 455 GLU A N 1
ATOM 3506 C CA . GLU A 1 455 ? 0.323 -5.941 -6.549 1.00 94.75 455 GLU A CA 1
ATOM 3507 C C . GLU A 1 455 ? 0.384 -7.237 -7.341 1.00 94.75 455 GLU A C 1
ATOM 3509 O O . GLU A 1 455 ? -0.472 -8.117 -7.214 1.00 94.75 455 GLU A O 1
ATOM 3514 N N . TYR A 1 456 ? 1.415 -7.382 -8.168 1.00 92.19 456 TYR A N 1
ATOM 3515 C CA . TYR A 1 456 ? 1.636 -8.586 -8.960 1.00 92.19 456 TYR A CA 1
ATOM 3516 C C . TYR A 1 456 ? 3.017 -9.166 -8.694 1.00 92.19 456 TYR A C 1
ATOM 3518 O O . TYR A 1 456 ? 4.034 -8.570 -9.032 1.00 92.19 456 TYR A O 1
ATOM 3526 N N . SER A 1 457 ? 3.052 -10.402 -8.196 1.00 89.50 457 SER A N 1
ATOM 3527 C CA . SER A 1 457 ? 4.311 -11.124 -8.057 1.00 89.50 457 SER A CA 1
ATOM 3528 C C . SER A 1 457 ? 4.572 -11.994 -9.279 1.00 89.50 457 SER A C 1
ATOM 3530 O O . SER A 1 457 ? 3.874 -12.986 -9.514 1.00 89.50 457 SER A O 1
ATOM 3532 N N . ARG A 1 458 ? 5.652 -11.687 -10.009 1.00 83.62 458 ARG A N 1
ATOM 3533 C CA . ARG A 1 458 ? 6.169 -12.540 -11.099 1.00 83.62 458 ARG A CA 1
ATOM 3534 C C . ARG A 1 458 ? 6.561 -13.933 -10.615 1.00 83.62 458 ARG A C 1
ATOM 3536 O O . ARG A 1 458 ? 6.475 -14.895 -11.368 1.00 83.62 458 ARG A O 1
ATOM 3543 N N . CYS A 1 459 ? 6.990 -14.034 -9.364 1.00 81.81 459 CYS A N 1
ATOM 3544 C CA . CYS A 1 459 ? 7.497 -15.264 -8.780 1.00 81.81 459 CYS A CA 1
ATOM 3545 C C . CYS A 1 459 ? 6.417 -16.296 -8.495 1.00 81.81 459 CYS A C 1
ATOM 3547 O O . CYS A 1 459 ? 6.600 -17.477 -8.782 1.00 81.81 459 CYS A O 1
ATOM 3549 N N . SER A 1 460 ? 5.300 -15.861 -7.914 1.00 86.81 460 SER A N 1
ATOM 3550 C CA . SER A 1 460 ? 4.153 -16.739 -7.687 1.00 86.81 460 SER A CA 1
ATOM 3551 C C . SER A 1 460 ? 3.149 -16.716 -8.839 1.00 86.81 460 SER A C 1
ATOM 3553 O O . SER A 1 460 ? 2.239 -17.537 -8.829 1.00 86.81 460 SER A O 1
ATOM 3555 N N . ASN A 1 461 ? 3.312 -15.814 -9.818 1.00 88.25 461 ASN A N 1
ATOM 3556 C CA . ASN A 1 461 ? 2.333 -15.516 -10.867 1.00 88.25 461 ASN A CA 1
ATOM 3557 C C . ASN A 1 461 ? 0.939 -15.225 -10.275 1.00 88.25 461 ASN A C 1
ATOM 3559 O O . ASN A 1 461 ? -0.081 -15.768 -10.707 1.00 88.25 461 ASN A O 1
ATOM 3563 N N . LYS A 1 462 ? 0.905 -14.381 -9.237 1.00 91.88 462 LYS A N 1
ATOM 3564 C CA . LYS A 1 462 ? -0.314 -14.028 -8.497 1.00 91.88 462 LYS A CA 1
ATOM 3565 C C . LYS A 1 462 ? -0.547 -12.533 -8.453 1.00 91.88 462 LYS A C 1
ATOM 3567 O O . LYS A 1 462 ? 0.395 -11.752 -8.346 1.00 91.88 462 LYS A O 1
ATOM 3572 N N . LEU A 1 463 ? -1.828 -12.182 -8.477 1.00 93.75 463 LEU A N 1
ATOM 3573 C CA . LEU A 1 463 ? -2.329 -10.859 -8.142 1.00 93.75 463 LEU A CA 1
ATOM 3574 C C . LEU A 1 463 ? -2.696 -10.826 -6.657 1.00 93.75 463 LEU A C 1
ATOM 3576 O O . LEU A 1 463 ? -3.398 -11.721 -6.181 1.00 93.75 463 LEU A O 1
ATOM 3580 N N . TYR A 1 464 ? -2.278 -9.776 -5.967 1.00 95.31 464 TYR A N 1
ATOM 3581 C CA . TYR A 1 464 ? -2.645 -9.458 -4.598 1.00 95.31 464 TYR A CA 1
ATOM 3582 C C . TYR A 1 464 ? -3.468 -8.177 -4.574 1.00 95.31 464 TYR A C 1
ATOM 3584 O O . TYR A 1 464 ? -3.215 -7.253 -5.343 1.00 95.31 464 TYR A O 1
ATOM 3592 N N . ALA A 1 465 ? -4.471 -8.136 -3.708 1.00 96.06 465 ALA A N 1
ATOM 3593 C CA . ALA A 1 465 ? -5.370 -7.003 -3.574 1.00 96.06 465 ALA A CA 1
ATOM 3594 C C . ALA A 1 465 ? -5.467 -6.581 -2.113 1.00 96.06 465 ALA A C 1
ATOM 3596 O O . ALA A 1 465 ? -5.944 -7.351 -1.272 1.00 96.06 465 ALA A O 1
ATOM 3597 N N . ALA A 1 466 ? -5.029 -5.356 -1.834 1.00 96.00 466 ALA A N 1
ATOM 3598 C CA . ALA A 1 466 ? -5.246 -4.695 -0.561 1.00 96.00 466 ALA A CA 1
ATOM 3599 C C . ALA A 1 466 ? -6.692 -4.220 -0.482 1.00 96.00 466 ALA A C 1
ATOM 3601 O O . ALA A 1 466 ? -7.216 -3.630 -1.429 1.00 96.00 466 ALA A O 1
ATOM 3602 N N . THR A 1 467 ? -7.348 -4.473 0.647 1.00 96.00 467 THR A N 1
ATOM 3603 C CA . THR A 1 467 ? -8.721 -4.014 0.854 1.00 96.00 467 THR A CA 1
ATOM 3604 C C . THR A 1 467 ? -8.840 -3.139 2.085 1.00 96.00 467 THR A C 1
ATOM 3606 O O . THR A 1 467 ? -8.091 -3.274 3.058 1.00 96.00 467 THR A O 1
ATOM 3609 N N . PHE A 1 468 ? -9.854 -2.282 2.072 1.00 93.81 468 PHE A N 1
ATOM 3610 C CA . PHE A 1 468 ? -10.190 -1.454 3.215 1.00 93.81 468 PHE A CA 1
ATOM 3611 C C . PHE A 1 468 ? -11.192 -2.166 4.134 1.00 93.81 468 PHE A C 1
ATOM 3613 O O . PHE A 1 468 ? -12.397 -1.920 4.087 1.00 93.81 468 PHE A O 1
ATOM 3620 N N . GLY A 1 469 ? -10.698 -3.100 4.954 1.00 91.12 469 GLY A N 1
ATOM 3621 C CA . GLY A 1 469 ? -11.506 -3.789 5.967 1.00 91.12 469 GLY A CA 1
ATOM 3622 C C . GLY A 1 469 ? -11.802 -5.264 5.682 1.00 91.12 469 GLY A C 1
ATOM 3623 O O . GLY A 1 469 ? -12.650 -5.856 6.351 1.00 91.12 469 GLY A O 1
ATOM 3624 N N . ARG A 1 470 ? -11.135 -5.882 4.697 1.00 91.56 470 ARG A N 1
ATOM 3625 C CA . ARG A 1 470 ? -11.230 -7.329 4.405 1.00 91.56 470 ARG A CA 1
ATOM 3626 C C . ARG A 1 470 ? -9.868 -8.006 4.219 1.00 91.56 470 ARG A C 1
ATOM 3628 O O . ARG A 1 470 ? -9.793 -9.080 3.619 1.00 91.56 470 ARG A O 1
ATOM 3635 N N . GLY A 1 471 ? -8.802 -7.395 4.735 1.00 90.50 471 GLY A N 1
ATOM 3636 C CA . GLY A 1 471 ? -7.452 -7.936 4.641 1.00 90.50 471 GLY A CA 1
ATOM 3637 C C . GLY A 1 471 ? -6.882 -7.892 3.221 1.00 90.50 471 GLY A C 1
ATOM 3638 O O . GLY A 1 471 ? -7.227 -7.017 2.426 1.00 90.50 471 GLY A O 1
ATOM 3639 N N . ILE A 1 472 ? -6.016 -8.853 2.904 1.00 91.38 472 ILE A N 1
ATOM 3640 C CA . ILE A 1 472 ? -5.405 -9.003 1.579 1.00 91.38 472 ILE A CA 1
ATOM 3641 C C . ILE A 1 472 ? -5.916 -10.276 0.925 1.00 91.38 472 ILE A C 1
ATOM 3643 O O . ILE A 1 472 ? -5.996 -11.329 1.560 1.00 91.38 472 ILE A O 1
ATOM 3647 N N . TRP A 1 473 ? -6.243 -10.166 -0.356 1.00 93.19 473 TRP A N 1
ATOM 3648 C CA . TRP A 1 473 ? -6.712 -11.269 -1.184 1.00 93.19 473 TRP A CA 1
ATOM 3649 C C . TRP A 1 473 ? -5.651 -11.631 -2.214 1.00 93.19 473 TRP A C 1
ATOM 3651 O O . TRP A 1 473 ? -4.964 -10.748 -2.714 1.00 93.19 473 TRP A O 1
ATOM 3661 N N . GLU A 1 474 ? -5.529 -12.915 -2.550 1.00 92.69 474 GLU A N 1
ATOM 3662 C CA . GLU A 1 474 ? -4.668 -13.384 -3.639 1.00 92.69 474 GLU A CA 1
ATOM 3663 C C . GLU A 1 474 ? -5.488 -14.156 -4.679 1.00 92.69 474 GLU A C 1
ATOM 3665 O O . GLU A 1 474 ? -6.425 -14.878 -4.335 1.00 92.69 474 GLU A O 1
ATOM 3670 N N . SER A 1 475 ? -5.121 -14.025 -5.950 1.00 93.69 475 SER A N 1
ATOM 3671 C CA . SER A 1 475 ? -5.664 -14.807 -7.063 1.00 93.69 475 SER A CA 1
ATOM 3672 C C . SER A 1 475 ? -4.527 -15.227 -7.984 1.00 93.69 475 SER A C 1
ATOM 3674 O O . SER A 1 475 ? -3.568 -14.480 -8.174 1.00 93.69 475 SER A O 1
ATOM 3676 N N . GLU A 1 476 ? -4.664 -16.392 -8.617 1.00 91.88 476 GLU A N 1
ATOM 3677 C CA . GLU A 1 476 ? -3.839 -16.740 -9.776 1.00 91.88 476 GLU A CA 1
ATOM 3678 C C . GLU A 1 476 ? -3.975 -15.653 -10.848 1.00 91.88 476 GLU A C 1
ATOM 3680 O O . GLU A 1 476 ? -5.068 -15.101 -11.040 1.00 91.88 476 GLU A O 1
ATOM 3685 N N . TYR A 1 477 ? -2.875 -15.357 -11.539 1.00 90.88 477 TYR A N 1
ATOM 3686 C CA . TYR A 1 477 ? -2.869 -14.498 -12.713 1.00 90.88 477 TYR A CA 1
ATOM 3687 C C . TYR A 1 477 ? -3.034 -15.360 -13.979 1.00 90.88 477 TYR A C 1
ATOM 3689 O O . TYR A 1 477 ? -2.099 -16.059 -14.374 1.00 90.88 477 TYR A O 1
ATOM 3697 N N . PRO A 1 478 ? -4.215 -15.359 -14.629 1.00 88.75 478 PRO A N 1
ATOM 3698 C CA . PRO A 1 478 ? -4.543 -16.340 -15.664 1.00 88.75 478 PRO A CA 1
ATOM 3699 C C . PRO A 1 478 ? -4.104 -15.919 -17.074 1.00 88.75 478 PRO A C 1
ATOM 3701 O O . PRO A 1 478 ? -4.524 -16.540 -18.048 1.00 88.75 478 PRO A O 1
ATOM 3704 N N . PHE A 1 479 ? -3.339 -14.834 -17.211 1.00 89.69 479 PHE A N 1
ATOM 3705 C CA . PHE A 1 479 ? -2.933 -14.302 -18.511 1.00 89.69 479 PHE A CA 1
ATOM 3706 C C . PHE A 1 479 ? -1.444 -14.526 -18.754 1.00 89.69 479 PHE A C 1
ATOM 3708 O O . PHE A 1 479 ? -0.656 -14.641 -17.820 1.00 89.69 479 PHE A O 1
ATOM 3715 N N . ASP A 1 480 ? -1.053 -14.528 -20.025 1.00 86.62 480 ASP A N 1
ATOM 3716 C CA . ASP A 1 480 ? 0.351 -14.651 -20.390 1.00 86.62 480 ASP A CA 1
ATOM 3717 C C . ASP A 1 480 ? 1.139 -13.406 -19.956 1.00 86.62 480 ASP A C 1
ATOM 3719 O O . ASP A 1 480 ? 0.767 -12.264 -20.263 1.00 86.62 480 ASP A O 1
ATOM 3723 N N . VAL A 1 481 ? 2.265 -13.645 -19.285 1.00 85.25 481 VAL A N 1
ATOM 3724 C CA . VAL A 1 481 ? 3.263 -12.628 -18.944 1.00 85.25 481 VAL A CA 1
ATOM 3725 C C . VAL A 1 481 ? 4.563 -12.991 -19.633 1.00 85.25 481 VAL A C 1
ATOM 3727 O O . VAL A 1 481 ? 5.126 -14.064 -19.418 1.00 85.25 481 VAL A O 1
ATOM 3730 N N . LYS A 1 482 ? 5.047 -12.094 -20.488 1.00 84.75 482 LYS A N 1
ATOM 3731 C CA . LYS A 1 482 ? 6.378 -12.227 -21.083 1.00 84.75 482 LYS A CA 1
ATOM 3732 C C . LYS A 1 482 ? 7.430 -11.670 -20.120 1.00 84.75 482 LYS A C 1
ATOM 3734 O O . LYS A 1 482 ? 7.122 -10.763 -19.356 1.00 84.75 482 LYS A O 1
ATOM 3739 N N . PRO A 1 483 ? 8.688 -12.129 -20.170 1.00 80.75 483 PRO A N 1
ATOM 3740 C CA . PRO A 1 483 ? 9.766 -11.416 -19.499 1.00 80.75 483 PRO A CA 1
ATOM 3741 C C . PRO A 1 483 ? 9.822 -9.958 -19.966 1.00 80.75 483 PRO A C 1
ATOM 3743 O O . PRO A 1 483 ? 9.429 -9.645 -21.101 1.00 80.75 483 PRO A O 1
ATOM 3746 N N . SER A 1 484 ? 10.326 -9.074 -19.103 1.00 79.38 484 SER A N 1
ATOM 3747 C CA . SER A 1 484 ? 10.599 -7.683 -19.472 1.00 79.38 484 SER A CA 1
ATOM 3748 C C . SER A 1 484 ? 11.349 -7.601 -20.802 1.00 79.38 484 SER A C 1
ATOM 3750 O O . SER A 1 484 ? 12.238 -8.404 -21.088 1.00 79.38 484 SER A O 1
ATOM 3752 N N . GLN A 1 485 ? 10.961 -6.634 -21.630 1.00 80.06 485 GLN A N 1
ATOM 3753 C CA . GLN A 1 485 ? 11.592 -6.364 -22.924 1.00 80.06 485 GLN A CA 1
ATOM 3754 C C . GLN A 1 485 ? 12.543 -5.161 -22.855 1.00 80.06 485 GLN A C 1
ATOM 3756 O O . GLN A 1 485 ? 13.101 -4.775 -23.880 1.00 80.06 485 GLN A O 1
ATOM 3761 N N . LYS A 1 486 ? 12.743 -4.571 -21.664 1.00 83.06 486 LYS A N 1
ATOM 3762 C CA . LYS A 1 486 ? 13.724 -3.501 -21.436 1.00 83.06 486 LYS A CA 1
ATOM 3763 C C . LYS A 1 486 ? 15.116 -4.030 -21.794 1.00 83.06 486 LYS A C 1
ATOM 3765 O O . LYS A 1 486 ? 15.458 -5.163 -21.445 1.00 83.06 486 LYS A O 1
ATOM 3770 N N . ILE A 1 487 ? 15.896 -3.236 -22.528 1.00 87.56 487 ILE A N 1
ATOM 3771 C CA . ILE A 1 487 ? 17.267 -3.576 -22.929 1.00 87.56 487 ILE A CA 1
ATOM 3772 C C . ILE A 1 487 ? 18.201 -2.461 -22.472 1.00 87.56 487 ILE A C 1
ATOM 3774 O O . ILE A 1 487 ? 18.100 -1.331 -22.948 1.00 87.56 487 ILE A O 1
ATOM 3778 N N . VAL A 1 488 ? 19.158 -2.802 -21.613 1.00 89.94 488 VAL A N 1
ATOM 3779 C CA . VAL A 1 488 ? 20.295 -1.942 -21.280 1.00 89.94 488 VAL A CA 1
ATOM 3780 C C . VAL A 1 488 ? 21.464 -2.330 -22.180 1.00 89.94 488 VAL A C 1
ATOM 3782 O O . VAL A 1 488 ? 21.918 -3.477 -22.180 1.00 89.94 488 VAL A O 1
ATOM 3785 N N . GLN A 1 489 ? 21.927 -1.382 -22.994 1.00 93.75 489 GLN A N 1
ATOM 3786 C CA . GLN A 1 489 ? 22.976 -1.620 -23.985 1.00 93.75 489 GLN A CA 1
ATOM 3787 C C . GLN A 1 489 ? 24.324 -1.034 -23.560 1.00 93.75 489 GLN A C 1
ATOM 3789 O O . GLN A 1 489 ? 24.405 0.120 -23.146 1.00 93.75 489 GLN A O 1
ATOM 3794 N N . TYR A 1 490 ? 25.390 -1.805 -23.767 1.00 95.75 490 TYR A N 1
ATOM 3795 C CA . TYR A 1 490 ? 26.772 -1.394 -23.536 1.00 95.75 490 TYR A CA 1
ATOM 3796 C C . TYR A 1 490 ? 27.515 -1.352 -24.869 1.00 95.75 490 TYR A C 1
ATOM 3798 O O . TYR A 1 490 ? 27.749 -2.386 -25.497 1.00 95.75 490 TYR A O 1
ATOM 3806 N N . SER A 1 491 ? 27.861 -0.137 -25.302 1.00 95.44 491 SER A N 1
ATOM 3807 C CA . SER A 1 491 ? 28.562 0.138 -26.569 1.00 95.44 491 SER A CA 1
ATOM 3808 C C . SER A 1 491 ? 30.052 0.453 -26.394 1.00 95.44 491 SER A C 1
ATOM 3810 O O . SER A 1 491 ? 30.767 0.620 -27.379 1.00 95.44 491 SER A O 1
ATOM 3812 N N . SER A 1 492 ? 30.521 0.527 -25.152 1.00 95.44 492 SER A N 1
ATOM 3813 C CA . SER A 1 492 ? 31.912 0.753 -24.756 1.00 95.44 492 SER A CA 1
ATOM 3814 C C . SER A 1 492 ? 32.258 -0.137 -23.565 1.00 95.44 492 SER A C 1
ATOM 3816 O O . SER A 1 492 ? 31.388 -0.818 -23.023 1.00 95.44 492 SER A O 1
ATOM 3818 N N . ASN A 1 493 ? 33.528 -0.145 -23.160 1.00 95.88 493 ASN A N 1
ATOM 3819 C CA . ASN A 1 493 ? 33.943 -0.882 -21.971 1.00 95.88 493 ASN A CA 1
ATOM 3820 C C . ASN A 1 493 ? 33.283 -0.300 -20.723 1.00 95.88 493 ASN A C 1
ATOM 3822 O O . ASN A 1 493 ? 33.257 0.920 -20.566 1.00 95.88 493 ASN A O 1
ATOM 3826 N N . ASP A 1 494 ? 32.787 -1.174 -19.853 1.00 95.94 494 ASP A N 1
ATOM 3827 C CA . ASP A 1 494 ? 32.093 -0.772 -18.634 1.00 95.94 494 ASP A CA 1
ATOM 3828 C C . ASP A 1 494 ? 32.218 -1.844 -17.543 1.00 95.94 494 ASP A C 1
ATOM 3830 O O . ASP A 1 494 ? 32.616 -2.982 -17.807 1.00 95.94 494 ASP A O 1
ATOM 3834 N N . THR A 1 495 ? 31.917 -1.483 -16.298 1.00 94.31 495 THR A N 1
ATOM 3835 C CA . THR A 1 495 ? 31.960 -2.378 -15.140 1.00 94.31 495 THR A CA 1
ATOM 3836 C C . THR A 1 495 ? 30.732 -2.193 -14.258 1.00 94.31 495 THR A C 1
ATOM 3838 O O . THR A 1 495 ? 30.528 -1.141 -13.660 1.00 94.31 495 THR A O 1
ATOM 3841 N N . LEU A 1 496 ? 29.956 -3.264 -14.110 1.00 92.44 496 LEU A N 1
ATOM 3842 C CA . LEU A 1 496 ? 28.851 -3.367 -13.167 1.00 92.44 496 LEU A CA 1
ATOM 3843 C C . LEU A 1 496 ? 29.355 -3.976 -11.869 1.00 92.44 496 LEU A C 1
ATOM 3845 O O . LEU A 1 496 ? 29.613 -5.172 -11.814 1.00 92.44 496 LEU A O 1
ATOM 3849 N N . SER A 1 497 ? 29.491 -3.157 -10.832 1.00 88.44 497 SER A N 1
ATOM 3850 C CA . SER A 1 497 ? 29.938 -3.586 -9.503 1.00 88.44 497 SER A CA 1
ATOM 3851 C C . SER A 1 497 ? 28.883 -3.278 -8.437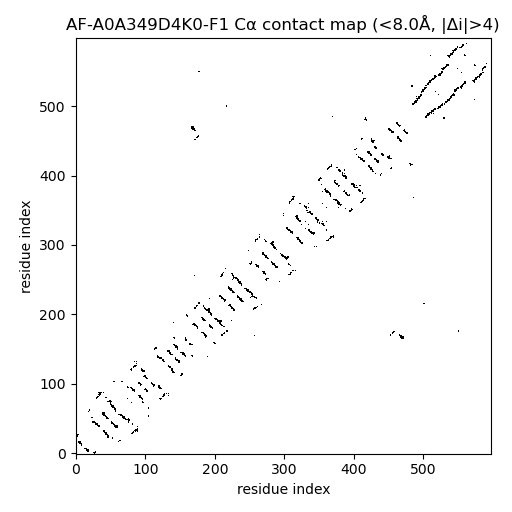 1.00 88.44 497 SER A C 1
ATOM 3853 O O . SER A 1 497 ? 27.879 -2.623 -8.723 1.00 88.44 497 SER A O 1
ATOM 3855 N N . GLY A 1 498 ? 29.097 -3.776 -7.216 1.00 87.56 498 GLY A N 1
ATOM 3856 C CA . GLY A 1 498 ? 28.112 -3.699 -6.135 1.00 87.56 498 GLY A CA 1
ATOM 3857 C C . GLY A 1 498 ? 26.991 -4.728 -6.281 1.00 87.56 498 GLY A C 1
ATOM 3858 O O . GLY A 1 498 ? 27.012 -5.548 -7.203 1.00 87.56 498 GLY A O 1
ATOM 3859 N N . ASN A 1 499 ? 26.059 -4.717 -5.331 1.00 87.19 499 ASN A N 1
ATOM 3860 C CA . ASN A 1 499 ? 24.865 -5.549 -5.412 1.00 87.19 499 ASN A CA 1
ATOM 3861 C C . ASN A 1 499 ? 23.867 -4.910 -6.378 1.00 87.19 499 ASN A C 1
ATOM 3863 O O . ASN A 1 499 ? 23.735 -3.689 -6.381 1.00 87.19 499 ASN A O 1
ATOM 3867 N N . GLN A 1 500 ? 23.205 -5.718 -7.204 1.00 85.75 500 GLN A N 1
ATOM 3868 C CA . GLN A 1 500 ? 22.269 -5.226 -8.219 1.00 85.75 500 GLN A CA 1
ATOM 3869 C C . GLN A 1 500 ? 21.058 -6.143 -8.361 1.00 85.75 500 GLN A C 1
ATOM 3871 O O . GLN A 1 500 ? 21.142 -7.354 -8.132 1.00 85.75 500 GLN A O 1
ATOM 3876 N N . PHE A 1 501 ? 19.953 -5.561 -8.813 1.00 87.00 501 PHE A N 1
ATOM 3877 C CA . PHE A 1 501 ? 18.773 -6.279 -9.259 1.00 87.00 501 PHE A CA 1
ATOM 3878 C C . PHE A 1 501 ? 18.523 -5.996 -10.744 1.00 87.00 501 PHE A C 1
ATOM 3880 O O . PHE A 1 501 ? 18.553 -4.851 -11.184 1.00 87.00 501 PHE A O 1
ATOM 3887 N N . TRP A 1 502 ? 18.325 -7.047 -11.538 1.00 87.94 502 TRP A N 1
ATOM 3888 C CA . TRP A 1 502 ? 18.110 -6.954 -12.978 1.00 87.94 502 TRP A CA 1
ATOM 3889 C C . TRP A 1 502 ? 16.732 -7.473 -13.342 1.00 87.94 502 TRP A C 1
ATOM 3891 O O . TRP A 1 502 ? 16.486 -8.681 -13.369 1.00 87.94 502 TRP A O 1
ATOM 3901 N N . ASP A 1 503 ? 15.857 -6.557 -13.722 1.00 85.50 503 ASP A N 1
ATOM 3902 C CA . ASP A 1 503 ? 14.566 -6.858 -14.324 1.00 85.50 503 ASP A CA 1
ATOM 3903 C C . ASP A 1 503 ? 14.551 -6.594 -15.842 1.00 85.50 503 ASP A C 1
ATOM 3905 O O . ASP A 1 503 ? 13.490 -6.548 -16.463 1.00 85.50 503 ASP A O 1
ATOM 3909 N N . TYR A 1 504 ? 15.735 -6.450 -16.440 1.00 87.06 504 TYR A N 1
ATOM 3910 C CA . TYR A 1 504 ? 15.966 -6.091 -17.835 1.00 87.06 504 TYR A CA 1
ATOM 3911 C C . TYR A 1 504 ? 16.969 -7.027 -18.514 1.00 87.06 504 TYR A C 1
ATOM 3913 O O . TYR A 1 504 ? 17.746 -7.741 -17.877 1.00 87.06 504 TYR A O 1
ATOM 3921 N N . ASN A 1 505 ? 16.993 -6.968 -19.844 1.00 91.38 505 ASN A N 1
ATOM 3922 C CA . ASN A 1 505 ? 17.972 -7.665 -20.663 1.00 91.38 505 ASN A CA 1
ATOM 3923 C C . ASN A 1 505 ? 19.220 -6.803 -20.858 1.00 91.38 505 ASN A C 1
ATOM 3925 O O . ASN A 1 505 ? 19.133 -5.583 -20.996 1.00 91.38 505 ASN A O 1
ATOM 3929 N N . ILE A 1 506 ? 20.382 -7.439 -20.957 1.00 94.94 506 ILE A N 1
ATOM 3930 C CA . ILE A 1 506 ? 21.649 -6.764 -21.253 1.00 94.94 506 ILE A CA 1
ATOM 3931 C C . ILE A 1 506 ? 22.035 -7.045 -22.702 1.00 94.94 506 ILE A C 1
ATOM 3933 O O . ILE A 1 506 ? 22.007 -8.192 -23.143 1.00 94.94 506 ILE A O 1
ATOM 3937 N N . LEU A 1 507 ? 22.446 -6.014 -23.439 1.00 95.50 507 LEU A N 1
ATOM 3938 C CA . LEU A 1 507 ? 23.022 -6.143 -24.776 1.00 95.50 507 LEU A CA 1
ATOM 3939 C C . LEU A 1 507 ? 24.448 -5.589 -24.796 1.00 95.50 507 LEU A C 1
ATOM 3941 O O . LEU A 1 507 ? 24.656 -4.380 -24.732 1.00 95.50 507 LEU A O 1
ATOM 3945 N N . VAL A 1 508 ? 25.437 -6.466 -24.940 1.00 94.81 508 VAL A N 1
ATOM 3946 C CA . VAL A 1 508 ? 26.840 -6.082 -25.128 1.00 94.81 508 VAL A CA 1
ATOM 3947 C C . VAL A 1 508 ? 27.114 -5.975 -26.622 1.00 94.81 508 VAL A C 1
ATOM 3949 O O . VAL A 1 508 ? 27.093 -6.980 -27.339 1.00 94.81 508 VAL A O 1
ATOM 3952 N N . ARG A 1 509 ? 27.352 -4.753 -27.102 1.00 95.00 509 ARG A N 1
ATOM 3953 C CA . ARG A 1 509 ? 27.579 -4.480 -28.523 1.00 95.00 509 ARG A CA 1
ATOM 3954 C C . ARG A 1 509 ? 28.961 -4.935 -28.980 1.00 95.00 509 ARG A C 1
ATOM 3956 O O . ARG A 1 509 ? 29.884 -5.138 -28.188 1.00 95.00 509 ARG A O 1
ATOM 3963 N N . LYS A 1 510 ? 29.128 -5.045 -30.297 1.00 91.25 510 LYS A N 1
ATOM 3964 C CA . LYS A 1 510 ? 30.437 -5.271 -30.921 1.00 91.25 510 LYS A CA 1
ATOM 3965 C C . LYS A 1 510 ? 31.484 -4.259 -30.429 1.00 91.25 510 LYS A C 1
ATOM 3967 O O . LYS A 1 510 ? 31.277 -3.055 -30.530 1.00 91.25 510 LYS A O 1
ATOM 3972 N N . GLY A 1 511 ? 32.641 -4.756 -29.990 1.00 89.50 511 GLY A N 1
ATOM 3973 C CA . GLY A 1 511 ? 33.768 -3.940 -29.529 1.00 89.50 511 GLY A CA 1
ATOM 3974 C C . GLY A 1 511 ? 33.665 -3.474 -28.075 1.00 89.50 511 GLY A C 1
ATOM 3975 O O . GLY A 1 511 ? 34.635 -2.917 -27.571 1.00 89.50 511 GLY A O 1
ATOM 3976 N N . ALA A 1 512 ? 32.538 -3.720 -27.400 1.00 95.25 512 ALA A N 1
ATOM 3977 C CA . ALA A 1 512 ? 32.370 -3.430 -25.983 1.00 95.25 512 ALA A CA 1
ATOM 3978 C C . ALA A 1 512 ? 32.855 -4.598 -25.114 1.00 95.25 512 ALA A C 1
ATOM 3980 O O . ALA A 1 512 ? 32.643 -5.769 -25.447 1.00 95.25 512 ALA A O 1
ATOM 3981 N N . HIS A 1 513 ? 33.460 -4.276 -23.971 1.00 94.44 513 HIS A N 1
ATOM 3982 C CA . HIS A 1 513 ? 33.790 -5.232 -22.916 1.00 94.44 513 HIS A CA 1
ATOM 3983 C C . HIS A 1 513 ? 33.077 -4.860 -21.614 1.00 94.44 513 HIS A C 1
ATOM 3985 O O . HIS A 1 513 ? 33.454 -3.902 -20.946 1.00 94.44 513 HIS A O 1
ATOM 3991 N N . LEU A 1 514 ? 32.061 -5.638 -21.246 1.00 96.38 514 LEU A N 1
ATOM 3992 C CA . LEU A 1 514 ? 31.336 -5.491 -19.989 1.00 96.38 514 LEU A CA 1
ATOM 3993 C C . LEU A 1 514 ? 31.936 -6.399 -18.909 1.00 96.38 514 LEU A C 1
ATOM 3995 O O . LEU A 1 514 ? 31.979 -7.621 -19.069 1.00 96.38 514 LEU A O 1
ATOM 3999 N N . ILE A 1 515 ? 32.368 -5.821 -17.794 1.00 95.38 515 ILE A N 1
ATOM 4000 C CA . ILE A 1 515 ? 32.759 -6.560 -16.591 1.00 95.38 515 ILE A CA 1
ATOM 4001 C C . ILE A 1 515 ? 31.572 -6.566 -15.624 1.00 95.38 515 ILE A C 1
ATOM 4003 O O . ILE A 1 515 ? 30.975 -5.530 -15.366 1.00 95.38 515 ILE A O 1
ATOM 4007 N N . ILE A 1 516 ? 31.224 -7.732 -15.094 1.00 95.00 516 ILE A N 1
ATOM 4008 C CA . ILE A 1 516 ? 30.161 -7.943 -14.113 1.00 95.00 516 ILE A CA 1
ATOM 4009 C C . ILE A 1 516 ? 30.818 -8.437 -12.820 1.00 95.00 516 ILE A C 1
ATOM 4011 O O . ILE A 1 516 ? 31.501 -9.464 -12.806 1.00 95.00 516 ILE A O 1
ATOM 4015 N N . GLY A 1 517 ? 30.611 -7.689 -11.744 1.00 92.38 517 GLY A N 1
ATOM 4016 C CA . GLY A 1 517 ? 31.368 -7.733 -10.501 1.00 92.38 517 GLY A CA 1
ATOM 4017 C C . GLY A 1 517 ? 32.591 -6.811 -10.533 1.00 92.38 517 GLY A C 1
ATOM 4018 O O . GLY A 1 517 ? 32.577 -5.739 -11.134 1.00 92.38 517 GLY A O 1
ATOM 4019 N N . GLY A 1 518 ? 33.667 -7.196 -9.852 1.00 89.06 518 GLY A N 1
ATOM 4020 C CA . GLY A 1 518 ? 34.845 -6.338 -9.738 1.00 89.06 518 GLY A CA 1
ATOM 4021 C C . GLY A 1 518 ? 35.875 -6.862 -8.751 1.00 89.06 518 GLY A C 1
ATOM 4022 O O . GLY A 1 518 ? 36.148 -8.059 -8.693 1.00 89.06 518 GLY A O 1
ATOM 4023 N N . THR A 1 519 ? 36.488 -5.964 -7.984 1.00 88.12 519 THR A N 1
ATOM 4024 C CA . THR A 1 519 ? 37.457 -6.317 -6.933 1.00 88.12 519 THR A CA 1
ATOM 4025 C C . THR A 1 519 ? 36.778 -6.883 -5.688 1.00 88.12 519 THR A C 1
ATOM 4027 O O . THR A 1 519 ? 37.290 -7.829 -5.093 1.00 88.12 519 THR A O 1
ATOM 4030 N N . SER A 1 520 ? 35.623 -6.334 -5.318 1.00 89.44 520 SER A N 1
ATOM 4031 C CA . SER A 1 520 ? 34.794 -6.797 -4.205 1.00 89.44 520 SER A CA 1
ATOM 4032 C C . SER A 1 520 ? 33.751 -7.808 -4.669 1.00 89.44 520 SER A C 1
ATOM 4034 O O . SER A 1 520 ? 33.360 -7.813 -5.836 1.00 89.44 520 SER A O 1
ATOM 4036 N N . LYS A 1 521 ? 33.297 -8.661 -3.743 1.00 92.25 521 LYS A N 1
ATOM 4037 C CA . LYS A 1 521 ? 32.220 -9.613 -4.014 1.00 92.25 521 LYS A CA 1
ATOM 4038 C C . LYS A 1 521 ? 30.899 -8.865 -4.237 1.00 92.25 521 LYS A C 1
ATOM 4040 O O . LYS A 1 521 ? 30.482 -8.117 -3.358 1.00 92.25 521 LYS A O 1
ATOM 4045 N N . SER A 1 522 ? 30.267 -9.109 -5.379 1.00 91.94 522 SER A N 1
ATOM 4046 C CA . SER A 1 522 ? 28.933 -8.621 -5.745 1.00 91.94 522 SER A CA 1
ATOM 4047 C C . SER A 1 522 ? 27.893 -9.739 -5.684 1.00 91.94 522 SER A C 1
ATOM 4049 O O . SER A 1 522 ? 28.200 -10.886 -6.020 1.00 91.94 522 SER A O 1
ATOM 4051 N N . GLU A 1 523 ? 26.656 -9.393 -5.337 1.00 90.38 523 GLU A N 1
ATOM 4052 C CA . GLU A 1 523 ? 25.469 -10.231 -5.523 1.00 90.38 523 GLU A CA 1
ATOM 4053 C C . GLU A 1 523 ? 24.531 -9.592 -6.552 1.00 90.38 523 GLU A C 1
ATOM 4055 O O . GLU A 1 523 ? 24.126 -8.440 -6.418 1.00 90.38 523 GLU A O 1
ATOM 4060 N N . ILE A 1 524 ? 24.179 -10.346 -7.587 1.00 90.75 524 ILE A N 1
ATOM 4061 C CA . ILE A 1 524 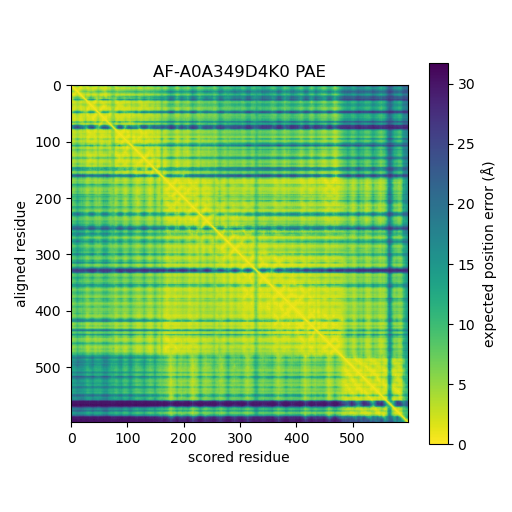? 23.295 -9.908 -8.657 1.00 90.75 524 ILE A CA 1
ATOM 4062 C C . ILE A 1 524 ? 22.086 -10.824 -8.695 1.00 90.75 524 ILE A C 1
ATOM 4064 O O . ILE A 1 524 ? 22.192 -12.034 -8.915 1.00 90.75 524 ILE A O 1
ATOM 4068 N N . LYS A 1 525 ? 20.924 -10.221 -8.501 1.00 88.88 525 LYS A N 1
ATOM 4069 C CA . LYS A 1 525 ? 19.632 -10.891 -8.528 1.00 88.88 525 LYS A CA 1
ATOM 4070 C C . LYS A 1 525 ? 18.964 -10.603 -9.859 1.00 88.88 525 LYS A C 1
ATOM 4072 O O . LYS A 1 525 ? 18.877 -9.452 -10.263 1.00 88.88 525 LYS A O 1
ATOM 4077 N N . VAL A 1 526 ? 18.517 -11.638 -10.554 1.00 90.31 526 VAL A N 1
ATOM 4078 C CA . VAL A 1 526 ? 17.981 -11.522 -11.913 1.00 90.31 526 VAL A CA 1
ATOM 4079 C C . VAL A 1 526 ? 16.538 -12.001 -11.929 1.00 90.31 526 VAL A C 1
ATOM 4081 O O . VAL A 1 526 ? 16.242 -13.109 -11.488 1.00 90.31 526 VAL A O 1
ATOM 4084 N N . MET A 1 527 ? 15.619 -11.202 -12.460 1.00 87.19 527 MET A N 1
ATOM 4085 C CA . MET A 1 527 ? 14.254 -11.671 -12.676 1.00 87.19 527 MET A CA 1
ATOM 4086 C C . MET A 1 527 ? 14.242 -12.857 -13.656 1.00 87.19 527 MET A C 1
ATOM 4088 O O . MET A 1 527 ? 14.983 -12.852 -14.643 1.00 87.19 527 MET A O 1
ATOM 4092 N N . PRO A 1 528 ? 13.389 -13.873 -13.443 1.00 86.94 528 PRO A N 1
ATOM 4093 C CA . PRO A 1 528 ? 13.273 -14.992 -14.368 1.00 86.94 528 PRO A CA 1
ATOM 4094 C C . PRO A 1 528 ? 12.996 -14.552 -15.813 1.00 86.94 528 PRO A C 1
ATOM 4096 O O . PRO A 1 528 ? 12.201 -13.646 -16.072 1.00 86.94 528 PRO A O 1
ATOM 4099 N N . GLY A 1 529 ? 13.654 -15.218 -16.759 1.00 87.31 529 GLY A N 1
ATOM 4100 C CA . GLY A 1 529 ? 13.515 -14.999 -18.196 1.00 87.31 529 GLY A CA 1
ATOM 4101 C C . GLY A 1 529 ? 14.326 -13.831 -18.766 1.00 87.31 529 GLY A C 1
ATOM 4102 O O . GLY A 1 529 ? 14.230 -13.589 -19.969 1.00 87.31 529 GLY A O 1
ATOM 4103 N N . GLN A 1 530 ? 15.116 -13.115 -17.954 1.00 90.62 530 GLN A N 1
ATOM 4104 C CA . GLN A 1 530 ? 16.040 -12.102 -18.478 1.00 90.62 530 GLN A CA 1
ATOM 4105 C C . GLN A 1 530 ? 17.248 -12.741 -19.163 1.00 90.62 530 GLN A C 1
ATOM 4107 O O . GLN A 1 530 ? 17.690 -13.838 -18.801 1.00 90.62 530 GLN A O 1
ATOM 4112 N N . LYS A 1 531 ? 17.809 -12.032 -20.147 1.00 92.12 531 LYS A N 1
ATOM 4113 C CA . LYS A 1 531 ? 18.970 -12.503 -20.901 1.00 92.12 531 LYS A CA 1
ATOM 4114 C C . LYS A 1 531 ? 20.078 -11.469 -21.060 1.00 92.12 531 LYS A C 1
ATOM 4116 O O . LYS A 1 531 ? 19.832 -10.276 -21.223 1.00 92.12 531 LYS A O 1
ATOM 4121 N N . ILE A 1 532 ? 21.313 -11.959 -21.127 1.00 93.88 532 ILE A N 1
ATOM 4122 C CA . ILE A 1 532 ? 22.478 -11.208 -21.600 1.00 93.88 532 ILE A CA 1
ATOM 4123 C C . ILE A 1 532 ? 22.779 -11.647 -23.029 1.00 93.88 532 ILE A C 1
ATOM 4125 O O . ILE A 1 532 ? 23.121 -12.798 -23.271 1.00 93.88 532 ILE A O 1
ATOM 4129 N N . THR A 1 533 ? 22.689 -10.729 -23.981 1.00 93.06 533 THR A N 1
ATOM 4130 C CA . THR A 1 533 ? 23.060 -10.957 -25.379 1.00 93.06 533 THR A CA 1
ATOM 4131 C C . THR A 1 533 ? 24.407 -10.306 -25.661 1.00 93.06 533 THR A C 1
ATOM 4133 O O . THR A 1 533 ? 24.588 -9.117 -25.406 1.00 93.06 533 THR A O 1
ATOM 4136 N N . VAL A 1 534 ? 25.355 -11.061 -26.209 1.00 90.94 534 VAL A N 1
ATOM 4137 C CA . VAL A 1 534 ? 26.676 -10.554 -26.601 1.00 90.94 534 VAL A CA 1
ATOM 4138 C C . VAL A 1 534 ? 26.806 -10.641 -28.114 1.00 90.94 534 VAL A C 1
ATOM 4140 O O . VAL A 1 534 ? 26.840 -11.730 -28.697 1.00 90.94 534 VAL A O 1
ATOM 4143 N N . GLU A 1 535 ? 26.884 -9.478 -28.757 1.00 91.38 535 GLU A N 1
ATOM 4144 C CA . GLU A 1 535 ? 27.100 -9.371 -30.195 1.00 91.38 535 GLU A CA 1
ATOM 4145 C C . GLU A 1 535 ? 28.495 -9.862 -30.601 1.00 91.38 535 GLU A C 1
ATOM 4147 O O . GLU A 1 535 ? 29.435 -9.966 -29.809 1.00 91.38 535 GLU A O 1
ATOM 4152 N N . ASN A 1 536 ? 28.653 -10.136 -31.893 1.00 86.75 536 ASN A N 1
ATOM 4153 C CA . ASN A 1 536 ? 29.923 -10.566 -32.459 1.00 86.75 536 ASN A CA 1
ATOM 4154 C C . ASN A 1 536 ? 31.017 -9.510 -32.277 1.00 86.75 536 ASN A C 1
ATOM 4156 O O . ASN A 1 536 ? 30.915 -8.398 -32.789 1.00 86.75 536 ASN A O 1
ATOM 4160 N N . GLY A 1 537 ? 32.085 -9.892 -31.573 1.00 84.88 537 GLY A N 1
ATOM 4161 C CA . GLY A 1 537 ? 33.181 -9.004 -31.186 1.00 84.88 537 GLY A CA 1
ATOM 4162 C C . GLY A 1 537 ? 32.941 -8.248 -29.876 1.00 84.88 537 GLY A C 1
ATOM 4163 O O . GLY A 1 537 ? 33.779 -7.431 -29.513 1.00 84.88 537 GLY A O 1
ATOM 4164 N N . GLY A 1 538 ? 31.818 -8.476 -29.189 1.00 90.06 538 GLY A N 1
ATOM 4165 C CA . GLY A 1 538 ? 31.596 -8.047 -27.808 1.00 90.06 538 GLY A CA 1
ATOM 4166 C C . GLY A 1 538 ? 32.137 -9.064 -26.798 1.00 90.06 538 GLY A C 1
ATOM 4167 O O . GLY A 1 538 ? 32.296 -10.252 -27.104 1.00 90.06 538 GLY A O 1
ATOM 4168 N N . GLN A 1 539 ? 32.407 -8.608 -25.579 1.00 90.81 539 GLN A N 1
ATOM 4169 C CA . GLN A 1 539 ? 32.919 -9.438 -24.492 1.00 90.81 539 GLN A CA 1
ATOM 4170 C C . GLN A 1 539 ? 32.179 -9.158 -23.185 1.00 90.81 539 GLN A C 1
ATOM 4172 O O . GLN A 1 539 ? 31.990 -8.007 -22.808 1.00 90.81 539 GLN A O 1
ATOM 4177 N N . VAL A 1 540 ? 31.837 -10.214 -22.451 1.00 92.50 540 VAL A N 1
ATOM 4178 C CA . VAL A 1 540 ? 31.378 -10.135 -21.062 1.00 92.50 540 VAL A CA 1
ATOM 4179 C C . VAL A 1 540 ? 32.329 -10.906 -20.143 1.00 92.50 540 VAL A C 1
ATOM 4181 O O . VAL A 1 540 ? 32.825 -11.978 -20.498 1.00 92.50 540 VAL A O 1
ATOM 4184 N N . THR A 1 541 ? 32.639 -10.370 -18.965 1.00 93.00 541 THR A N 1
ATOM 4185 C CA . THR A 1 541 ? 33.493 -11.023 -17.962 1.00 93.00 541 THR A CA 1
ATOM 4186 C C . THR A 1 541 ? 32.839 -10.969 -16.595 1.00 93.00 541 THR A C 1
ATOM 4188 O O . THR A 1 541 ? 32.622 -9.887 -16.077 1.00 93.00 541 THR A O 1
ATOM 4191 N N . PHE A 1 542 ? 32.588 -12.123 -15.985 1.00 93.50 542 PHE A N 1
ATOM 4192 C CA . PHE A 1 542 ? 32.126 -12.218 -14.601 1.00 93.50 542 PHE A CA 1
ATOM 4193 C C . PHE A 1 542 ? 33.331 -12.358 -13.676 1.00 93.50 542 PHE A C 1
ATOM 4195 O O . PHE A 1 542 ? 34.192 -13.191 -13.940 1.00 93.50 542 PHE A O 1
ATOM 4202 N N . THR A 1 543 ? 33.421 -11.588 -12.596 1.00 93.12 543 THR A N 1
ATOM 4203 C CA . THR A 1 543 ? 34.504 -11.724 -11.610 1.00 93.12 543 THR A CA 1
ATOM 4204 C C . THR A 1 543 ? 34.054 -11.270 -10.228 1.00 93.12 543 THR A C 1
ATOM 4206 O O . THR A 1 543 ? 33.441 -10.222 -10.088 1.00 93.12 543 THR A O 1
ATOM 4209 N N . ASN A 1 544 ? 34.367 -12.056 -9.201 1.00 94.69 544 ASN A N 1
ATOM 4210 C CA . ASN A 1 544 ? 33.941 -11.874 -7.815 1.00 94.69 544 ASN A CA 1
ATOM 4211 C C . ASN A 1 544 ? 32.438 -11.579 -7.716 1.00 94.69 544 ASN A C 1
ATOM 4213 O O . ASN A 1 544 ? 32.021 -10.602 -7.107 1.00 94.69 544 ASN A O 1
ATOM 4217 N N . VAL A 1 545 ? 31.608 -12.422 -8.328 1.00 94.88 545 VAL A N 1
ATOM 4218 C CA . VAL A 1 545 ? 30.164 -12.174 -8.411 1.00 94.88 545 VAL A CA 1
ATOM 4219 C C . VAL A 1 545 ? 29.356 -13.449 -8.240 1.00 94.88 545 VAL A C 1
ATOM 4221 O O . VAL A 1 545 ? 29.745 -14.505 -8.742 1.00 94.88 545 VAL A O 1
ATOM 4224 N N . ASP A 1 546 ? 28.252 -13.347 -7.511 1.00 93.25 546 ASP A N 1
ATOM 4225 C CA . ASP A 1 546 ? 27.183 -14.338 -7.504 1.00 93.25 546 ASP A CA 1
ATOM 4226 C C . ASP A 1 546 ? 26.017 -13.780 -8.319 1.00 93.25 546 ASP A C 1
ATOM 4228 O O . ASP A 1 546 ? 25.532 -12.698 -8.016 1.00 93.25 546 ASP A O 1
ATOM 4232 N N . VAL A 1 547 ? 25.592 -14.489 -9.363 1.00 91.75 547 VAL A N 1
ATOM 4233 C CA . VAL A 1 547 ? 24.421 -14.135 -10.174 1.00 91.75 547 VAL A CA 1
ATOM 4234 C C . VAL A 1 547 ? 23.386 -15.234 -10.004 1.00 91.75 547 VAL A C 1
ATOM 4236 O O . VAL A 1 547 ? 23.697 -16.402 -10.251 1.00 91.75 547 VAL A O 1
ATOM 4239 N N . ALA A 1 548 ? 22.176 -14.887 -9.583 1.00 89.94 548 ALA A N 1
ATOM 4240 C CA . ALA A 1 548 ? 21.110 -15.851 -9.347 1.00 89.94 548 ALA A CA 1
ATOM 4241 C C . ALA A 1 548 ? 19.769 -15.327 -9.850 1.00 89.94 548 ALA A C 1
ATOM 4243 O O . ALA A 1 548 ? 19.424 -14.170 -9.611 1.00 89.94 548 ALA A O 1
ATOM 4244 N N . ALA A 1 549 ? 18.998 -16.197 -10.505 1.00 86.88 549 ALA A N 1
ATOM 4245 C CA . ALA A 1 549 ? 17.615 -15.868 -10.799 1.00 86.88 549 ALA A CA 1
ATOM 4246 C C . ALA A 1 549 ? 16.759 -15.936 -9.528 1.00 86.88 549 ALA A C 1
ATOM 4248 O O . ALA A 1 549 ? 16.891 -16.862 -8.720 1.00 86.88 549 ALA A O 1
ATOM 4249 N N . SER A 1 550 ? 15.853 -14.976 -9.375 1.00 79.19 550 SER A N 1
ATOM 4250 C CA . SER A 1 550 ? 14.847 -14.982 -8.317 1.00 79.19 550 SER A CA 1
ATOM 4251 C C . SER A 1 550 ? 13.929 -16.200 -8.450 1.00 79.19 550 SER A C 1
ATOM 4253 O O . SER A 1 550 ? 13.696 -16.725 -9.542 1.00 79.19 550 SER A O 1
ATOM 4255 N N . CYS A 1 551 ? 13.381 -16.655 -7.322 1.00 73.25 551 CYS A N 1
ATOM 4256 C CA . CYS A 1 551 ? 12.235 -17.573 -7.295 1.00 73.25 551 CYS A CA 1
ATOM 4257 C C . CYS A 1 551 ? 12.461 -18.934 -7.975 1.00 73.25 551 CYS A C 1
ATOM 4259 O O . CYS A 1 551 ? 11.520 -19.597 -8.402 1.00 73.25 551 CYS A O 1
ATOM 4261 N N . GLY A 1 552 ? 13.725 -19.363 -8.066 1.00 72.50 552 GLY A N 1
ATOM 4262 C CA . GLY A 1 552 ? 14.112 -20.635 -8.678 1.00 72.50 552 GLY A CA 1
ATOM 4263 C C . GLY A 1 552 ? 13.918 -20.692 -10.197 1.00 72.50 552 GLY A C 1
ATOM 4264 O O . GLY A 1 552 ? 14.111 -21.763 -10.772 1.00 72.50 552 GLY A O 1
ATOM 4265 N N . GLY A 1 553 ? 13.561 -19.568 -10.835 1.00 81.50 553 GLY A N 1
ATOM 4266 C CA . GLY A 1 553 ? 13.485 -19.438 -12.290 1.00 81.50 553 GLY A CA 1
ATOM 4267 C C . GLY A 1 553 ? 14.866 -19.479 -12.936 1.00 81.50 553 GLY A C 1
ATOM 4268 O O . GLY A 1 553 ? 15.845 -19.783 -12.265 1.00 81.50 553 GLY A O 1
ATOM 4269 N N . SER A 1 554 ? 14.960 -19.178 -14.229 1.00 86.81 554 SER A N 1
ATOM 4270 C CA . SER A 1 554 ? 16.220 -19.179 -14.979 1.00 86.81 554 SER A CA 1
ATOM 4271 C C . SER A 1 554 ? 16.488 -17.850 -15.680 1.00 86.81 554 SER A C 1
ATOM 4273 O O . SER A 1 554 ? 15.578 -17.053 -15.896 1.00 86.81 554 SER A O 1
ATOM 4275 N N . TRP A 1 555 ? 17.751 -17.607 -16.022 1.00 91.12 555 TRP A N 1
ATOM 4276 C CA . TRP A 1 555 ? 18.198 -16.491 -16.861 1.00 91.12 555 TRP A CA 1
ATOM 4277 C C . TRP A 1 555 ? 19.150 -17.009 -17.938 1.00 91.12 555 TRP A C 1
ATOM 4279 O O . TRP A 1 555 ? 19.702 -18.100 -17.800 1.00 91.12 555 TRP A O 1
ATOM 4289 N N . GLU A 1 556 ? 19.343 -16.256 -19.018 1.00 91.00 556 GLU A N 1
ATOM 4290 C CA . GLU A 1 556 ? 20.077 -16.736 -20.195 1.00 91.00 556 GLU A CA 1
ATOM 4291 C C . GLU A 1 556 ? 21.314 -15.886 -20.524 1.00 91.00 556 GLU A C 1
ATOM 4293 O O . GLU A 1 556 ? 21.340 -14.671 -20.326 1.00 91.00 556 GLU A O 1
ATOM 4298 N N . ILE A 1 557 ? 22.334 -16.521 -21.111 1.00 89.50 557 ILE A N 1
ATOM 4299 C CA . ILE A 1 557 ? 23.403 -15.829 -21.846 1.00 89.50 557 ILE A CA 1
ATOM 4300 C C . ILE A 1 557 ? 23.401 -16.330 -23.291 1.00 89.50 557 ILE A C 1
ATOM 4302 O O . ILE A 1 557 ? 23.588 -17.518 -23.560 1.00 89.50 557 ILE A O 1
ATOM 4306 N N . GLU A 1 558 ? 23.244 -15.402 -24.228 1.00 88.31 558 GLU A N 1
ATOM 4307 C CA . GLU A 1 558 ? 23.219 -15.635 -25.665 1.00 88.31 558 GLU A CA 1
ATOM 4308 C C . GLU A 1 558 ? 24.457 -15.006 -26.322 1.00 88.31 558 GLU A C 1
ATOM 4310 O O . GLU A 1 558 ? 24.654 -13.792 -26.302 1.00 88.31 558 GLU A O 1
ATOM 4315 N N . LEU A 1 559 ? 25.309 -15.837 -26.926 1.00 85.88 559 LEU A N 1
ATOM 4316 C CA . LEU A 1 559 ? 26.495 -15.406 -27.670 1.00 85.88 559 LEU A CA 1
ATOM 4317 C C . LEU A 1 559 ? 26.222 -15.546 -29.172 1.00 85.88 559 LEU A C 1
ATOM 4319 O O . LEU A 1 559 ? 26.056 -16.665 -29.660 1.00 85.88 559 LEU A O 1
ATOM 4323 N N . LEU A 1 560 ? 26.206 -14.443 -29.926 1.00 83.00 560 LEU A N 1
ATOM 4324 C CA . LEU A 1 560 ? 25.729 -14.428 -31.318 1.00 83.00 560 LEU A CA 1
ATOM 4325 C C . LEU A 1 560 ? 26.708 -15.024 -32.373 1.00 83.00 560 LEU A C 1
ATOM 4327 O O . LEU A 1 560 ? 26.623 -14.681 -33.557 1.00 83.00 560 LEU A O 1
ATOM 4331 N N . SER A 1 561 ? 27.590 -15.980 -32.006 1.00 63.66 561 SER A N 1
ATOM 4332 C CA . SER A 1 561 ? 28.319 -16.827 -32.981 1.00 63.66 561 SER A CA 1
ATOM 4333 C C . SER A 1 561 ? 28.717 -18.252 -32.534 1.00 63.66 561 SER A C 1
ATOM 4335 O O . SER A 1 561 ? 29.533 -18.453 -31.636 1.00 63.66 561 SER A O 1
ATOM 4337 N N . SER A 1 562 ? 28.299 -19.248 -33.335 1.00 48.03 562 SER A N 1
ATOM 4338 C CA . SER A 1 562 ? 29.153 -20.375 -33.750 1.00 48.03 562 SER A CA 1
ATOM 4339 C C . SER A 1 562 ? 29.292 -20.323 -35.281 1.00 48.03 562 SER A C 1
ATOM 4341 O O . SER A 1 562 ? 28.312 -20.422 -36.009 1.00 48.03 562 SER A O 1
ATOM 4343 N N . GLY A 1 563 ? 30.504 -20.069 -35.784 1.00 41.03 563 GLY A N 1
ATOM 4344 C CA . GLY A 1 563 ? 30.821 -20.089 -37.217 1.00 41.03 563 GLY A CA 1
ATOM 4345 C C . GLY A 1 563 ? 31.819 -21.207 -37.514 1.00 41.03 563 GLY A C 1
ATOM 4346 O O . GLY A 1 563 ? 32.849 -21.297 -36.837 1.00 41.03 563 GLY A O 1
ATOM 4347 N N . PHE A 1 564 ? 31.516 -22.067 -38.492 1.00 35.44 564 PHE A N 1
ATOM 4348 C CA . PHE A 1 564 ? 32.402 -23.151 -38.929 1.00 35.44 564 PHE A CA 1
ATOM 4349 C C . PHE A 1 564 ? 33.634 -22.607 -39.691 1.00 35.44 564 PHE A C 1
ATOM 4351 O O . PHE A 1 564 ? 33.504 -21.825 -40.623 1.00 35.44 564 PHE A O 1
ATOM 4358 N N . TRP A 1 565 ? 34.812 -23.053 -39.229 1.00 35.91 565 TRP A N 1
ATOM 4359 C CA . TRP A 1 565 ? 36.175 -23.095 -39.797 1.00 35.91 565 TRP A CA 1
ATOM 4360 C C . TRP A 1 565 ? 36.662 -22.024 -40.796 1.00 35.91 565 TRP A C 1
ATOM 4362 O O . TRP A 1 565 ? 36.311 -22.026 -41.968 1.00 35.91 565 TRP A O 1
ATOM 4372 N N . GLY A 1 566 ? 37.668 -21.250 -40.360 1.00 33.91 566 GLY A N 1
ATOM 4373 C CA . GLY A 1 566 ? 38.576 -20.516 -41.252 1.00 33.91 566 GLY A CA 1
ATOM 4374 C C . GLY A 1 566 ? 39.271 -19.317 -40.598 1.00 33.91 566 GLY A C 1
ATOM 4375 O O . GLY A 1 566 ? 38.764 -18.212 -40.657 1.00 33.91 566 GLY A O 1
ATOM 4376 N N . LYS A 1 567 ? 40.412 -19.570 -39.943 1.00 36.38 567 LYS A N 1
ATOM 4377 C CA . LYS A 1 567 ? 41.471 -18.648 -39.459 1.00 36.38 567 LYS A CA 1
ATOM 4378 C C . LYS A 1 567 ? 41.173 -17.132 -39.300 1.00 36.38 567 LYS A C 1
ATOM 4380 O O . LYS A 1 567 ? 41.101 -16.395 -40.272 1.00 36.38 567 LYS A O 1
ATOM 4385 N N . SER A 1 568 ? 41.289 -16.697 -38.035 1.00 41.75 568 SER A N 1
ATOM 4386 C CA . SER A 1 568 ? 41.756 -15.392 -37.501 1.00 41.75 568 SER A CA 1
ATOM 4387 C C . SER A 1 568 ? 40.768 -14.739 -36.520 1.00 41.75 568 SER A C 1
ATOM 4389 O O . SER A 1 568 ? 39.572 -14.636 -36.774 1.00 41.75 568 SER A O 1
ATOM 4391 N N . ARG A 1 569 ? 41.286 -14.378 -35.339 1.00 54.25 569 ARG A N 1
ATOM 4392 C CA . ARG A 1 569 ? 40.573 -13.973 -34.118 1.00 54.25 569 ARG A CA 1
ATOM 4393 C C . ARG A 1 569 ? 40.448 -12.442 -34.052 1.00 54.25 569 ARG A C 1
ATOM 4395 O O . ARG A 1 569 ? 41.466 -11.780 -33.900 1.00 54.25 569 ARG A O 1
ATOM 4402 N N . SER A 1 570 ? 39.219 -11.918 -34.102 1.00 53.31 570 SER A N 1
ATOM 4403 C CA . SER A 1 570 ? 38.842 -10.567 -33.612 1.00 53.31 570 SER A CA 1
ATOM 4404 C C . SER A 1 570 ? 37.323 -10.297 -33.563 1.00 53.31 570 SER A C 1
ATOM 4406 O O . SER A 1 570 ? 36.911 -9.312 -32.969 1.00 53.31 570 SER A O 1
ATOM 4408 N N . ASN A 1 571 ? 36.472 -11.166 -34.134 1.00 62.06 571 ASN A N 1
ATOM 4409 C CA . ASN A 1 571 ? 35.025 -10.913 -34.285 1.00 62.06 571 ASN A CA 1
ATOM 4410 C C . ASN A 1 571 ? 34.103 -11.919 -33.559 1.00 62.06 571 ASN A C 1
ATOM 4412 O O . ASN A 1 571 ? 32.948 -12.068 -33.947 1.00 62.06 571 ASN A O 1
ATOM 4416 N N . LYS A 1 572 ? 34.582 -12.648 -32.542 1.00 70.62 572 LYS A N 1
ATOM 4417 C CA . LYS A 1 572 ? 33.731 -13.584 -31.778 1.00 70.62 572 LYS A CA 1
ATOM 4418 C C . LYS A 1 572 ? 33.165 -12.913 -30.532 1.00 70.62 572 LYS A C 1
ATOM 4420 O O . LYS A 1 572 ? 33.869 -12.139 -29.896 1.00 70.62 572 LYS A O 1
ATOM 4425 N N . SER A 1 573 ? 31.919 -13.226 -30.197 1.00 75.56 573 SER A N 1
ATOM 4426 C CA . SER A 1 573 ? 31.322 -12.938 -28.889 1.00 75.56 573 SER A CA 1
ATOM 4427 C C . SER A 1 573 ? 31.984 -13.810 -27.814 1.00 75.56 573 SER A C 1
ATOM 4429 O O . SER A 1 573 ? 32.121 -15.020 -28.020 1.00 75.56 573 SER A O 1
ATOM 4431 N N . VAL A 1 574 ? 32.403 -13.228 -26.688 1.00 78.94 574 VAL A N 1
ATOM 4432 C CA . VAL A 1 574 ? 33.142 -13.941 -25.628 1.00 78.94 574 VAL A CA 1
ATOM 4433 C C . VAL A 1 574 ? 32.464 -13.760 -24.270 1.00 78.94 574 VAL A C 1
ATOM 4435 O O . VAL A 1 574 ? 32.155 -12.638 -23.886 1.00 78.94 574 VAL A O 1
ATOM 4438 N N . ALA A 1 575 ? 32.302 -14.851 -23.518 1.00 83.69 575 ALA A N 1
ATOM 4439 C CA . ALA A 1 575 ? 31.998 -14.822 -22.088 1.00 83.69 575 ALA A CA 1
ATOM 4440 C C . ALA A 1 575 ? 33.179 -15.406 -21.299 1.00 83.69 575 ALA A C 1
ATOM 4442 O O . ALA A 1 575 ? 33.671 -16.486 -21.631 1.00 83.69 575 ALA A O 1
ATOM 4443 N N . VAL A 1 576 ? 33.643 -14.693 -20.272 1.00 85.44 576 VAL A N 1
ATOM 4444 C CA . VAL A 1 576 ? 34.789 -15.079 -19.433 1.00 85.44 576 VAL A CA 1
ATOM 4445 C C . VAL A 1 576 ? 34.344 -15.217 -17.980 1.00 85.44 576 VAL A C 1
ATOM 4447 O O . VAL A 1 576 ? 33.673 -14.331 -17.456 1.00 85.44 576 VAL A O 1
ATOM 4450 N N . LEU A 1 577 ? 34.755 -16.301 -17.319 1.00 86.50 577 LEU A N 1
ATOM 4451 C CA . LEU A 1 577 ? 34.630 -16.471 -15.870 1.00 86.50 577 LEU A CA 1
ATOM 4452 C C . LEU A 1 577 ? 35.988 -16.180 -15.223 1.00 86.50 577 LEU A C 1
ATOM 4454 O O . LEU A 1 577 ? 36.975 -16.855 -15.509 1.00 86.50 577 LEU A O 1
ATOM 4458 N N . GLY A 1 578 ? 36.032 -15.140 -14.401 1.00 84.25 578 GLY A N 1
ATOM 4459 C CA . GLY A 1 578 ? 37.167 -14.745 -13.579 1.00 84.25 578 GLY A CA 1
ATOM 4460 C C . GLY A 1 578 ? 37.157 -15.434 -12.214 1.00 84.25 578 GLY A C 1
ATOM 4461 O O . GLY A 1 578 ? 36.674 -16.555 -12.058 1.00 84.25 578 GLY A O 1
ATOM 4462 N N . ASN A 1 579 ? 37.699 -14.755 -11.203 1.00 83.69 579 ASN A N 1
ATOM 4463 C CA . ASN A 1 579 ? 37.820 -15.310 -9.854 1.00 83.69 579 ASN A CA 1
ATOM 4464 C C . ASN A 1 579 ? 36.468 -15.342 -9.132 1.00 83.69 579 ASN A C 1
ATOM 4466 O O . ASN A 1 579 ? 35.654 -14.452 -9.326 1.00 83.69 579 ASN A O 1
ATOM 4470 N N . GLN A 1 580 ? 36.245 -16.346 -8.275 1.00 87.12 580 GLN A N 1
ATOM 4471 C CA . GLN A 1 580 ? 35.097 -16.432 -7.355 1.00 87.12 580 GLN A CA 1
ATOM 4472 C C . GLN A 1 580 ? 33.739 -16.082 -7.993 1.00 87.12 580 GLN A C 1
ATOM 4474 O O . GLN A 1 580 ? 33.030 -15.184 -7.528 1.00 87.12 580 GLN A O 1
ATOM 4479 N N . VAL A 1 581 ? 33.376 -16.797 -9.058 1.00 87.69 581 VAL A N 1
ATOM 4480 C CA . VAL A 1 581 ? 32.091 -16.629 -9.748 1.00 87.69 581 VAL A CA 1
ATOM 4481 C C . VAL A 1 581 ? 31.137 -17.769 -9.404 1.00 87.69 581 VAL A C 1
ATOM 4483 O O . VAL A 1 581 ? 31.529 -18.935 -9.464 1.00 87.69 581 VAL A O 1
ATOM 4486 N N . LYS A 1 582 ? 29.878 -17.438 -9.110 1.00 89.50 582 LYS A N 1
ATOM 4487 C CA . LYS A 1 582 ? 28.775 -18.399 -9.003 1.00 89.50 582 LYS A CA 1
ATOM 4488 C C . LYS A 1 582 ? 27.629 -17.937 -9.899 1.00 89.50 582 LYS A C 1
ATOM 4490 O O . LYS A 1 582 ? 27.078 -16.867 -9.680 1.00 89.50 582 LYS A O 1
ATOM 4495 N N . LEU A 1 583 ? 27.275 -18.731 -10.906 1.00 88.31 583 LEU A N 1
ATOM 4496 C CA . LEU A 1 583 ? 26.135 -18.459 -11.786 1.00 88.31 583 LEU A CA 1
ATOM 4497 C C . LEU A 1 583 ? 25.063 -19.513 -11.511 1.00 88.31 583 LEU A C 1
ATOM 4499 O O . LEU A 1 583 ? 25.203 -20.667 -11.907 1.00 88.31 583 LEU A O 1
ATOM 4503 N N . LEU A 1 584 ? 24.028 -19.130 -10.775 1.00 86.94 584 LEU A N 1
ATOM 4504 C CA . LEU A 1 584 ? 22.911 -19.992 -10.415 1.00 86.94 584 LEU A CA 1
ATOM 4505 C C . LEU A 1 584 ? 21.774 -19.823 -11.417 1.00 86.94 584 LEU A C 1
ATOM 4507 O O . LEU A 1 584 ? 21.483 -18.708 -11.844 1.00 86.94 584 LEU A O 1
ATOM 4511 N N . ASN A 1 585 ? 21.133 -20.938 -11.772 1.00 85.75 585 ASN A N 1
ATOM 4512 C CA . ASN A 1 585 ? 19.974 -20.974 -12.663 1.00 85.75 585 ASN A CA 1
ATOM 4513 C C . ASN A 1 585 ? 20.215 -20.411 -14.082 1.00 85.75 585 ASN A C 1
ATOM 4515 O O . ASN A 1 585 ? 19.303 -19.886 -14.717 1.00 85.75 585 ASN A O 1
ATOM 4519 N N . LEU A 1 586 ? 21.444 -20.521 -14.587 1.00 84.69 586 LEU A N 1
ATOM 4520 C CA . LEU A 1 586 ? 21.787 -20.106 -15.944 1.00 84.69 586 LEU A CA 1
ATOM 4521 C C . LEU A 1 586 ? 21.357 -21.169 -16.970 1.00 84.69 586 LEU A C 1
ATOM 4523 O O . LEU A 1 586 ? 21.870 -22.291 -16.966 1.00 84.69 586 LEU A O 1
ATOM 4527 N N . GLU A 1 587 ? 20.471 -20.798 -17.888 1.00 79.12 587 GLU A N 1
ATOM 4528 C CA . GLU A 1 587 ? 20.138 -21.570 -19.083 1.00 79.12 587 GLU A CA 1
ATOM 4529 C C . GLU A 1 587 ? 21.056 -21.197 -20.253 1.00 79.12 587 GLU A C 1
ATOM 4531 O O . GLU A 1 587 ? 21.338 -20.029 -20.525 1.00 79.12 587 GLU A O 1
ATOM 4536 N N . ASN A 1 588 ? 21.545 -22.215 -20.965 1.00 64.62 588 ASN A N 1
ATOM 4537 C CA . ASN A 1 588 ? 22.536 -22.041 -22.018 1.00 64.62 588 ASN A CA 1
ATOM 4538 C C . ASN A 1 588 ? 22.009 -22.537 -23.366 1.00 64.62 588 ASN A C 1
ATOM 4540 O O . ASN A 1 588 ? 21.858 -23.742 -23.573 1.00 64.62 588 ASN A O 1
ATOM 4544 N N . LYS A 1 589 ? 21.764 -21.606 -24.293 1.00 54.75 589 LYS A N 1
ATOM 4545 C CA . LYS A 1 589 ? 21.311 -21.902 -25.664 1.00 54.75 589 LYS A CA 1
ATOM 4546 C C . LYS A 1 589 ? 22.423 -21.787 -26.720 1.00 54.75 589 LYS A C 1
ATOM 4548 O O . LYS A 1 589 ? 22.167 -22.012 -27.901 1.00 54.75 589 LYS A O 1
ATOM 4553 N N . GLY A 1 590 ? 23.667 -21.498 -26.318 1.00 50.28 590 GLY A N 1
ATOM 4554 C CA . GLY A 1 590 ? 24.844 -21.474 -27.196 1.00 50.28 590 GLY A CA 1
ATOM 4555 C C . GLY A 1 590 ? 25.674 -22.763 -27.125 1.00 50.28 590 GLY A C 1
ATOM 4556 O O . GLY A 1 590 ? 25.672 -23.464 -26.116 1.00 50.28 590 GLY A O 1
ATOM 4557 N N . GLN A 1 591 ? 26.430 -23.087 -28.185 1.00 46.41 591 GLN A N 1
ATOM 4558 C CA . GLN A 1 591 ? 27.398 -24.197 -28.183 1.00 46.41 591 GLN A CA 1
ATOM 4559 C C . GLN A 1 591 ? 28.559 -23.925 -27.204 1.00 46.41 591 GLN A C 1
ATOM 4561 O O . GLN A 1 591 ? 29.646 -23.516 -27.607 1.00 46.41 591 GLN A O 1
ATOM 4566 N N . PHE A 1 592 ? 28.343 -24.167 -25.913 1.00 48.94 592 PHE A N 1
ATOM 4567 C CA . PHE A 1 592 ? 29.394 -24.260 -24.903 1.00 48.94 592 PHE A CA 1
ATOM 4568 C C . PHE A 1 592 ? 29.853 -25.719 -24.777 1.00 48.94 592 PHE A C 1
ATOM 4570 O O . PHE A 1 592 ? 29.144 -26.541 -24.191 1.00 48.94 592 PHE A O 1
ATOM 4577 N N . PRO A 1 593 ? 31.053 -26.091 -25.247 1.00 40.97 593 PRO A N 1
ATOM 4578 C CA . PRO A 1 593 ? 31.738 -27.226 -24.662 1.00 40.97 593 PRO A CA 1
ATOM 4579 C C . PRO A 1 593 ? 32.302 -26.755 -23.314 1.00 40.97 593 PRO A C 1
ATOM 4581 O O . PRO A 1 593 ? 33.148 -25.872 -23.296 1.00 40.97 593 PRO A O 1
ATOM 4584 N N . LEU A 1 594 ? 31.839 -27.363 -22.215 1.00 41.47 594 LEU A N 1
ATOM 4585 C CA . LEU A 1 594 ? 32.212 -27.131 -20.802 1.00 41.47 594 LEU A CA 1
ATOM 4586 C C . LEU A 1 594 ? 31.323 -26.163 -20.010 1.00 41.47 594 LEU A C 1
ATOM 4588 O O . LEU A 1 594 ? 31.724 -25.056 -19.692 1.00 41.47 594 LEU A O 1
ATOM 4592 N N . LEU A 1 595 ? 30.165 -26.663 -19.576 1.00 42.66 595 LEU A N 1
ATOM 4593 C CA . LEU A 1 595 ? 29.542 -26.316 -18.287 1.00 42.66 595 LEU A CA 1
ATOM 4594 C C . LEU A 1 595 ? 28.675 -27.506 -17.817 1.00 42.66 595 LEU A C 1
ATOM 4596 O O . LEU A 1 595 ? 27.485 -27.388 -17.570 1.00 42.66 595 LEU A O 1
ATOM 4600 N N . LYS A 1 596 ? 29.262 -28.715 -17.776 1.00 30.78 596 LYS A N 1
ATOM 4601 C CA . LYS A 1 596 ? 28.594 -29.921 -17.231 1.00 30.78 596 LYS A CA 1
ATOM 4602 C C . LYS A 1 596 ? 29.082 -30.336 -15.837 1.00 30.78 596 LYS A C 1
ATOM 4604 O O . LYS A 1 596 ? 28.625 -31.350 -15.323 1.00 30.78 596 LYS A O 1
ATOM 4609 N N . LYS A 1 597 ? 29.994 -29.575 -15.229 1.00 34.00 597 LYS A N 1
ATOM 4610 C CA . LYS A 1 597 ? 30.434 -29.730 -13.835 1.00 34.00 597 LYS A CA 1
ATOM 4611 C C . LYS A 1 597 ? 30.959 -28.389 -13.322 1.00 34.00 597 LYS A C 1
ATOM 4613 O O . LYS A 1 597 ? 32.140 -28.122 -13.510 1.00 34.00 597 LYS A O 1
ATOM 4618 N N . LEU A 1 598 ? 30.090 -27.571 -12.740 1.00 32.88 598 LEU A N 1
ATOM 4619 C CA . LEU A 1 598 ? 30.413 -26.483 -11.813 1.00 32.88 598 LEU A CA 1
ATOM 4620 C C . LEU A 1 598 ? 29.169 -26.220 -10.970 1.00 32.88 598 LEU A C 1
ATOM 4622 O O . LEU A 1 598 ? 28.101 -26.041 -11.596 1.00 32.88 598 LEU A O 1
#

Radius of gyration: 29.99 Å; Cα contacts (8 Å, |Δi|>4): 1718; chains: 1; bounding box: 89×58×87 Å